Protein AF-A0AAU9S4K1-F1 (afdb_monomer)

Sequence (407 aa):
MAERFPLLFLLASHLLVSVMSRSFTIENKCEYTIWPASYSYVGSLDTTGFRLETNETRTVNATSSWIGNLWGRTDCDTNSTGYFSCVTGDCGSGEIECSDPLVQVQLVPPATLAEFNLAYDGGDDYYDVNVINGYNLPMLVTPENRKCKSIRCVVDINNTCPSELRMNSSDIRSNDPFACMTSCQKNQLPELCCVGLYVKDEDVVGPEKCKRTIYSQTFNRACPGAYSYAYDTNLSTFTCPYSNNFVITFCPPKPGKSTLKLKLILGASSVFAMIIIIAIIVVKVRENNMRKSDRNRKDMETVGEIMSVFADQITEEEDEELVKKMAIVGLWCIQTNPFDRPPMSKVVEMLEGSQEALQIPPKPILSLPARTVQETSSFSIPSQDTFHYSEEVQDIAQENQDSISSS

Structure (mmCIF, N/CA/C/O backbone):
data_AF-A0AAU9S4K1-F1
#
_entry.id   AF-A0AAU9S4K1-F1
#
loop_
_atom_site.group_PDB
_atom_site.id
_atom_site.type_symbol
_atom_site.label_atom_id
_atom_site.label_alt_id
_atom_site.label_comp_id
_atom_site.label_asym_id
_atom_site.label_entity_id
_atom_site.label_seq_id
_atom_site.pdbx_PDB_ins_code
_atom_site.Cartn_x
_atom_site.Cartn_y
_atom_site.Cartn_z
_atom_site.occupancy
_atom_site.B_iso_or_equiv
_atom_site.auth_seq_id
_atom_site.auth_comp_id
_atom_site.auth_asym_id
_atom_site.auth_atom_id
_atom_site.pdbx_PDB_model_num
ATOM 1 N N . MET A 1 1 ? 8.009 3.450 62.447 1.00 46.72 1 MET A N 1
ATOM 2 C CA . MET A 1 1 ? 7.973 2.629 61.210 1.00 46.72 1 MET A CA 1
ATOM 3 C C . MET A 1 1 ? 6.678 2.848 60.403 1.00 46.72 1 MET A C 1
ATOM 5 O O . MET A 1 1 ? 6.231 1.937 59.726 1.00 46.72 1 MET A O 1
ATOM 9 N N . ALA A 1 2 ? 6.088 4.053 60.409 1.00 48.84 2 ALA A N 1
ATOM 10 C CA . ALA A 1 2 ? 4.742 4.293 59.863 1.00 48.84 2 ALA A CA 1
ATOM 11 C C . ALA A 1 2 ? 4.674 5.497 58.899 1.00 48.84 2 ALA A C 1
ATOM 13 O O . ALA A 1 2 ? 3.703 6.232 58.907 1.00 48.84 2 ALA A O 1
ATOM 14 N N . GLU A 1 3 ? 5.710 5.712 58.084 1.00 48.25 3 GLU A N 1
ATOM 15 C CA . GLU A 1 3 ? 5.802 6.885 57.182 1.00 48.25 3 GLU A CA 1
ATOM 16 C C . GLU A 1 3 ? 6.219 6.510 55.741 1.00 48.25 3 GLU A C 1
ATOM 18 O O . GLU A 1 3 ? 6.391 7.372 54.890 1.00 48.25 3 GLU A O 1
ATOM 23 N N . ARG A 1 4 ? 6.399 5.216 55.419 1.00 51.94 4 ARG A N 1
ATOM 24 C CA . ARG A 1 4 ? 6.898 4.772 54.092 1.00 51.94 4 ARG A CA 1
ATOM 25 C C . ARG A 1 4 ? 5.851 4.130 53.178 1.00 51.94 4 ARG A C 1
ATOM 27 O O . ARG A 1 4 ? 6.166 3.796 52.042 1.00 51.94 4 ARG A O 1
ATOM 34 N N . PHE A 1 5 ? 4.619 3.961 53.651 1.00 48.44 5 PHE A N 1
ATOM 35 C CA . PHE A 1 5 ? 3.547 3.321 52.885 1.00 48.44 5 PHE A CA 1
ATOM 36 C C . PHE A 1 5 ? 2.871 4.202 51.805 1.00 48.44 5 PHE A C 1
ATOM 38 O O . PHE A 1 5 ? 2.525 3.646 50.763 1.00 48.44 5 PHE A O 1
ATOM 45 N N . PRO A 1 6 ? 2.717 5.539 51.952 1.00 51.25 6 PRO A N 1
ATOM 46 C CA . PRO A 1 6 ? 2.006 6.331 50.940 1.00 51.25 6 PRO A CA 1
ATOM 47 C C . PRO A 1 6 ? 2.846 6.635 49.686 1.00 51.25 6 PRO A C 1
ATOM 49 O O . PRO A 1 6 ? 2.284 6.807 48.607 1.00 51.25 6 PRO A O 1
ATOM 52 N N . LEU A 1 7 ? 4.185 6.624 49.778 1.00 48.00 7 LEU A N 1
ATOM 53 C CA . LEU A 1 7 ? 5.066 6.848 48.619 1.00 48.00 7 LEU A CA 1
ATOM 54 C C . LEU A 1 7 ? 5.077 5.661 47.637 1.00 48.00 7 LEU A C 1
ATOM 56 O O . LEU A 1 7 ? 5.192 5.857 46.431 1.00 48.00 7 LEU A O 1
ATOM 60 N N . LEU A 1 8 ? 4.921 4.432 48.141 1.00 49.75 8 LEU A N 1
ATOM 61 C CA . LEU A 1 8 ? 4.856 3.215 47.321 1.00 49.75 8 LEU A CA 1
ATOM 62 C C . LEU A 1 8 ? 3.538 3.104 46.537 1.00 49.75 8 LEU A C 1
ATOM 64 O O . LEU A 1 8 ? 3.538 2.575 45.430 1.00 49.75 8 LEU A O 1
ATOM 68 N N . PHE A 1 9 ? 2.438 3.651 47.065 1.00 49.44 9 PHE A N 1
ATOM 69 C CA . PHE A 1 9 ? 1.154 3.716 46.355 1.00 49.44 9 PHE A CA 1
ATOM 70 C C . PHE A 1 9 ? 1.126 4.802 45.265 1.00 49.44 9 PHE A C 1
ATOM 72 O O . PHE A 1 9 ? 0.525 4.584 44.217 1.00 49.44 9 PHE A O 1
ATOM 79 N N . LEU A 1 10 ? 1.820 5.930 45.467 1.00 47.12 10 LEU A N 1
ATOM 80 C CA . LEU A 1 10 ? 1.967 6.987 44.453 1.00 47.12 10 LEU A CA 1
ATOM 81 C C . LEU A 1 10 ? 2.917 6.591 43.307 1.00 47.12 10 LEU A C 1
ATOM 83 O O . LEU A 1 10 ? 2.677 6.957 42.165 1.00 47.12 10 LEU A O 1
ATOM 87 N N . LEU A 1 11 ? 3.950 5.783 43.573 1.00 45.44 11 LEU A N 1
ATOM 88 C CA . LEU A 1 11 ? 4.796 5.209 42.514 1.00 45.44 11 LEU A CA 1
ATOM 89 C C . LEU A 1 11 ? 4.094 4.090 41.725 1.00 45.44 11 LEU A C 1
ATOM 91 O O . LEU A 1 11 ? 4.361 3.926 40.537 1.00 45.44 11 LEU A O 1
ATOM 95 N N . ALA A 1 12 ? 3.173 3.347 42.347 1.00 46.72 12 ALA A N 1
ATOM 96 C CA . ALA A 1 12 ? 2.389 2.317 41.663 1.00 46.72 12 ALA A CA 1
ATOM 97 C C . ALA A 1 12 ? 1.271 2.894 40.770 1.00 46.72 12 ALA A C 1
ATOM 99 O O . ALA A 1 12 ? 0.875 2.239 39.807 1.00 46.72 12 ALA A O 1
ATOM 100 N N . SER A 1 13 ? 0.788 4.117 41.033 1.00 43.41 13 SER A N 1
ATOM 101 C CA . SER A 1 13 ? -0.243 4.764 40.203 1.00 43.41 13 SER A CA 1
ATOM 102 C C . SER A 1 13 ? 0.299 5.405 38.918 1.00 43.41 13 SER A C 1
ATOM 104 O O . SER A 1 13 ? -0.483 5.766 38.044 1.00 43.41 13 SER A O 1
ATOM 106 N N . HIS A 1 14 ? 1.623 5.509 38.759 1.00 41.75 14 HIS A N 1
ATOM 107 C CA . HIS A 1 14 ? 2.272 5.993 37.529 1.00 41.75 14 HIS A CA 1
ATOM 108 C C . HIS A 1 14 ? 2.745 4.863 36.596 1.00 41.75 14 HIS A C 1
ATOM 110 O O . HIS A 1 14 ? 3.279 5.137 35.525 1.00 41.75 14 HIS A O 1
ATOM 116 N N . LEU A 1 15 ? 2.534 3.594 36.968 1.00 43.69 15 LEU A N 1
ATOM 117 C CA . LEU A 1 15 ? 2.999 2.417 36.216 1.00 43.69 15 LEU A CA 1
ATOM 118 C C . LEU A 1 15 ? 1.909 1.716 35.386 1.00 43.69 15 LEU A C 1
ATOM 120 O O . LEU A 1 15 ? 2.158 0.657 34.818 1.00 43.69 15 LEU A O 1
ATOM 124 N N . LEU A 1 16 ? 0.718 2.307 35.275 1.00 42.28 16 LEU A N 1
ATOM 125 C CA . LEU A 1 16 ? -0.373 1.803 34.433 1.00 42.28 16 LEU A CA 1
ATOM 126 C C . LEU A 1 16 ? -0.854 2.869 33.443 1.00 42.28 16 LEU A C 1
ATOM 128 O O . LEU A 1 16 ? -2.050 3.073 33.264 1.00 42.28 16 LEU A O 1
ATOM 132 N N . VAL A 1 17 ? 0.074 3.529 32.747 1.00 42.88 17 VAL A N 1
ATOM 133 C CA . VAL A 1 17 ? -0.262 4.024 31.407 1.00 42.88 17 VAL A CA 1
ATOM 134 C C . VAL A 1 17 ? -0.227 2.798 30.501 1.00 42.88 17 VAL A C 1
ATOM 136 O O . VAL A 1 17 ? 0.812 2.428 29.962 1.00 42.88 17 VAL A O 1
ATOM 139 N N . SER A 1 18 ? -1.359 2.101 30.408 1.00 46.03 18 SER A N 1
ATOM 140 C CA . SER A 1 18 ? -1.590 1.135 29.337 1.00 46.03 18 SER A CA 1
ATOM 141 C C . SER A 1 18 ? -1.575 1.921 28.031 1.00 46.03 18 SER A C 1
ATOM 143 O O . SER A 1 18 ? -2.608 2.441 27.612 1.00 46.03 18 SER A O 1
ATOM 145 N N . VAL A 1 19 ? -0.408 2.052 27.399 1.00 52.53 19 VAL A N 1
ATOM 146 C CA . VAL A 1 19 ? -0.343 2.498 26.009 1.00 52.53 19 VAL A CA 1
ATOM 147 C C . VAL A 1 19 ? -1.103 1.443 25.216 1.00 52.53 19 VAL A C 1
ATOM 149 O O . VAL A 1 19 ? -0.638 0.312 25.090 1.00 52.53 19 VAL A O 1
ATOM 152 N N . MET A 1 20 ? -2.310 1.773 24.753 1.00 60.78 20 MET A N 1
ATOM 153 C CA . MET A 1 20 ? -3.021 0.912 23.816 1.00 60.78 20 MET A CA 1
ATOM 154 C C . MET A 1 20 ? -2.223 0.927 22.513 1.00 60.78 20 MET A C 1
ATOM 156 O O . MET A 1 20 ? -2.341 1.862 21.725 1.00 60.78 20 MET A O 1
ATOM 160 N N . SER A 1 21 ? -1.345 -0.056 22.322 1.00 73.94 21 SER A N 1
ATOM 161 C CA . SER A 1 21 ? -0.647 -0.244 21.056 1.00 73.94 21 SER A CA 1
ATOM 162 C C . SER A 1 21 ? -1.522 -1.072 20.126 1.00 73.94 21 SER A C 1
ATOM 164 O O . SER A 1 21 ? -2.162 -2.043 20.537 1.00 73.94 21 SER A O 1
ATOM 166 N N . ARG A 1 22 ? -1.564 -0.666 18.861 1.00 89.19 22 ARG A N 1
ATOM 167 C CA . ARG A 1 22 ? -2.154 -1.466 17.789 1.00 89.19 22 ARG A CA 1
ATOM 168 C C . ARG A 1 22 ? -1.046 -2.246 17.102 1.00 89.19 22 ARG A C 1
ATOM 170 O O . ARG A 1 22 ? 0.130 -1.908 17.251 1.00 89.19 22 ARG A O 1
ATOM 177 N N . SER A 1 23 ? -1.392 -3.285 16.351 1.00 94.69 23 SER A N 1
ATOM 178 C CA . SER A 1 23 ? -0.378 -4.031 15.607 1.00 94.69 23 SER A CA 1
ATOM 179 C C . SER A 1 23 ? -0.830 -4.498 14.231 1.00 94.69 23 SER A C 1
ATOM 181 O O . SER A 1 23 ? -2.000 -4.805 13.983 1.00 94.69 23 SER A O 1
ATOM 183 N N . PHE A 1 24 ? 0.148 -4.582 13.338 1.00 97.94 24 PHE A N 1
ATOM 184 C CA . PHE A 1 24 ? 0.028 -5.157 12.012 1.00 97.94 24 PHE A CA 1
ATOM 185 C C . PHE A 1 24 ? 0.788 -6.475 11.983 1.00 97.94 24 PHE A C 1
ATOM 187 O O . PHE A 1 24 ? 1.999 -6.510 12.186 1.00 97.94 24 PHE A O 1
ATOM 194 N N . THR A 1 25 ? 0.087 -7.572 11.724 1.00 98.31 25 THR A N 1
ATOM 195 C CA . THR A 1 25 ? 0.716 -8.866 11.450 1.00 98.31 25 THR A CA 1
ATOM 196 C C . THR A 1 25 ? 0.905 -9.005 9.949 1.00 98.31 25 THR A C 1
ATOM 198 O O . THR A 1 25 ? -0.068 -9.051 9.202 1.00 98.31 25 THR A O 1
ATOM 201 N N . ILE A 1 26 ? 2.156 -9.055 9.506 1.00 98.69 26 ILE A N 1
ATOM 202 C CA . ILE A 1 26 ? 2.529 -9.097 8.095 1.00 98.69 26 ILE A CA 1
ATOM 203 C C . ILE A 1 26 ? 2.964 -10.515 7.741 1.00 98.69 26 ILE A C 1
ATOM 205 O O . ILE A 1 26 ? 3.911 -11.042 8.323 1.00 98.69 26 ILE A O 1
ATOM 209 N N . GLU A 1 27 ? 2.271 -11.132 6.788 1.00 98.69 27 GLU A N 1
ATOM 210 C CA . GLU A 1 27 ? 2.515 -12.500 6.338 1.00 98.69 27 GLU A CA 1
ATOM 211 C C . GLU A 1 27 ? 3.015 -12.522 4.894 1.00 98.69 27 GLU A C 1
ATOM 213 O O . GLU A 1 27 ? 2.358 -11.994 3.993 1.00 98.69 27 GLU A O 1
ATOM 218 N N . ASN A 1 28 ? 4.126 -13.216 4.648 1.00 98.50 28 ASN A N 1
ATOM 219 C CA . ASN A 1 28 ? 4.563 -13.526 3.294 1.00 98.50 28 ASN A CA 1
ATOM 220 C C . ASN A 1 28 ? 4.090 -14.933 2.907 1.00 98.50 28 ASN A C 1
ATOM 222 O O . ASN A 1 28 ? 4.614 -15.924 3.410 1.00 98.50 28 ASN A O 1
ATOM 226 N N . LYS A 1 29 ? 3.104 -15.041 2.011 1.00 98.06 29 LYS A N 1
ATOM 227 C CA . LYS A 1 29 ? 2.686 -16.322 1.409 1.00 98.06 29 LYS A CA 1
ATOM 228 C C . LYS A 1 29 ? 3.155 -16.470 -0.042 1.00 98.06 29 LYS A C 1
ATOM 230 O O . LYS A 1 29 ? 2.724 -17.398 -0.723 1.00 98.06 29 LYS A O 1
ATOM 235 N N . CYS A 1 30 ? 4.007 -15.566 -0.522 1.00 96.44 30 CYS A N 1
ATOM 236 C CA . CYS A 1 30 ? 4.638 -15.673 -1.831 1.00 96.44 30 CYS A CA 1
ATOM 237 C C . CYS A 1 30 ? 5.688 -16.794 -1.812 1.00 96.44 30 CYS A C 1
ATOM 239 O O . CYS A 1 30 ? 6.187 -17.169 -0.753 1.00 96.44 30 CYS A O 1
ATOM 241 N N . GLU A 1 31 ? 6.044 -17.319 -2.984 1.00 94.88 31 GLU A N 1
ATOM 242 C CA . GLU A 1 31 ? 7.080 -18.359 -3.134 1.00 94.88 31 GLU A CA 1
ATOM 243 C C . GLU A 1 31 ? 8.512 -17.787 -3.136 1.00 94.88 31 GLU A C 1
ATOM 245 O O . GLU A 1 31 ? 9.472 -18.488 -3.449 1.00 94.88 31 GLU A O 1
ATOM 250 N N . TYR A 1 32 ? 8.653 -16.504 -2.808 1.00 94.81 32 TYR A N 1
ATOM 251 C CA . TYR A 1 32 ? 9.899 -15.750 -2.815 1.00 94.81 32 TYR A CA 1
ATOM 252 C C . TYR A 1 32 ? 9.943 -14.761 -1.645 1.00 94.81 32 TYR A C 1
ATOM 254 O O . TYR A 1 32 ? 8.925 -14.442 -1.022 1.00 94.81 32 TYR A O 1
ATOM 262 N N . THR A 1 33 ? 11.146 -14.293 -1.313 1.00 97.62 33 THR A N 1
ATOM 263 C CA . THR A 1 33 ? 11.364 -13.268 -0.286 1.00 97.62 33 THR A CA 1
ATOM 264 C C . THR A 1 33 ? 10.751 -11.938 -0.726 1.00 97.62 33 THR A C 1
ATOM 266 O O . THR A 1 33 ? 10.892 -11.533 -1.879 1.00 97.62 33 THR A O 1
ATOM 269 N N . ILE A 1 34 ? 10.119 -11.235 0.211 1.00 98.56 34 ILE A N 1
ATOM 270 C CA . ILE A 1 34 ? 9.677 -9.850 0.027 1.00 98.56 34 ILE A CA 1
ATOM 271 C C . ILE A 1 34 ? 10.319 -8.958 1.086 1.00 98.56 34 ILE A C 1
ATOM 273 O O . ILE A 1 34 ? 10.771 -9.433 2.132 1.00 98.56 34 ILE A O 1
ATOM 277 N N . TRP A 1 35 ? 10.319 -7.654 0.836 1.00 98.50 35 TRP A N 1
ATOM 278 C CA . TRP A 1 35 ? 10.763 -6.667 1.813 1.00 98.50 35 TRP A CA 1
ATOM 279 C C . TRP A 1 35 ? 9.631 -5.694 2.114 1.00 98.50 35 TRP A C 1
ATOM 281 O O . TRP A 1 35 ? 9.509 -4.687 1.407 1.00 98.50 35 TRP A O 1
ATOM 291 N N . PRO A 1 36 ? 8.777 -5.977 3.120 1.00 98.50 36 PRO A N 1
ATOM 292 C CA . PRO A 1 36 ? 7.751 -5.040 3.534 1.00 98.50 36 PRO A CA 1
ATOM 293 C C . PRO A 1 36 ? 8.365 -3.685 3.870 1.00 98.50 36 PRO A C 1
ATOM 295 O O . PRO A 1 36 ? 9.497 -3.602 4.359 1.00 98.50 36 PRO A O 1
ATOM 298 N N . ALA A 1 37 ? 7.622 -2.639 3.551 1.00 96.81 37 ALA A N 1
ATOM 299 C CA . ALA A 1 37 ? 7.996 -1.258 3.762 1.00 96.81 37 ALA A CA 1
ATOM 300 C C . ALA A 1 37 ? 6.767 -0.457 4.184 1.00 96.81 37 ALA A C 1
ATOM 302 O O . ALA A 1 37 ? 5.628 -0.855 3.921 1.00 96.81 37 ALA A O 1
ATOM 303 N N . SER A 1 38 ? 7.007 0.650 4.872 1.00 95.00 38 SER A N 1
ATOM 304 C CA . SER A 1 38 ? 5.950 1.508 5.370 1.00 95.00 38 SER A CA 1
ATOM 305 C C . SER A 1 38 ? 6.331 2.972 5.316 1.00 95.00 38 SER A C 1
ATOM 307 O O . SER A 1 38 ? 7.507 3.325 5.412 1.00 95.00 38 SER A O 1
ATOM 309 N N . TYR A 1 39 ? 5.308 3.809 5.271 1.00 90.62 39 TYR A N 1
ATOM 310 C CA . TYR A 1 39 ? 5.423 5.246 5.383 1.00 90.62 39 TYR A CA 1
ATOM 311 C C . TYR A 1 39 ? 4.389 5.751 6.391 1.00 90.62 39 TYR A C 1
ATOM 313 O O . TYR A 1 39 ? 3.229 5.352 6.318 1.00 90.62 39 TYR A O 1
ATOM 321 N N . SER A 1 40 ? 4.798 6.599 7.337 1.00 91.00 40 SER A N 1
ATOM 322 C CA . SER A 1 40 ? 3.921 7.121 8.396 1.00 91.00 40 SER A CA 1
ATOM 323 C C . SER A 1 40 ? 3.666 8.611 8.177 1.00 91.00 40 SER A C 1
ATOM 325 O O . SER A 1 40 ? 4.600 9.398 8.249 1.00 91.00 40 SER A O 1
ATOM 327 N N . TYR A 1 41 ? 2.411 9.001 7.948 1.00 88.81 41 TYR A N 1
ATOM 328 C CA . TYR A 1 41 ? 1.984 10.406 7.931 1.00 88.81 41 TYR A CA 1
ATOM 329 C C . TYR A 1 41 ? 1.746 10.939 9.348 1.00 88.81 41 TYR A C 1
ATOM 331 O O . TYR A 1 41 ? 2.052 12.089 9.653 1.00 88.81 41 TYR A O 1
ATOM 339 N N . VAL A 1 42 ? 1.172 10.098 10.216 1.00 89.31 42 VAL A N 1
ATOM 340 C CA . VAL A 1 42 ? 0.904 10.402 11.626 1.00 89.31 42 VAL A CA 1
ATOM 341 C C . VAL A 1 42 ? 1.253 9.185 12.469 1.00 89.31 42 VAL A C 1
ATOM 343 O O . VAL A 1 42 ? 0.894 8.057 12.132 1.00 89.31 42 VAL A O 1
ATOM 346 N N . GLY A 1 43 ? 1.909 9.425 13.604 1.00 89.94 43 GLY A N 1
ATOM 347 C CA . GLY A 1 43 ? 2.342 8.361 14.501 1.00 89.94 43 GLY A CA 1
ATOM 348 C C . GLY A 1 43 ? 3.579 7.626 13.987 1.00 89.94 43 GLY A C 1
ATOM 349 O O . GLY A 1 43 ? 4.311 8.138 13.143 1.00 89.94 43 GLY A O 1
ATOM 350 N N . SER A 1 44 ? 3.833 6.431 14.517 1.00 90.94 44 SER A N 1
ATOM 351 C CA . SER A 1 44 ? 5.006 5.640 14.138 1.00 90.94 44 SER A CA 1
ATOM 352 C C . SER A 1 44 ? 4.749 4.138 14.188 1.00 90.94 44 SER A C 1
ATOM 354 O O . SER A 1 44 ? 3.870 3.654 14.909 1.00 90.94 44 SER A O 1
ATOM 356 N N . LEU A 1 45 ? 5.572 3.418 13.427 1.00 93.62 45 LEU A N 1
ATOM 357 C CA . LEU A 1 45 ? 5.757 1.974 13.497 1.00 93.62 45 LEU A CA 1
ATOM 358 C C . LEU A 1 45 ? 7.137 1.665 14.090 1.00 93.62 45 LEU A C 1
ATOM 360 O O . LEU A 1 45 ? 8.068 2.452 13.928 1.00 93.62 45 LEU A O 1
ATOM 364 N N . ASP A 1 46 ? 7.289 0.505 14.730 1.00 94.75 46 ASP A N 1
ATOM 365 C CA . ASP A 1 46 ? 8.581 0.075 15.305 1.00 94.75 46 ASP A CA 1
ATOM 366 C C . ASP A 1 46 ? 9.677 -0.182 14.244 1.00 94.75 46 ASP A C 1
ATOM 368 O O . ASP A 1 46 ? 10.855 -0.303 14.574 1.00 94.75 46 ASP A O 1
ATOM 372 N N . THR A 1 47 ? 9.297 -0.319 12.972 1.00 96.00 47 THR A N 1
ATOM 373 C CA . THR A 1 47 ? 10.189 -0.453 11.809 1.00 96.00 47 THR A CA 1
ATOM 374 C C . THR A 1 47 ? 9.462 0.069 10.574 1.00 96.00 47 THR A C 1
ATOM 376 O O . THR A 1 47 ? 8.243 -0.071 10.461 1.00 96.00 47 THR A O 1
ATOM 379 N N . THR A 1 48 ? 10.210 0.660 9.651 1.00 96.38 48 THR A N 1
ATOM 380 C CA . THR A 1 48 ? 9.728 1.167 8.362 1.00 96.38 48 THR A CA 1
ATOM 381 C C . THR A 1 48 ? 10.066 0.259 7.186 1.00 96.38 48 THR A C 1
ATOM 383 O O . THR A 1 48 ? 9.532 0.447 6.095 1.00 96.38 48 THR A O 1
ATOM 386 N N . GLY A 1 49 ? 10.914 -0.747 7.386 1.00 97.31 49 GLY A N 1
ATOM 387 C CA . GLY A 1 49 ? 11.212 -1.741 6.376 1.00 97.31 49 GLY A CA 1
ATOM 388 C C . GLY A 1 49 ? 12.023 -2.910 6.911 1.00 97.31 49 GLY A C 1
ATOM 389 O O . GLY A 1 49 ? 12.894 -2.768 7.762 1.00 97.31 49 GLY A O 1
ATOM 390 N N . PHE A 1 50 ? 11.739 -4.105 6.401 1.00 98.38 50 PHE A N 1
ATOM 391 C CA . PHE A 1 50 ? 12.440 -5.317 6.813 1.00 98.38 50 PHE A CA 1
ATOM 392 C C . PHE A 1 50 ? 12.377 -6.395 5.739 1.00 98.38 50 PHE A C 1
ATOM 394 O O . PHE A 1 50 ? 11.586 -6.310 4.808 1.00 98.38 50 PHE A O 1
ATOM 401 N N . ARG A 1 51 ? 13.210 -7.426 5.878 1.00 98.50 51 ARG A N 1
ATOM 402 C CA . ARG A 1 51 ? 13.187 -8.627 5.038 1.00 98.50 51 ARG A CA 1
ATOM 403 C C . ARG A 1 51 ? 12.225 -9.662 5.621 1.00 98.50 51 ARG A C 1
ATOM 405 O O . ARG A 1 51 ? 12.248 -9.873 6.831 1.00 98.50 51 ARG A O 1
ATOM 412 N N . LEU A 1 52 ? 11.410 -10.299 4.780 1.00 98.50 52 LEU A N 1
ATOM 413 C CA . LEU A 1 52 ? 10.440 -11.315 5.192 1.00 98.50 52 LEU A CA 1
ATOM 414 C C . LEU A 1 52 ? 10.473 -12.520 4.239 1.00 98.50 52 LEU A C 1
ATOM 416 O O . LEU A 1 52 ? 10.122 -12.423 3.059 1.00 98.50 52 LEU A O 1
ATOM 420 N N . GLU A 1 53 ? 10.908 -13.667 4.752 1.00 98.44 53 GLU A N 1
ATOM 421 C CA . GLU A 1 53 ? 11.087 -14.894 3.976 1.00 98.44 53 GLU A CA 1
ATOM 422 C C . GLU A 1 53 ? 9.769 -15.558 3.580 1.00 98.44 53 GLU A C 1
ATOM 424 O O . GLU A 1 53 ? 8.701 -15.265 4.116 1.00 98.44 53 GLU A O 1
ATOM 429 N N . THR A 1 54 ? 9.848 -16.493 2.633 1.00 97.75 54 THR A N 1
ATOM 430 C CA . THR A 1 54 ? 8.701 -17.316 2.225 1.00 97.75 54 THR A CA 1
ATOM 431 C C . THR A 1 54 ? 8.065 -18.005 3.437 1.00 97.75 54 THR A C 1
ATOM 433 O O . THR A 1 54 ? 8.742 -18.712 4.183 1.00 97.75 54 THR A O 1
ATOM 436 N N . ASN A 1 55 ? 6.748 -17.849 3.604 1.00 97.06 55 ASN A N 1
ATOM 437 C CA . ASN A 1 55 ? 5.949 -18.346 4.733 1.00 97.06 55 ASN A CA 1
ATOM 438 C C . ASN A 1 55 ? 6.282 -17.743 6.108 1.00 97.06 55 ASN A C 1
ATOM 440 O O . ASN A 1 55 ? 5.720 -18.195 7.109 1.00 97.06 55 ASN A O 1
ATOM 444 N N . GLU A 1 56 ? 7.137 -16.724 6.176 1.00 98.38 56 GLU A N 1
ATOM 445 C CA . GLU A 1 56 ? 7.421 -16.010 7.415 1.00 98.38 56 GLU A CA 1
ATOM 446 C C . GLU A 1 56 ? 6.273 -15.056 7.783 1.00 98.38 56 GLU A C 1
ATOM 448 O O . GLU A 1 56 ? 5.430 -14.666 6.966 1.00 98.38 56 GLU A O 1
ATOM 453 N N . THR A 1 57 ? 6.195 -14.712 9.064 1.00 98.44 57 THR A N 1
ATOM 454 C CA . THR A 1 57 ? 5.233 -13.756 9.604 1.00 98.44 57 THR A CA 1
ATOM 455 C C . THR A 1 57 ? 5.920 -12.893 10.647 1.00 98.44 57 THR A C 1
ATOM 457 O O . THR A 1 57 ? 6.630 -13.415 11.506 1.00 98.44 57 THR A O 1
ATOM 460 N N . ARG A 1 58 ? 5.693 -11.580 10.588 1.00 98.19 58 ARG A N 1
ATOM 461 C CA . ARG A 1 58 ? 6.233 -10.617 11.549 1.00 98.19 58 ARG A CA 1
ATOM 462 C C . ARG A 1 58 ? 5.152 -9.641 11.982 1.00 98.19 58 ARG A C 1
ATOM 464 O O . ARG A 1 58 ? 4.423 -9.113 11.149 1.00 98.19 58 ARG A O 1
ATOM 471 N N . THR A 1 59 ? 5.080 -9.377 13.280 1.00 97.88 59 THR A N 1
ATOM 472 C CA . THR A 1 59 ? 4.213 -8.338 13.839 1.00 97.88 59 THR A CA 1
ATOM 473 C C . THR A 1 59 ? 4.997 -7.039 13.999 1.00 97.88 59 THR A C 1
ATOM 475 O O . THR A 1 59 ? 6.136 -7.056 14.468 1.00 97.88 59 THR A O 1
ATOM 478 N N . VAL A 1 60 ? 4.385 -5.927 13.604 1.00 96.50 60 VAL A N 1
ATOM 479 C CA . VAL A 1 60 ? 4.897 -4.564 13.776 1.00 96.50 60 VAL A CA 1
ATOM 480 C C . VAL A 1 60 ? 3.895 -3.793 14.622 1.00 96.50 60 VAL A C 1
ATOM 482 O O . VAL A 1 60 ? 2.701 -3.804 14.315 1.00 96.50 60 VAL A O 1
ATOM 485 N N . ASN A 1 61 ? 4.357 -3.144 15.689 1.00 95.75 61 ASN A N 1
ATOM 486 C CA . ASN A 1 61 ? 3.479 -2.319 16.512 1.00 95.75 61 ASN A CA 1
ATOM 487 C C . ASN A 1 61 ? 3.352 -0.922 15.918 1.00 95.75 61 ASN A C 1
ATOM 489 O O . ASN A 1 61 ? 4.294 -0.404 15.320 1.00 95.75 61 ASN A O 1
ATOM 493 N N . ALA A 1 62 ? 2.181 -0.334 16.128 1.00 93.31 62 ALA A N 1
ATOM 494 C CA . ALA A 1 62 ? 1.816 0.999 15.699 1.00 93.31 62 ALA A CA 1
ATOM 495 C C . ALA A 1 62 ? 1.279 1.808 16.879 1.00 93.31 62 ALA A C 1
ATOM 497 O O . ALA A 1 62 ? 0.619 1.280 17.785 1.00 93.31 62 ALA A O 1
ATOM 498 N N . THR A 1 63 ? 1.491 3.118 16.825 1.00 91.50 63 THR A N 1
ATOM 499 C CA . THR A 1 63 ? 0.739 4.066 17.654 1.00 91.50 63 THR A CA 1
ATOM 500 C C . THR A 1 63 ? -0.770 3.937 17.399 1.00 91.50 63 THR A C 1
ATOM 502 O O . THR A 1 63 ? -1.190 3.638 16.282 1.00 91.50 63 THR A O 1
ATOM 505 N N . SER A 1 64 ? -1.604 4.191 18.412 1.00 86.81 64 SER A N 1
ATOM 506 C CA . SER A 1 64 ? -3.056 3.945 18.353 1.00 86.81 64 SER A CA 1
ATOM 507 C C . SER A 1 64 ? -3.805 4.696 17.247 1.00 86.81 64 SER A C 1
ATOM 509 O O . SER A 1 64 ? -4.817 4.185 16.774 1.00 86.81 64 SER A O 1
ATOM 511 N N . SER A 1 65 ? -3.318 5.867 16.837 1.00 88.50 65 SER A N 1
ATOM 512 C CA . SER A 1 65 ? -3.899 6.721 15.792 1.00 88.50 65 SER A CA 1
ATOM 513 C C . SER A 1 65 ? -2.999 6.821 14.555 1.00 88.50 65 SER A C 1
ATOM 515 O O . SER A 1 65 ? -2.797 7.905 14.007 1.00 88.50 65 SER A O 1
ATOM 517 N N . TRP A 1 66 ? -2.339 5.717 14.197 1.00 93.00 66 TRP A N 1
ATOM 518 C CA . TRP A 1 66 ? -1.408 5.695 13.073 1.00 93.00 66 TRP A CA 1
ATOM 519 C C . TRP A 1 66 ? -2.127 5.955 11.743 1.00 93.00 66 TRP A C 1
ATOM 521 O O . TRP A 1 66 ? -3.175 5.365 11.468 1.00 93.00 66 TRP A O 1
ATOM 531 N N . ILE A 1 67 ? -1.540 6.827 10.923 1.00 92.38 67 ILE A N 1
ATOM 532 C CA . ILE A 1 67 ? -1.977 7.094 9.552 1.00 92.38 67 ILE A CA 1
ATOM 533 C C . ILE A 1 67 ? -0.780 6.863 8.645 1.00 92.38 67 ILE A C 1
ATOM 535 O O . ILE A 1 67 ? 0.274 7.471 8.849 1.00 92.38 67 ILE A O 1
ATOM 539 N N . GLY A 1 68 ? -0.924 5.999 7.649 1.00 92.69 68 GLY A N 1
ATOM 540 C CA . GLY A 1 68 ? 0.207 5.599 6.830 1.00 92.69 68 GLY A CA 1
ATOM 541 C C . GLY A 1 68 ? -0.103 4.518 5.812 1.00 92.69 68 GLY A C 1
ATOM 542 O O . GLY A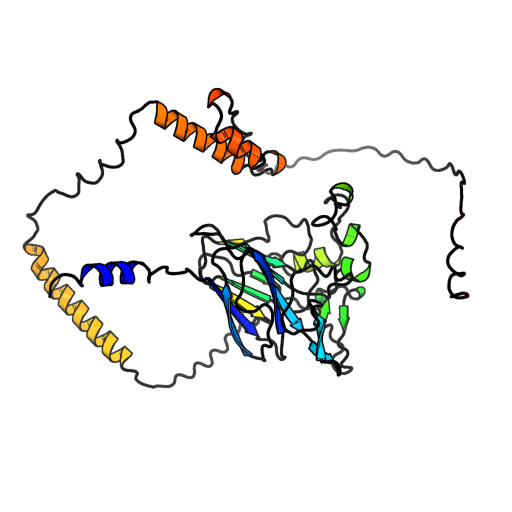 1 68 ? -1.224 4.024 5.700 1.00 92.69 68 GLY A O 1
ATOM 543 N N . ASN A 1 69 ? 0.949 4.152 5.089 1.00 93.75 69 ASN A N 1
ATOM 544 C CA . ASN A 1 69 ? 0.933 3.146 4.041 1.00 93.75 69 ASN A CA 1
ATOM 545 C C . ASN A 1 69 ? 1.857 1.986 4.390 1.00 93.75 69 ASN A C 1
ATOM 547 O O . ASN A 1 69 ? 2.931 2.187 4.954 1.00 93.75 69 ASN A O 1
ATOM 551 N N . LEU A 1 70 ? 1.460 0.781 3.991 1.00 97.00 70 LEU A N 1
ATOM 552 C CA . LEU A 1 70 ? 2.246 -0.448 4.058 1.00 97.00 70 LEU A CA 1
ATOM 553 C C . LEU A 1 70 ? 2.228 -1.129 2.687 1.00 97.00 70 LEU A C 1
ATOM 555 O O . LEU A 1 70 ? 1.173 -1.290 2.080 1.00 97.00 70 LEU A O 1
ATOM 559 N N . TRP A 1 71 ? 3.383 -1.560 2.191 1.00 98.12 71 TRP A N 1
ATOM 560 C CA . TRP A 1 71 ? 3.498 -2.283 0.921 1.00 98.12 71 TRP A CA 1
ATOM 561 C C . TRP A 1 71 ? 4.640 -3.297 0.972 1.00 98.12 71 TRP A C 1
ATOM 563 O O . TRP A 1 71 ? 5.364 -3.397 1.962 1.00 98.12 71 TRP A O 1
ATOM 573 N N . GLY A 1 72 ? 4.778 -4.100 -0.081 1.00 97.62 72 GLY A N 1
ATOM 574 C CA . GLY A 1 72 ? 5.866 -5.066 -0.221 1.00 97.62 72 GLY A CA 1
ATOM 575 C C . GLY A 1 72 ? 6.759 -4.717 -1.403 1.00 97.62 72 GLY A C 1
ATOM 576 O O . GLY A 1 72 ? 6.259 -4.346 -2.465 1.00 97.62 72 GLY A O 1
ATOM 577 N N . ARG A 1 73 ? 8.073 -4.856 -1.218 1.00 97.62 73 ARG A N 1
ATOM 578 C CA . ARG A 1 73 ? 9.086 -4.708 -2.271 1.00 97.62 73 ARG A CA 1
ATOM 579 C C . ARG A 1 73 ? 9.552 -6.069 -2.776 1.00 97.62 73 ARG A C 1
ATOM 581 O O . ARG A 1 73 ? 9.602 -7.025 -1.993 1.00 97.62 73 ARG A O 1
ATOM 588 N N . THR A 1 74 ? 9.906 -6.149 -4.057 1.00 95.94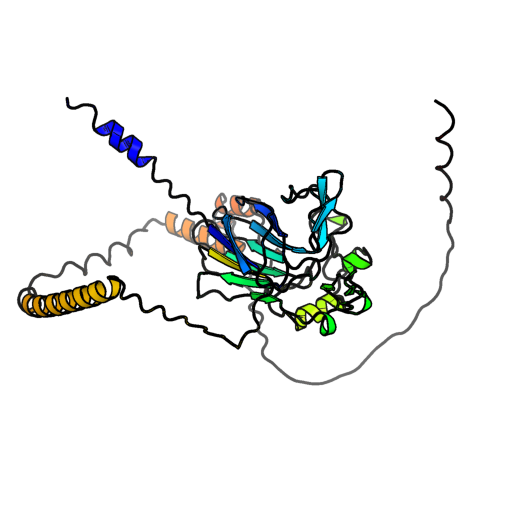 74 THR A N 1
ATOM 589 C CA . THR A 1 74 ? 10.404 -7.378 -4.701 1.00 95.94 74 THR A CA 1
ATOM 590 C C . THR A 1 74 ? 11.701 -7.137 -5.459 1.00 95.94 74 THR A C 1
ATOM 592 O O . THR A 1 74 ? 12.006 -6.001 -5.831 1.00 95.94 74 THR A O 1
ATOM 595 N N . ASP A 1 75 ? 12.433 -8.230 -5.698 1.00 93.69 75 ASP A N 1
ATOM 596 C CA . ASP A 1 75 ? 13.705 -8.250 -6.430 1.00 93.69 75 ASP A CA 1
ATOM 597 C C . ASP A 1 75 ? 14.681 -7.198 -5.899 1.00 93.69 75 ASP A C 1
ATOM 599 O O . ASP A 1 75 ? 15.187 -6.347 -6.629 1.00 93.69 75 ASP A O 1
ATOM 603 N N . CYS A 1 76 ? 14.873 -7.228 -4.581 1.00 95.12 76 CYS A N 1
ATOM 604 C CA . CYS A 1 76 ? 15.760 -6.313 -3.890 1.00 95.12 76 CYS A CA 1
ATOM 605 C C . CYS A 1 76 ? 17.173 -6.877 -3.781 1.00 95.12 76 CYS A C 1
ATOM 607 O O . CYS A 1 76 ? 17.348 -8.060 -3.481 1.00 95.12 76 CYS A O 1
ATOM 609 N N . ASP A 1 77 ? 18.166 -6.009 -3.945 1.00 95.56 77 ASP A N 1
ATOM 610 C CA . ASP A 1 77 ? 19.576 -6.345 -3.777 1.00 95.56 77 ASP A CA 1
ATOM 611 C C . ASP A 1 77 ? 20.362 -5.169 -3.183 1.00 95.56 77 ASP A C 1
ATOM 613 O O . ASP A 1 77 ? 19.951 -4.006 -3.267 1.00 95.56 77 ASP A O 1
ATOM 617 N N . THR A 1 78 ? 21.508 -5.482 -2.583 1.00 96.44 78 THR A N 1
ATOM 618 C CA . THR A 1 78 ? 22.473 -4.505 -2.084 1.00 96.44 78 THR A CA 1
ATOM 619 C C . THR A 1 78 ? 23.694 -4.521 -2.987 1.00 96.44 78 THR A C 1
ATOM 621 O O . THR A 1 78 ? 24.400 -5.524 -3.088 1.00 96.44 78 THR A O 1
ATOM 624 N N . ASN A 1 79 ? 23.974 -3.395 -3.636 1.00 94.75 79 ASN A N 1
ATOM 625 C CA . ASN A 1 79 ? 25.128 -3.300 -4.520 1.00 94.75 79 ASN A CA 1
ATOM 626 C C . ASN A 1 79 ? 26.460 -3.303 -3.733 1.00 94.75 79 ASN A C 1
ATOM 628 O O . ASN A 1 79 ? 26.507 -3.266 -2.502 1.00 94.75 79 ASN A O 1
ATOM 632 N N . SER A 1 80 ? 27.585 -3.269 -4.451 1.00 96.06 80 SER A N 1
ATOM 633 C CA . SER A 1 80 ? 28.923 -3.271 -3.841 1.00 96.06 80 SER A CA 1
ATOM 634 C C . SER A 1 80 ? 29.231 -2.066 -2.943 1.00 96.06 80 SER A C 1
ATOM 636 O O . SER A 1 80 ? 30.198 -2.119 -2.188 1.00 96.06 80 SER A O 1
ATOM 638 N N . THR A 1 81 ? 28.466 -0.972 -3.037 1.00 95.38 81 THR A N 1
ATOM 639 C CA . THR A 1 81 ? 28.631 0.218 -2.188 1.00 95.38 81 THR A CA 1
ATOM 640 C C . THR A 1 81 ? 27.763 0.173 -0.932 1.00 95.38 81 THR A C 1
ATOM 642 O O . THR A 1 81 ? 27.799 1.120 -0.154 1.00 95.38 81 THR A O 1
ATOM 645 N N . GLY A 1 82 ? 26.987 -0.897 -0.728 1.00 94.88 82 GLY A N 1
ATOM 646 C CA . GLY A 1 82 ? 26.037 -1.008 0.379 1.00 94.88 82 GLY A CA 1
ATOM 647 C C . GLY A 1 82 ? 24.674 -0.373 0.097 1.00 94.88 82 GLY A C 1
ATOM 648 O O . GLY A 1 82 ? 23.829 -0.377 0.978 1.00 94.88 82 GLY A O 1
ATOM 649 N N . TYR A 1 83 ? 24.435 0.133 -1.117 1.00 94.19 83 TYR A N 1
ATOM 650 C CA . TYR A 1 83 ? 23.159 0.748 -1.480 1.00 94.19 83 TYR A CA 1
ATOM 651 C C . TYR A 1 83 ? 22.125 -0.340 -1.778 1.00 94.19 83 TYR A C 1
ATOM 653 O O . TYR A 1 83 ? 22.298 -1.131 -2.711 1.00 94.19 83 TYR A O 1
ATOM 661 N N . PHE A 1 84 ? 21.070 -0.389 -0.970 1.00 95.19 84 PHE A N 1
ATOM 662 C CA . PHE A 1 84 ? 19.930 -1.284 -1.126 1.00 95.19 84 PHE A CA 1
ATOM 663 C C . PHE A 1 84 ? 18.889 -0.678 -2.071 1.00 95.19 84 PHE A C 1
ATOM 665 O O . PHE A 1 84 ? 18.497 0.476 -1.917 1.00 95.19 84 PHE A O 1
ATOM 672 N N . SER A 1 85 ? 18.428 -1.472 -3.035 1.00 93.88 85 SER A N 1
ATOM 673 C CA . SER A 1 85 ? 17.403 -1.060 -3.996 1.00 93.88 85 SER A CA 1
ATOM 674 C C . SER A 1 85 ? 16.538 -2.235 -4.430 1.00 93.88 85 SER A C 1
ATOM 676 O O . SER A 1 85 ? 17.008 -3.373 -4.447 1.00 93.88 85 SER A O 1
ATOM 678 N N . CYS A 1 86 ? 15.298 -1.956 -4.815 1.00 94.06 86 CYS A N 1
ATOM 679 C CA . CYS A 1 86 ? 14.325 -2.934 -5.289 1.00 94.06 86 CYS A CA 1
ATOM 680 C C . CYS A 1 86 ? 13.811 -2.600 -6.691 1.00 94.06 86 CYS A C 1
ATOM 682 O O . CYS A 1 86 ? 13.710 -1.436 -7.076 1.00 94.06 86 CYS A O 1
ATOM 684 N N . VAL A 1 87 ? 13.415 -3.619 -7.456 1.00 92.94 87 VAL A N 1
ATOM 685 C CA . VAL A 1 87 ? 12.802 -3.393 -8.776 1.00 92.94 87 VAL A CA 1
ATOM 686 C C . VAL A 1 87 ? 11.368 -2.872 -8.644 1.00 92.94 87 VAL A C 1
ATOM 688 O O . VAL A 1 87 ? 10.929 -2.060 -9.458 1.00 92.94 87 VAL A O 1
ATOM 691 N N . THR A 1 88 ? 10.627 -3.313 -7.621 1.00 94.19 88 THR A N 1
ATOM 692 C CA . THR A 1 88 ? 9.260 -2.836 -7.345 1.00 94.19 88 THR A CA 1
ATOM 693 C C . THR A 1 88 ? 9.126 -2.318 -5.921 1.00 94.19 88 THR A C 1
ATOM 695 O O . THR A 1 88 ? 9.768 -2.820 -4.997 1.00 94.19 88 THR A O 1
ATOM 698 N N . GLY A 1 89 ? 8.281 -1.300 -5.749 1.00 93.06 89 GLY A N 1
ATOM 699 C CA . GLY A 1 89 ? 8.027 -0.636 -4.471 1.00 93.06 89 GLY A CA 1
ATOM 700 C C . GLY A 1 89 ? 9.235 0.009 -3.791 1.00 93.06 89 GLY A C 1
ATOM 701 O O . GLY A 1 89 ? 9.158 0.274 -2.593 1.00 93.06 89 GLY A O 1
ATOM 702 N N . ASP A 1 90 ? 10.349 0.233 -4.488 1.00 93.12 90 ASP A N 1
ATOM 703 C CA . ASP A 1 90 ? 11.518 0.864 -3.874 1.00 93.12 90 ASP A CA 1
ATOM 704 C C . ASP A 1 90 ? 11.171 2.232 -3.270 1.00 93.12 90 ASP A C 1
ATOM 706 O O . ASP A 1 90 ? 10.435 3.014 -3.873 1.00 93.12 90 ASP A O 1
ATOM 710 N N . CYS A 1 91 ? 11.688 2.504 -2.070 1.00 90.94 91 CYS A N 1
ATOM 711 C CA . CYS A 1 91 ? 11.434 3.760 -1.361 1.00 90.94 91 CYS A CA 1
ATOM 712 C C . CYS A 1 91 ? 12.563 4.783 -1.494 1.00 90.94 91 CYS A C 1
ATOM 714 O O . CYS A 1 91 ? 12.496 5.838 -0.870 1.00 90.94 91 CYS A O 1
ATOM 716 N N . GLY A 1 92 ? 13.600 4.487 -2.281 1.00 89.38 92 GLY A N 1
ATOM 717 C CA . GLY A 1 92 ? 14.672 5.423 -2.602 1.00 89.38 92 GLY A CA 1
ATOM 718 C C . GLY A 1 92 ? 15.578 5.802 -1.431 1.00 89.38 92 GLY A C 1
ATOM 719 O O . GLY A 1 92 ? 16.379 6.723 -1.577 1.00 89.38 92 GLY A O 1
ATOM 720 N N . SER A 1 93 ? 15.482 5.125 -0.280 1.00 90.94 93 SER A N 1
ATOM 721 C CA . SER A 1 93 ? 16.331 5.410 0.886 1.00 90.94 93 SER A CA 1
ATOM 722 C C . SER A 1 93 ? 17.766 4.910 0.716 1.00 90.94 93 SER A C 1
ATOM 724 O O . SER A 1 93 ? 18.658 5.384 1.415 1.00 90.94 93 SER A O 1
ATOM 726 N N . GLY A 1 94 ? 17.998 3.959 -0.195 1.00 92.62 94 GLY A N 1
ATOM 727 C CA . GLY A 1 94 ? 19.266 3.236 -0.285 1.00 92.62 94 GLY A CA 1
ATOM 728 C C . GLY A 1 94 ? 19.468 2.209 0.830 1.00 92.62 94 GLY A C 1
ATOM 729 O O . GLY A 1 94 ? 20.547 1.634 0.925 1.00 92.62 94 GLY A O 1
ATOM 730 N N . GLU A 1 95 ? 18.450 1.971 1.663 1.00 94.81 95 GLU A N 1
ATOM 731 C CA . GLU A 1 95 ? 18.496 1.111 2.845 1.00 94.81 95 GLU A CA 1
ATOM 732 C C . GLU A 1 95 ? 17.250 0.215 2.924 1.00 94.81 95 GLU A C 1
ATOM 734 O O . GLU A 1 95 ? 16.227 0.452 2.275 1.00 94.81 95 GLU A O 1
ATOM 739 N N . ILE A 1 96 ? 17.303 -0.831 3.756 1.00 96.25 96 ILE A N 1
ATOM 740 C CA . ILE A 1 96 ? 16.113 -1.662 4.009 1.00 96.25 96 ILE A CA 1
ATOM 741 C C . ILE A 1 96 ? 15.014 -0.829 4.683 1.00 96.25 96 ILE A C 1
ATOM 743 O O . ILE A 1 96 ? 13.847 -0.965 4.318 1.00 96.25 96 ILE A O 1
ATOM 747 N N . GLU A 1 97 ? 15.369 0.017 5.644 1.00 96.00 97 GLU A N 1
ATOM 748 C CA . GLU A 1 97 ? 14.449 0.962 6.282 1.00 96.00 97 GLU A CA 1
ATOM 749 C C . GLU A 1 97 ? 14.145 2.131 5.322 1.00 96.00 97 GLU A C 1
ATOM 751 O O . GLU A 1 97 ? 15.021 2.596 4.589 1.00 96.00 97 GLU A O 1
ATOM 756 N N . CYS A 1 98 ? 12.903 2.611 5.311 1.00 92.12 98 CYS A N 1
ATOM 757 C CA . CYS A 1 98 ? 12.482 3.745 4.491 1.00 92.12 98 CYS A CA 1
ATOM 758 C C . CYS A 1 98 ? 12.565 5.055 5.293 1.00 92.12 98 CYS A C 1
ATOM 760 O O . CYS A 1 98 ? 12.349 5.081 6.499 1.00 92.12 98 CYS A O 1
ATOM 762 N N . SER A 1 99 ? 12.909 6.158 4.626 1.00 82.81 99 SER A N 1
ATOM 763 C CA . SER A 1 99 ? 13.015 7.490 5.247 1.00 82.81 99 SER A CA 1
ATOM 764 C C . SER A 1 99 ? 11.795 8.367 4.933 1.00 82.81 99 SER A C 1
ATOM 766 O O . SER A 1 99 ? 11.015 8.040 4.039 1.00 82.81 99 SER A O 1
ATOM 768 N N . ASP A 1 100 ? 11.636 9.478 5.665 1.00 64.69 100 ASP A N 1
ATOM 769 C CA . ASP A 1 100 ? 10.568 10.472 5.445 1.00 64.69 100 ASP A CA 1
ATOM 770 C C . ASP A 1 100 ? 10.583 10.997 3.975 1.00 64.69 100 ASP A C 1
ATOM 772 O O . ASP A 1 100 ? 11.652 11.030 3.355 1.00 64.69 100 ASP A O 1
ATOM 776 N N . PRO A 1 101 ? 9.455 11.420 3.365 1.00 58.22 101 PRO A N 1
ATOM 777 C CA . PRO A 1 101 ? 9.196 11.475 1.934 1.00 58.22 101 PRO A CA 1
ATOM 778 C C . PRO A 1 101 ? 9.703 12.804 1.365 1.00 58.22 101 PRO A C 1
ATOM 780 O O . PRO A 1 101 ? 9.030 13.472 0.583 1.00 58.22 101 PRO A O 1
ATOM 783 N N . LEU A 1 102 ? 10.896 13.225 1.778 1.00 47.81 102 LEU A N 1
ATOM 784 C CA . LEU A 1 102 ? 11.567 14.359 1.153 1.00 47.81 102 LEU A CA 1
ATOM 785 C C . LEU A 1 102 ? 12.175 13.978 -0.200 1.00 47.81 102 LEU A C 1
ATOM 787 O O . LEU A 1 102 ? 12.644 14.851 -0.928 1.00 47.81 102 LEU A O 1
ATOM 791 N N . VAL A 1 103 ? 12.121 12.699 -0.582 1.00 46.00 103 VAL A N 1
ATOM 792 C CA . VAL A 1 103 ? 12.520 12.259 -1.914 1.00 46.00 103 VAL A CA 1
ATOM 793 C C . VAL A 1 103 ? 11.278 12.173 -2.794 1.00 46.00 103 VAL A C 1
ATOM 795 O O . VAL A 1 103 ? 10.571 11.170 -2.827 1.00 46.00 103 VAL A O 1
ATOM 798 N N . GLN A 1 104 ? 11.032 13.255 -3.533 1.00 48.62 104 GLN A N 1
ATOM 799 C CA . GLN A 1 104 ? 10.259 13.239 -4.774 1.00 48.62 104 GLN A CA 1
ATOM 800 C C . GLN A 1 104 ? 10.960 12.283 -5.749 1.00 48.62 104 GLN A C 1
ATOM 802 O O . GLN A 1 104 ? 11.745 12.706 -6.599 1.00 48.62 104 GLN A O 1
ATOM 807 N N . VAL A 1 105 ? 10.744 10.975 -5.599 1.00 50.22 105 VAL A N 1
ATOM 808 C CA . VAL A 1 105 ? 11.201 10.015 -6.598 1.00 50.22 105 VAL A CA 1
ATOM 809 C C . VAL A 1 105 ? 10.358 10.299 -7.838 1.00 50.22 105 VAL A C 1
ATOM 811 O O . VAL A 1 105 ? 9.178 9.967 -7.885 1.00 50.22 105 VAL A O 1
ATOM 814 N N . GLN A 1 106 ? 10.966 10.932 -8.845 1.00 50.75 106 GLN A N 1
ATOM 815 C CA . GLN A 1 106 ? 10.351 11.212 -10.154 1.00 50.75 106 GLN A CA 1
ATOM 816 C C . GLN A 1 106 ? 9.762 9.954 -10.824 1.00 50.75 106 GLN A C 1
ATOM 818 O O . GLN A 1 106 ? 8.974 10.058 -11.759 1.00 50.75 106 GLN A O 1
ATOM 823 N N . LEU A 1 107 ? 10.131 8.766 -10.337 1.00 60.47 107 LEU A N 1
ATOM 824 C CA . LEU A 1 107 ? 9.715 7.456 -10.815 1.00 60.47 107 LEU A CA 1
ATOM 825 C C . LEU A 1 107 ? 9.507 6.490 -9.638 1.00 60.47 107 LEU A C 1
ATOM 827 O O . LEU A 1 107 ? 10.380 5.681 -9.337 1.00 60.47 107 LEU A O 1
ATOM 831 N N . VAL A 1 108 ? 8.359 6.563 -8.964 1.00 76.25 108 VAL A N 1
ATOM 832 C CA . VAL A 1 108 ? 7.978 5.553 -7.960 1.00 76.25 108 VAL A CA 1
ATOM 833 C C . VAL A 1 108 ? 7.715 4.225 -8.688 1.00 76.25 108 VAL A C 1
ATOM 835 O O . VAL A 1 108 ? 6.836 4.206 -9.557 1.00 76.25 108 VAL A O 1
ATOM 838 N N . PRO A 1 109 ? 8.434 3.124 -8.392 1.00 87.00 109 PRO A N 1
ATOM 839 C CA . PRO A 1 109 ? 8.161 1.824 -9.007 1.00 87.00 109 PRO A CA 1
ATOM 840 C C . PRO A 1 109 ? 6.772 1.292 -8.621 1.00 87.00 109 PRO A C 1
ATOM 842 O O . PRO A 1 109 ? 6.244 1.677 -7.575 1.00 87.00 109 PRO A O 1
ATOM 845 N N . PRO A 1 110 ? 6.158 0.391 -9.414 1.00 93.25 110 PRO A N 1
ATOM 846 C CA . PRO A 1 110 ? 4.809 -0.069 -9.131 1.00 93.25 110 PRO A CA 1
ATOM 847 C C . PRO A 1 110 ? 4.702 -0.779 -7.782 1.00 93.25 110 PRO A C 1
ATOM 849 O O . PRO A 1 110 ? 5.513 -1.656 -7.481 1.00 93.25 110 PRO A O 1
ATOM 852 N N . ALA A 1 111 ? 3.688 -0.423 -6.995 1.00 95.12 111 ALA A N 1
ATOM 853 C CA . ALA A 1 111 ? 3.428 -1.032 -5.696 1.00 95.12 111 ALA A CA 1
ATOM 854 C C . ALA A 1 111 ? 1.935 -1.074 -5.366 1.00 95.12 111 ALA A C 1
ATOM 856 O O . ALA A 1 111 ? 1.242 -0.060 -5.434 1.00 95.12 111 ALA A O 1
ATOM 857 N N . THR A 1 112 ? 1.464 -2.247 -4.942 1.00 97.25 112 THR A N 1
ATOM 858 C CA . THR A 1 112 ? 0.168 -2.389 -4.270 1.00 97.25 112 THR A CA 1
ATOM 859 C C . THR A 1 112 ? 0.319 -1.983 -2.810 1.00 97.25 112 THR A C 1
ATOM 861 O O . THR A 1 112 ? 1.185 -2.508 -2.109 1.00 97.25 112 THR A O 1
ATOM 864 N N . LEU A 1 113 ? -0.526 -1.062 -2.358 1.00 95.50 113 LEU A N 1
ATOM 865 C CA . LEU A 1 113 ? -0.463 -0.454 -1.033 1.00 95.50 113 LEU A CA 1
ATOM 866 C C . LEU A 1 113 ? -1.666 -0.876 -0.191 1.00 95.50 113 LEU A C 1
ATOM 868 O O . LEU A 1 113 ? -2.767 -1.049 -0.711 1.00 95.50 113 LEU A O 1
ATOM 872 N N . ALA A 1 114 ? -1.445 -1.016 1.111 1.00 96.69 114 ALA A N 1
ATOM 873 C CA . ALA A 1 114 ? -2.484 -0.948 2.125 1.00 96.69 114 ALA A CA 1
ATOM 874 C C . ALA A 1 114 ? -2.385 0.413 2.814 1.00 96.69 114 ALA A C 1
ATOM 876 O O . ALA A 1 114 ? -1.338 0.733 3.382 1.00 96.69 114 ALA A O 1
ATOM 877 N N . GLU A 1 115 ? -3.466 1.181 2.772 1.00 93.88 115 GLU A N 1
ATOM 878 C CA . GLU A 1 115 ? -3.572 2.484 3.424 1.00 93.88 115 GLU A CA 1
ATOM 879 C C . GLU A 1 115 ? -4.409 2.358 4.693 1.00 93.88 115 GLU A C 1
ATOM 881 O O . GLU A 1 115 ? -5.385 1.601 4.740 1.00 93.88 115 GLU A O 1
ATOM 886 N N . PHE A 1 116 ? -4.012 3.089 5.733 1.00 94.31 116 PHE A N 1
ATOM 887 C CA . PHE A 1 116 ? -4.709 3.122 7.009 1.00 94.31 116 PHE A CA 1
ATOM 888 C C . PHE A 1 116 ? -4.820 4.548 7.531 1.00 94.31 116 PHE A C 1
ATOM 890 O O . PHE A 1 116 ? -3.856 5.311 7.528 1.00 94.31 116 PHE A O 1
ATOM 897 N N . ASN A 1 117 ? -5.989 4.855 8.079 1.00 92.94 117 ASN A N 1
ATOM 898 C CA . ASN A 1 117 ? -6.248 5.998 8.934 1.00 92.94 117 ASN A CA 1
ATOM 899 C C . ASN A 1 117 ? -6.968 5.477 10.183 1.00 92.94 117 ASN A C 1
ATOM 901 O O . ASN A 1 117 ? -8.178 5.231 10.172 1.00 92.94 117 ASN A O 1
ATOM 905 N N . LEU A 1 118 ? -6.185 5.202 11.228 1.00 92.25 118 LEU A N 1
ATOM 906 C CA . LEU A 1 118 ? -6.681 4.604 12.461 1.00 92.25 118 LEU A CA 1
ATOM 907 C C . LEU A 1 118 ? -7.163 5.691 13.416 1.00 92.25 118 LEU A C 1
ATOM 909 O O . LEU A 1 118 ? -6.438 6.642 13.716 1.00 92.25 118 LEU A O 1
ATOM 913 N N . ALA A 1 119 ? -8.374 5.529 13.940 1.00 85.62 119 ALA A N 1
ATOM 914 C CA . ALA A 1 119 ? -8.925 6.501 14.867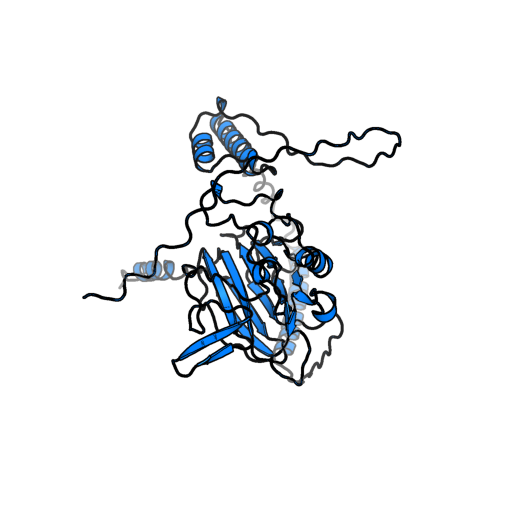 1.00 85.62 119 ALA A CA 1
ATOM 915 C C . ALA A 1 119 ? -8.219 6.455 16.227 1.00 85.62 119 ALA A C 1
ATOM 917 O O . ALA A 1 119 ? -7.857 5.394 16.751 1.00 85.62 119 ALA A O 1
ATOM 918 N N . TYR A 1 120 ? -8.093 7.626 16.843 1.00 77.81 120 TYR A N 1
ATOM 919 C CA . TYR A 1 120 ? -7.786 7.722 18.262 1.00 77.81 120 TYR A CA 1
ATOM 920 C C . TYR A 1 120 ? -9.004 7.262 19.088 1.00 77.81 120 TYR A C 1
ATOM 922 O O . TYR A 1 120 ? -10.136 7.598 18.750 1.00 77.81 120 TYR A O 1
ATOM 930 N N . ASP A 1 121 ? -8.765 6.494 20.154 1.00 66.00 121 ASP A N 1
ATOM 931 C CA . ASP A 1 121 ? -9.737 6.193 21.223 1.00 66.00 121 ASP A CA 1
ATOM 932 C C . ASP A 1 121 ? -11.123 5.671 20.773 1.00 66.00 121 ASP A C 1
ATOM 934 O O . ASP A 1 121 ? -12.156 6.308 20.965 1.00 66.00 121 ASP A O 1
ATOM 938 N N . GLY A 1 122 ? -11.161 4.482 20.157 1.00 67.88 122 GLY A N 1
ATOM 939 C CA . GLY A 1 122 ? -12.419 3.761 19.901 1.00 67.88 122 GLY A CA 1
ATOM 940 C C . GLY A 1 122 ? -13.294 4.309 18.766 1.00 67.88 122 GLY A C 1
ATOM 941 O O . GLY A 1 122 ? -14.402 3.809 18.575 1.00 67.88 122 GLY A O 1
ATOM 942 N N . GLY A 1 123 ? -12.815 5.306 18.014 1.00 83.62 123 GLY A N 1
ATOM 943 C CA . GLY A 1 123 ? -13.460 5.772 16.786 1.00 83.62 123 GLY A CA 1
ATOM 944 C C . GLY A 1 123 ? -13.360 4.782 15.618 1.00 83.62 123 GLY A C 1
ATOM 945 O O . GLY A 1 123 ? -12.786 3.695 15.726 1.00 83.62 123 GLY A O 1
ATOM 946 N N . ASP A 1 124 ? -13.914 5.186 14.478 1.00 89.25 124 ASP A N 1
ATOM 947 C CA . ASP A 1 124 ? -13.921 4.382 13.259 1.00 89.25 124 ASP A CA 1
ATOM 948 C C . ASP A 1 124 ? -12.554 4.392 12.550 1.00 89.25 124 ASP A C 1
ATOM 950 O O . ASP A 1 124 ? -12.046 5.443 12.166 1.00 89.25 124 ASP A O 1
ATOM 954 N N . ASP A 1 125 ? -11.991 3.210 12.310 1.00 91.81 125 ASP A N 1
ATOM 955 C CA . ASP A 1 125 ? -10.815 3.020 11.467 1.00 91.81 125 ASP A CA 1
ATOM 956 C C . ASP A 1 125 ? -11.202 3.010 9.992 1.00 91.81 125 ASP A C 1
ATOM 958 O O . ASP A 1 125 ? -12.180 2.367 9.599 1.00 91.81 125 ASP A O 1
ATOM 962 N N . TYR A 1 126 ? -10.368 3.631 9.169 1.00 92.06 126 TYR A N 1
ATOM 963 C CA . TYR A 1 126 ? -10.460 3.573 7.719 1.00 92.06 126 TYR A CA 1
ATOM 964 C C . TYR A 1 126 ? -9.245 2.835 7.177 1.00 92.06 126 TYR A C 1
ATOM 966 O O . TYR A 1 126 ? -8.118 3.050 7.622 1.00 92.06 126 TYR A O 1
ATOM 974 N N . TYR A 1 127 ? -9.484 1.933 6.237 1.00 93.19 127 TYR A N 1
ATOM 975 C CA . TYR A 1 127 ? -8.426 1.205 5.555 1.00 93.19 127 TYR A CA 1
ATOM 976 C C . TYR A 1 127 ? -8.884 0.811 4.160 1.00 93.19 127 TYR A C 1
ATOM 978 O O . TYR A 1 127 ? -10.077 0.587 3.907 1.00 93.19 127 TYR A O 1
ATOM 986 N N . ASP A 1 128 ? -7.912 0.696 3.269 1.00 92.31 128 ASP A N 1
ATOM 987 C CA . ASP A 1 128 ? -8.110 0.211 1.917 1.00 92.31 128 ASP A CA 1
ATOM 988 C C . ASP A 1 128 ? -6.877 -0.517 1.386 1.00 92.31 128 ASP A C 1
ATOM 990 O O . ASP A 1 128 ? -5.801 -0.525 1.985 1.00 92.31 128 ASP A O 1
ATOM 994 N N . VAL A 1 129 ? -7.082 -1.201 0.264 1.00 93.88 129 VAL A N 1
ATOM 995 C CA . VAL A 1 129 ? -5.996 -1.613 -0.620 1.00 93.88 129 VAL A CA 1
ATOM 996 C C . VAL A 1 129 ? -6.068 -0.693 -1.826 1.00 93.88 129 VAL A C 1
ATOM 998 O O . VAL A 1 129 ? -7.148 -0.513 -2.386 1.00 93.88 129 VAL A O 1
ATOM 1001 N N . ASN A 1 130 ? -4.946 -0.159 -2.284 1.00 90.56 130 ASN A N 1
ATOM 1002 C CA . ASN A 1 130 ? -4.913 0.662 -3.480 1.00 90.56 130 ASN A CA 1
ATOM 1003 C C . ASN A 1 130 ? -3.756 0.299 -4.416 1.00 90.56 130 ASN A C 1
ATOM 1005 O O . ASN A 1 130 ? -2.723 -0.239 -4.028 1.00 90.56 130 ASN A O 1
ATOM 1009 N N . VAL A 1 131 ? -3.997 0.532 -5.702 1.00 93.19 131 VAL A N 1
ATOM 1010 C CA . VAL A 1 131 ? -3.111 0.239 -6.836 1.00 93.19 131 VAL A CA 1
ATOM 1011 C C . VAL A 1 131 ? -2.935 1.477 -7.719 1.00 93.19 131 VAL A C 1
ATOM 1013 O O . VAL A 1 131 ? -2.608 1.366 -8.904 1.00 93.19 131 VAL A O 1
ATOM 1016 N N . ILE A 1 132 ? -3.172 2.665 -7.147 1.00 88.00 132 ILE A N 1
ATOM 1017 C CA . ILE A 1 132 ? -2.974 3.972 -7.797 1.00 88.00 132 ILE A CA 1
ATOM 1018 C C . ILE A 1 132 ? -1.511 4.128 -8.231 1.00 88.00 132 ILE A C 1
ATOM 1020 O O . ILE A 1 132 ? -1.240 4.647 -9.311 1.00 88.00 132 ILE A O 1
ATOM 1024 N N . ASN A 1 133 ? -0.584 3.590 -7.435 1.00 87.44 133 ASN A N 1
ATOM 1025 C CA . ASN A 1 133 ? 0.849 3.580 -7.718 1.00 87.44 133 ASN A CA 1
ATOM 1026 C C . ASN A 1 133 ? 1.316 2.283 -8.388 1.00 87.44 133 ASN A C 1
ATOM 1028 O O . ASN A 1 133 ? 2.491 1.953 -8.308 1.00 87.44 133 ASN A O 1
ATOM 1032 N N . GLY A 1 134 ? 0.433 1.538 -9.052 1.00 93.25 134 GLY A N 1
ATOM 1033 C CA . GLY A 1 134 ? 0.788 0.306 -9.757 1.00 93.25 134 GLY A CA 1
ATOM 1034 C C . GLY A 1 134 ? 0.419 -0.962 -8.990 1.00 93.25 134 GLY A C 1
ATOM 1035 O O . GLY A 1 134 ? -0.174 -0.927 -7.913 1.00 93.25 134 GLY A O 1
ATOM 1036 N N . TYR A 1 135 ? 0.754 -2.110 -9.569 1.00 96.81 135 TYR A N 1
ATOM 1037 C CA . TYR A 1 135 ? 0.509 -3.417 -8.962 1.00 96.81 135 TYR A CA 1
ATOM 1038 C C . TYR A 1 135 ? 1.752 -4.291 -9.063 1.00 96.81 135 TYR A C 1
ATOM 1040 O O . TYR A 1 135 ? 2.269 -4.483 -10.158 1.00 96.81 135 TYR A O 1
ATOM 1048 N N . ASN A 1 136 ? 2.212 -4.852 -7.948 1.00 96.81 136 ASN A N 1
ATOM 1049 C CA . ASN A 1 136 ? 3.361 -5.767 -7.914 1.00 96.81 136 ASN A CA 1
ATOM 1050 C C . ASN A 1 136 ? 3.064 -7.049 -7.125 1.00 96.81 136 ASN A C 1
ATOM 1052 O O . ASN A 1 136 ? 3.439 -8.137 -7.547 1.00 96.81 136 ASN A O 1
ATOM 1056 N N . LEU A 1 137 ? 2.356 -6.941 -5.999 1.00 97.06 137 LEU A N 1
ATOM 1057 C CA . LEU A 1 137 ? 2.060 -8.062 -5.118 1.00 97.06 137 LEU A CA 1
ATOM 1058 C C . LEU A 1 137 ? 0.555 -8.178 -4.860 1.00 97.06 137 LEU A C 1
ATOM 1060 O O . LEU A 1 137 ? -0.079 -7.195 -4.477 1.00 97.06 137 LEU A O 1
ATOM 1064 N N . PRO A 1 138 ? -0.024 -9.388 -4.974 1.00 96.94 138 PRO A N 1
ATOM 1065 C CA . PRO A 1 138 ? -1.375 -9.629 -4.500 1.00 96.94 138 PRO A CA 1
ATOM 1066 C C . PRO A 1 138 ? -1.448 -9.401 -2.988 1.00 96.94 138 PRO A C 1
ATOM 1068 O O . PRO A 1 138 ? -0.598 -9.896 -2.245 1.00 96.94 138 PRO A O 1
ATOM 1071 N N . MET A 1 139 ? -2.483 -8.709 -2.523 1.00 97.75 139 MET A N 1
ATOM 1072 C CA . MET A 1 139 ? -2.595 -8.291 -1.124 1.00 97.75 139 MET A CA 1
ATOM 1073 C C . MET A 1 139 ? -3.992 -8.562 -0.565 1.00 97.75 139 MET A C 1
ATOM 1075 O O . MET A 1 139 ? -4.997 -8.408 -1.263 1.00 97.75 139 MET A O 1
ATOM 1079 N N . LEU A 1 140 ? -4.050 -8.959 0.706 1.00 97.12 140 LEU A N 1
ATOM 1080 C CA . LEU A 1 140 ? -5.262 -9.075 1.514 1.00 97.12 140 LEU A CA 1
ATOM 1081 C C . LEU A 1 140 ? -5.042 -8.376 2.859 1.00 97.12 140 LEU A C 1
ATOM 1083 O O . LEU A 1 140 ? -4.120 -8.730 3.586 1.00 97.12 140 LEU A O 1
ATOM 1087 N N . VAL A 1 141 ? -5.933 -7.455 3.210 1.00 97.00 141 VAL A N 1
ATOM 1088 C CA . VAL A 1 141 ? -6.006 -6.810 4.524 1.00 97.00 141 VAL A CA 1
ATOM 1089 C C . VAL A 1 141 ? -7.209 -7.372 5.273 1.00 97.00 141 VAL A C 1
ATOM 1091 O O . VAL A 1 141 ? -8.343 -7.333 4.788 1.00 97.00 141 VAL A O 1
ATOM 1094 N N . THR A 1 142 ? -6.965 -7.924 6.457 1.00 96.31 142 THR A N 1
ATOM 1095 C CA . THR A 1 142 ? -7.985 -8.535 7.313 1.00 96.31 142 THR A CA 1
ATOM 1096 C C . THR A 1 142 ? -7.956 -7.890 8.697 1.00 96.31 142 THR A C 1
ATOM 1098 O O . THR A 1 142 ? -7.017 -8.140 9.453 1.00 96.31 142 THR A O 1
ATOM 1101 N N . PRO A 1 143 ? -8.971 -7.090 9.062 1.00 95.25 143 PRO A N 1
ATOM 1102 C CA . PRO A 1 143 ? -9.118 -6.606 10.431 1.00 95.25 143 PRO A CA 1
ATOM 1103 C C . PRO A 1 143 ? -9.377 -7.768 11.394 1.00 95.25 143 PRO A C 1
ATOM 1105 O O . PRO A 1 143 ? -10.096 -8.714 11.062 1.00 95.25 143 PRO A O 1
ATOM 1108 N N . GLU A 1 144 ? -8.842 -7.689 12.612 1.00 93.06 144 GLU A N 1
ATOM 1109 C CA . GLU A 1 144 ? -9.175 -8.636 13.681 1.00 93.06 144 GLU A CA 1
ATOM 1110 C C . GLU A 1 144 ? -10.653 -8.531 14.088 1.00 93.06 144 GLU A C 1
ATOM 1112 O O . GLU A 1 144 ? -11.306 -9.543 14.379 1.00 93.06 144 GLU A O 1
ATOM 1117 N N . ASN A 1 145 ? -11.212 -7.315 14.069 1.00 91.19 145 ASN A N 1
ATOM 1118 C CA . ASN A 1 145 ? -12.635 -7.114 14.291 1.00 91.19 145 ASN A CA 1
ATOM 1119 C C . ASN A 1 145 ? -13.450 -7.760 13.157 1.00 91.19 145 ASN A C 1
ATOM 1121 O O . ASN A 1 145 ? -13.613 -7.207 12.073 1.00 91.19 145 ASN A O 1
ATOM 1125 N N . ARG A 1 146 ? -14.038 -8.927 13.444 1.00 88.81 146 ARG A N 1
ATOM 1126 C CA . ARG A 1 146 ? -14.810 -9.740 12.485 1.00 88.81 146 ARG A CA 1
ATOM 1127 C C . ARG A 1 146 ? -16.081 -9.076 11.949 1.00 88.81 146 ARG A C 1
ATOM 1129 O O . ARG A 1 146 ? -16.704 -9.629 11.046 1.00 88.81 146 ARG A O 1
ATOM 1136 N N . LYS A 1 147 ? -16.505 -7.942 12.513 1.00 89.25 147 LYS A N 1
ATOM 1137 C CA . LYS A 1 147 ? -17.604 -7.138 11.956 1.00 89.25 147 LYS A CA 1
ATOM 1138 C C . LYS A 1 147 ? -17.154 -6.327 10.735 1.00 89.25 147 LYS A C 1
ATOM 1140 O O . LYS A 1 147 ? -17.999 -5.865 9.974 1.00 89.25 147 LYS A O 1
ATOM 1145 N N . CYS A 1 148 ? -15.847 -6.169 10.554 1.00 91.00 148 CYS A N 1
ATOM 1146 C CA . CYS A 1 148 ? -15.233 -5.385 9.497 1.00 91.00 148 CYS A CA 1
ATOM 1147 C C . CYS A 1 148 ? -14.882 -6.276 8.297 1.00 91.00 148 CYS A C 1
ATOM 1149 O O . CYS A 1 148 ? -14.603 -7.469 8.438 1.00 91.00 148 CYS A O 1
ATOM 1151 N N . LYS A 1 149 ? -14.961 -5.716 7.087 1.00 91.44 149 LYS A N 1
ATOM 1152 C CA . LYS A 1 149 ? -14.766 -6.472 5.845 1.00 91.44 149 LYS A CA 1
ATOM 1153 C C . LYS A 1 149 ? -13.280 -6.625 5.538 1.00 91.44 149 LYS A C 1
ATOM 1155 O O . LYS A 1 149 ? -12.538 -5.658 5.555 1.00 91.44 149 LYS A O 1
ATOM 1160 N N . SER A 1 150 ? -12.849 -7.824 5.166 1.00 92.88 150 SER A N 1
ATOM 1161 C CA . SER A 1 150 ? -11.516 -7.991 4.581 1.00 92.88 150 SER A CA 1
ATOM 1162 C C . SER A 1 150 ? -11.491 -7.459 3.147 1.00 92.88 150 SER A C 1
ATOM 1164 O O . SER A 1 150 ? -12.423 -7.711 2.378 1.00 92.88 150 SER A O 1
ATOM 1166 N N . ILE A 1 151 ? -10.401 -6.800 2.771 1.00 92.19 151 ILE A N 1
ATOM 1167 C CA . ILE A 1 151 ? -10.204 -6.199 1.447 1.00 92.19 151 ILE A CA 1
ATOM 1168 C C . ILE A 1 151 ? -9.057 -6.912 0.763 1.00 92.19 151 ILE A C 1
ATOM 1170 O O . ILE A 1 151 ? -8.049 -7.211 1.395 1.00 92.19 151 ILE A O 1
ATOM 1174 N N . ARG A 1 152 ? -9.186 -7.194 -0.531 1.00 93.25 152 ARG A N 1
ATOM 1175 C CA . ARG A 1 152 ? -8.104 -7.808 -1.296 1.00 93.25 152 ARG A CA 1
ATOM 1176 C C . ARG A 1 152 ? -8.027 -7.251 -2.704 1.00 93.25 152 ARG A C 1
ATOM 1178 O O . ARG A 1 152 ? -9.064 -6.997 -3.313 1.00 93.25 152 ARG A O 1
ATOM 1185 N N . CYS A 1 153 ? -6.817 -7.201 -3.242 1.00 95.12 153 CYS A N 1
ATOM 1186 C CA . CYS A 1 153 ? -6.591 -7.096 -4.674 1.00 95.12 153 CYS A CA 1
ATOM 1187 C C . CYS A 1 153 ? -5.667 -8.233 -5.102 1.00 95.12 153 CYS A C 1
ATOM 1189 O O . CYS A 1 153 ? -4.488 -8.269 -4.758 1.00 95.12 153 CYS A O 1
ATOM 1191 N N . VAL A 1 154 ? -6.252 -9.217 -5.784 1.00 95.00 154 VAL A N 1
ATOM 1192 C CA . VAL A 1 154 ? -5.568 -10.425 -6.251 1.00 95.00 154 VAL A CA 1
ATOM 1193 C C . VAL A 1 154 ? -5.980 -10.626 -7.693 1.00 95.00 154 VAL A C 1
ATOM 1195 O O . VAL A 1 154 ? -7.120 -11.009 -7.961 1.00 95.00 154 VAL A O 1
ATOM 1198 N N . VAL A 1 155 ? -5.064 -10.346 -8.612 1.00 93.94 155 VAL A N 1
ATOM 1199 C CA . VAL A 1 155 ? -5.336 -10.416 -10.048 1.00 93.94 155 VAL A CA 1
ATOM 1200 C C . VAL A 1 155 ? -4.348 -11.323 -10.756 1.00 93.94 155 VAL A C 1
ATOM 1202 O O . VAL A 1 155 ? -3.226 -11.535 -10.299 1.00 93.94 155 VAL A O 1
ATOM 1205 N N . ASP A 1 156 ? -4.775 -11.829 -11.904 1.00 92.31 156 ASP A N 1
ATOM 1206 C CA . ASP A 1 156 ? -3.876 -12.408 -12.888 1.00 92.31 156 ASP A CA 1
ATOM 1207 C C . ASP A 1 156 ? -3.313 -11.282 -13.768 1.00 92.31 156 ASP A C 1
ATOM 1209 O O . ASP A 1 156 ? -4.041 -10.687 -14.567 1.00 92.31 156 ASP A O 1
ATOM 1213 N N . ILE A 1 157 ? -2.024 -10.966 -13.608 1.00 93.12 157 ILE A N 1
ATOM 1214 C CA . ILE A 1 157 ? -1.364 -9.860 -14.321 1.00 93.12 157 ILE A CA 1
ATOM 1215 C C . ILE A 1 157 ? -1.442 -10.061 -15.840 1.00 93.12 157 ILE A C 1
ATOM 1217 O O . ILE A 1 157 ? -1.639 -9.090 -16.571 1.00 93.12 157 ILE A O 1
ATOM 1221 N N . ASN A 1 158 ? -1.386 -11.305 -16.325 1.00 91.31 158 ASN A N 1
ATOM 1222 C CA . ASN A 1 158 ? -1.462 -11.605 -17.755 1.00 91.31 158 ASN A CA 1
ATOM 1223 C C . ASN A 1 158 ? -2.803 -11.211 -18.386 1.00 91.31 158 ASN A C 1
ATOM 1225 O O . ASN A 1 158 ? -2.856 -10.936 -19.585 1.00 91.31 158 ASN A O 1
ATOM 1229 N N . ASN A 1 159 ? -3.871 -11.164 -17.592 1.00 91.94 159 ASN A N 1
ATOM 1230 C CA . ASN A 1 159 ? -5.216 -10.836 -18.057 1.00 91.94 159 ASN A CA 1
ATOM 1231 C C . ASN A 1 159 ? -5.654 -9.419 -17.661 1.00 91.94 159 ASN A C 1
ATOM 1233 O O . ASN A 1 159 ? -6.452 -8.806 -18.367 1.00 91.94 159 ASN A O 1
ATOM 1237 N N . THR A 1 160 ? -5.125 -8.887 -16.560 1.00 95.12 160 THR A N 1
ATOM 1238 C CA . THR A 1 160 ? -5.526 -7.581 -16.019 1.00 95.12 160 THR A CA 1
ATOM 1239 C C . THR A 1 160 ? -4.606 -6.449 -16.469 1.00 95.12 160 THR A C 1
ATOM 1241 O O . THR A 1 160 ? -5.080 -5.343 -16.715 1.00 95.12 160 THR A O 1
ATOM 1244 N N . CYS A 1 161 ? -3.296 -6.685 -16.588 1.00 96.12 161 CYS A N 1
ATOM 1245 C CA . CYS A 1 161 ? -2.353 -5.629 -16.945 1.00 96.12 161 CYS A CA 1
ATOM 1246 C C . CYS A 1 161 ? -2.313 -5.414 -18.468 1.00 96.12 161 CYS A C 1
ATOM 1248 O O . CYS A 1 161 ? -2.012 -6.370 -19.199 1.00 96.12 161 CYS A O 1
ATOM 1250 N N . PRO A 1 162 ? -2.552 -4.188 -18.975 1.00 95.25 162 PRO A N 1
ATOM 1251 C CA . PRO A 1 162 ? -2.331 -3.861 -20.382 1.00 95.25 162 PRO A CA 1
ATOM 1252 C C . PRO A 1 162 ? -0.899 -4.196 -20.803 1.00 95.25 162 PRO A C 1
ATOM 1254 O O . PRO A 1 162 ? 0.043 -3.942 -20.055 1.00 95.25 162 PRO A O 1
ATOM 1257 N N . SER A 1 163 ? -0.725 -4.790 -21.985 1.00 93.00 163 SER A N 1
ATOM 1258 C CA . SER A 1 163 ? 0.569 -5.311 -22.456 1.00 93.00 163 SER A CA 1
ATOM 1259 C C . SER A 1 163 ? 1.698 -4.286 -22.409 1.00 93.00 163 SER A C 1
ATOM 1261 O O . SER A 1 163 ? 2.828 -4.607 -22.064 1.00 93.00 163 SER A O 1
ATOM 1263 N N . GLU A 1 164 ? 1.375 -3.039 -22.716 1.00 92.44 164 GLU A N 1
ATOM 1264 C CA . GLU A 1 164 ? 2.292 -1.919 -22.780 1.00 92.44 164 GLU A CA 1
ATOM 1265 C C . GLU A 1 164 ? 2.698 -1.384 -21.399 1.00 92.44 164 GLU A C 1
ATOM 1267 O O . GLU A 1 164 ? 3.589 -0.540 -21.325 1.00 92.44 164 GLU A O 1
ATOM 1272 N N . LEU A 1 165 ? 2.053 -1.849 -20.327 1.00 94.50 165 LEU A N 1
ATOM 1273 C CA . LEU A 1 165 ? 2.318 -1.472 -18.938 1.00 94.50 165 LEU A CA 1
ATOM 1274 C C . LEU A 1 165 ? 2.924 -2.617 -18.110 1.00 94.50 165 LEU A C 1
ATOM 1276 O O . LEU A 1 165 ? 3.184 -2.447 -16.919 1.00 94.50 165 LEU A O 1
ATOM 1280 N N . ARG A 1 166 ? 3.138 -3.789 -18.714 1.00 93.94 166 ARG A N 1
ATOM 1281 C CA . ARG A 1 166 ? 3.703 -4.958 -18.033 1.00 93.94 166 ARG A CA 1
ATOM 1282 C C . ARG A 1 166 ? 5.191 -4.782 -17.778 1.00 93.94 166 ARG A C 1
ATOM 1284 O O . ARG A 1 166 ? 5.937 -4.388 -18.672 1.00 93.94 166 ARG A O 1
ATOM 1291 N N . MET A 1 167 ? 5.617 -5.171 -16.583 1.00 91.81 167 MET A N 1
ATOM 1292 C CA . MET A 1 167 ? 7.019 -5.423 -16.278 1.00 91.81 167 MET A CA 1
ATOM 1293 C C . MET A 1 167 ? 7.265 -6.926 -16.354 1.00 91.81 167 MET A C 1
ATOM 1295 O O . MET A 1 167 ? 6.657 -7.695 -15.607 1.00 91.81 167 MET A O 1
ATOM 1299 N N . ASN A 1 168 ? 8.140 -7.335 -17.268 1.00 84.06 168 ASN A N 1
ATOM 1300 C CA . ASN A 1 168 ? 8.517 -8.733 -17.456 1.00 84.06 168 ASN A CA 1
ATOM 1301 C C . ASN A 1 168 ? 9.743 -9.057 -16.613 1.00 84.06 168 ASN A C 1
ATOM 1303 O O . ASN A 1 168 ? 10.617 -8.203 -16.451 1.00 84.06 168 ASN A O 1
ATOM 1307 N N . SER A 1 169 ? 9.809 -10.286 -16.098 1.00 75.31 169 SER A N 1
ATOM 1308 C CA . SER A 1 169 ? 10.983 -10.726 -15.350 1.00 75.31 169 SER A CA 1
ATOM 1309 C C . SER A 1 169 ? 12.237 -10.627 -16.219 1.00 75.31 169 SER A C 1
ATOM 1311 O O . SER A 1 169 ? 12.212 -10.900 -17.421 1.00 75.31 169 SER A O 1
ATOM 1313 N N . SER A 1 170 ? 13.351 -10.251 -15.596 1.00 64.62 170 SER A N 1
ATOM 1314 C CA . SER A 1 170 ? 14.675 -10.354 -16.207 1.00 64.62 170 SER A CA 1
ATOM 1315 C C . SER A 1 170 ? 15.147 -11.812 -16.321 1.00 64.62 170 SER A C 1
ATOM 1317 O O . SER A 1 170 ? 16.085 -12.087 -17.073 1.00 64.62 170 SER A O 1
ATOM 1319 N N . ASP A 1 171 ? 14.496 -12.759 -15.629 1.00 62.22 171 ASP A N 1
ATOM 1320 C CA . ASP A 1 171 ? 14.744 -14.188 -15.808 1.00 62.22 171 ASP A CA 1
ATOM 1321 C C . ASP A 1 171 ? 14.132 -14.672 -17.129 1.00 62.22 171 ASP A C 1
ATOM 1323 O O . ASP A 1 171 ? 12.921 -14.847 -17.267 1.00 62.22 171 ASP A O 1
ATOM 1327 N N . ILE A 1 172 ? 15.007 -14.966 -18.093 1.00 53.97 172 ILE A N 1
ATOM 1328 C CA . ILE A 1 172 ? 14.686 -15.498 -19.427 1.00 53.97 172 ILE A CA 1
ATOM 1329 C C . ILE A 1 172 ? 13.783 -16.749 -19.357 1.00 53.97 172 ILE A C 1
ATOM 1331 O O . ILE A 1 172 ? 13.092 -17.066 -20.326 1.00 53.97 172 ILE A O 1
ATOM 1335 N N . ARG A 1 173 ? 13.770 -17.480 -18.232 1.00 55.47 173 ARG A N 1
ATOM 1336 C CA . ARG A 1 173 ? 12.939 -18.683 -18.049 1.00 55.47 173 ARG A CA 1
ATOM 1337 C C . ARG A 1 173 ? 11.480 -18.378 -17.715 1.00 55.47 173 ARG A C 1
ATOM 1339 O O . ARG A 1 173 ? 10.633 -19.229 -17.976 1.00 55.47 173 ARG A O 1
ATOM 1346 N N . SER A 1 174 ? 11.194 -17.204 -17.160 1.00 62.03 174 SER A N 1
ATOM 1347 C CA . SER A 1 174 ? 9.857 -16.777 -16.760 1.00 62.03 174 SER A CA 1
ATOM 1348 C C . SER A 1 174 ? 9.508 -15.495 -17.505 1.00 62.03 174 SER A C 1
ATOM 1350 O O . SER A 1 174 ? 9.659 -14.394 -16.992 1.00 62.03 174 SER A O 1
ATOM 1352 N N . ASN A 1 175 ? 9.009 -15.622 -18.735 1.00 65.25 175 ASN A N 1
ATOM 1353 C CA . ASN A 1 175 ? 8.504 -14.472 -19.497 1.00 65.25 175 ASN A CA 1
ATOM 1354 C C . ASN A 1 175 ? 7.153 -13.948 -18.953 1.00 65.25 175 ASN A C 1
ATOM 1356 O O . ASN A 1 175 ? 6.438 -13.228 -19.650 1.00 65.25 175 ASN A O 1
ATOM 1360 N N . ASP A 1 176 ? 6.778 -14.351 -17.736 1.00 78.81 176 ASP A N 1
ATOM 1361 C CA . ASP A 1 176 ? 5.557 -13.917 -17.083 1.00 78.81 176 ASP A CA 1
ATOM 1362 C C . ASP A 1 176 ? 5.747 -12.512 -16.489 1.00 78.81 176 ASP A C 1
ATOM 1364 O O . ASP A 1 176 ? 6.767 -12.225 -15.848 1.00 78.81 176 ASP A O 1
ATOM 1368 N N . PRO A 1 177 ? 4.775 -11.609 -16.693 1.00 81.50 177 PRO A N 1
ATOM 1369 C CA . PRO A 1 177 ? 4.812 -10.285 -16.107 1.00 81.50 177 PRO A CA 1
ATOM 1370 C C . PRO A 1 177 ? 4.627 -10.384 -14.589 1.00 81.50 177 PRO A C 1
ATOM 1372 O O . PRO A 1 177 ? 3.674 -11.001 -14.110 1.00 81.50 177 PRO A O 1
ATOM 1375 N N . PHE A 1 178 ? 5.522 -9.751 -13.835 1.00 89.50 178 PHE A N 1
ATOM 1376 C CA . PHE A 1 178 ? 5.539 -9.809 -12.368 1.00 89.50 178 PHE A CA 1
ATOM 1377 C C . PHE A 1 178 ? 5.021 -8.523 -11.712 1.00 89.50 178 PHE A C 1
ATOM 1379 O O . PHE A 1 178 ? 4.662 -8.531 -10.539 1.00 89.50 178 PHE A O 1
ATOM 1386 N N . ALA A 1 179 ? 4.922 -7.430 -12.473 1.00 94.81 179 ALA A N 1
ATOM 1387 C CA . ALA A 1 179 ? 4.310 -6.184 -12.031 1.00 94.81 179 ALA A CA 1
ATOM 1388 C C . ALA A 1 179 ? 3.619 -5.451 -13.192 1.00 94.81 179 ALA A C 1
ATOM 1390 O O . ALA A 1 179 ? 3.809 -5.762 -14.371 1.00 94.81 179 ALA A O 1
ATOM 1391 N N . CYS A 1 180 ? 2.790 -4.472 -12.846 1.00 95.88 180 CYS A N 1
ATOM 1392 C CA . CYS A 1 180 ? 2.054 -3.623 -13.765 1.00 95.88 180 CYS A CA 1
ATOM 1393 C C . CYS A 1 180 ? 2.253 -2.158 -13.386 1.00 95.88 180 CYS A C 1
ATOM 1395 O O . CYS A 1 180 ? 1.857 -1.730 -12.299 1.00 95.88 180 CYS A O 1
ATOM 1397 N N . MET A 1 181 ? 2.849 -1.398 -14.298 1.00 93.75 181 MET A N 1
ATOM 1398 C CA . MET A 1 181 ? 2.970 0.048 -14.181 1.00 93.75 181 MET A CA 1
ATOM 1399 C C . MET A 1 181 ? 1.625 0.723 -14.450 1.00 93.75 181 MET A C 1
ATOM 1401 O O . MET A 1 181 ? 0.764 0.203 -15.159 1.00 93.75 181 MET A O 1
ATOM 1405 N N . THR A 1 182 ? 1.456 1.932 -13.939 1.00 91.75 182 THR A N 1
ATOM 1406 C CA . THR A 1 182 ? 0.353 2.803 -14.333 1.00 91.75 182 THR A CA 1
ATOM 1407 C C . THR A 1 182 ? 0.707 3.603 -15.581 1.00 91.75 182 THR A C 1
ATOM 1409 O O . THR A 1 182 ? 1.871 3.762 -15.959 1.00 91.75 182 THR A O 1
ATOM 1412 N N . SER A 1 183 ? -0.310 4.174 -16.229 1.00 89.94 183 SER A N 1
ATOM 1413 C CA . SER A 1 183 ? -0.088 5.113 -17.334 1.00 89.94 183 SER A CA 1
ATOM 1414 C C . SER A 1 183 ? 0.681 6.364 -16.892 1.00 89.94 183 SER A C 1
ATOM 1416 O O . SER A 1 183 ? 1.412 6.926 -17.704 1.00 89.94 183 SER A O 1
ATOM 1418 N N . CYS A 1 184 ? 0.549 6.774 -15.623 1.00 86.88 184 CYS A N 1
ATOM 1419 C CA . CYS A 1 184 ? 1.351 7.847 -15.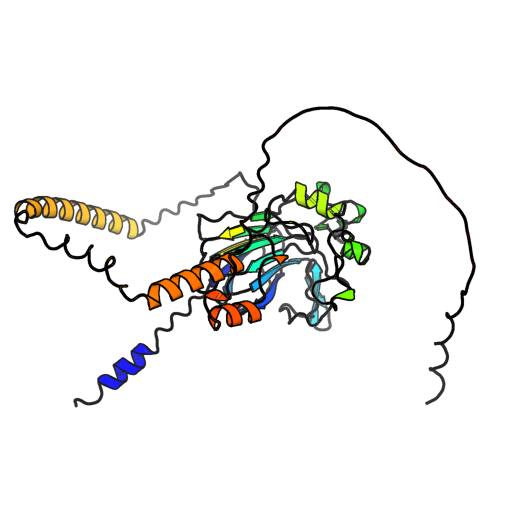039 1.00 86.88 184 CYS A CA 1
ATOM 1420 C C . CYS A 1 184 ? 2.833 7.469 -15.004 1.00 86.88 184 CYS A C 1
ATOM 1422 O O . CYS A 1 184 ? 3.652 8.178 -15.575 1.00 86.88 184 CYS A O 1
ATOM 1424 N N . GLN A 1 185 ? 3.171 6.316 -14.421 1.00 86.88 185 GLN A N 1
ATOM 1425 C CA . GLN A 1 185 ? 4.561 5.863 -14.297 1.00 86.88 185 GLN A CA 1
ATOM 1426 C C . GLN A 1 185 ? 5.251 5.712 -15.658 1.00 86.88 185 GLN A C 1
ATOM 1428 O O . GLN A 1 185 ? 6.454 5.927 -15.770 1.00 86.88 185 GLN A O 1
ATOM 1433 N N . LYS A 1 186 ? 4.492 5.356 -16.701 1.00 88.50 186 LYS A N 1
ATOM 1434 C CA . LYS A 1 186 ? 5.029 5.206 -18.054 1.00 88.50 186 LYS A CA 1
ATOM 1435 C C . LYS A 1 186 ? 5.223 6.531 -18.798 1.00 88.50 186 LYS A C 1
ATOM 1437 O O . LYS A 1 186 ? 6.213 6.672 -19.507 1.00 88.50 186 LYS A O 1
ATOM 1442 N N . ASN A 1 187 ? 4.266 7.455 -18.704 1.00 85.94 187 ASN A N 1
ATOM 1443 C CA . ASN A 1 187 ? 4.216 8.630 -19.586 1.00 85.94 187 ASN A CA 1
ATOM 1444 C C . ASN A 1 187 ? 4.496 9.960 -18.874 1.00 85.94 187 ASN A C 1
ATOM 1446 O O . ASN A 1 187 ? 4.724 10.953 -19.554 1.00 85.94 187 ASN A O 1
ATOM 1450 N N . GLN A 1 188 ? 4.436 9.993 -17.539 1.00 82.69 188 GLN A N 1
ATOM 1451 C CA . GLN A 1 188 ? 4.693 11.168 -16.694 1.00 82.69 188 GLN A CA 1
ATOM 1452 C C . GLN A 1 188 ? 3.861 12.414 -17.050 1.00 82.69 188 GLN A C 1
ATOM 1454 O O . GLN A 1 188 ? 4.257 13.540 -16.764 1.00 82.69 188 GLN A O 1
ATOM 1459 N N . LEU A 1 189 ? 2.690 12.228 -17.668 1.00 81.31 189 LEU A N 1
ATOM 1460 C CA . LEU A 1 189 ? 1.797 13.336 -17.996 1.00 81.31 189 LEU A CA 1
ATOM 1461 C C . LEU A 1 189 ? 0.966 13.737 -16.768 1.00 81.31 189 LEU A C 1
ATOM 1463 O O . LEU A 1 189 ? 0.374 12.848 -16.140 1.00 81.31 189 LEU A O 1
ATOM 1467 N N . PRO A 1 190 ? 0.846 15.039 -16.444 1.00 77.38 190 PRO A N 1
ATOM 1468 C CA . PRO A 1 190 ? 0.076 15.505 -15.291 1.00 77.38 190 PRO A CA 1
ATOM 1469 C C . PRO A 1 190 ? -1.371 14.999 -15.269 1.00 77.38 190 PRO A C 1
ATOM 1471 O O . PRO A 1 190 ? -1.873 14.613 -14.215 1.00 77.38 190 PRO A O 1
ATOM 1474 N N . GLU A 1 191 ? -2.027 14.910 -16.429 1.00 77.62 191 GLU A N 1
ATOM 1475 C CA . GLU A 1 191 ? -3.410 14.413 -16.538 1.00 77.62 191 GLU A CA 1
ATOM 1476 C C . GLU A 1 191 ? -3.538 12.906 -16.265 1.00 77.62 191 GLU A C 1
ATOM 1478 O O . GLU A 1 191 ? -4.614 12.429 -15.907 1.00 77.62 191 GLU A O 1
ATOM 1483 N N . LEU A 1 192 ? -2.453 12.144 -16.430 1.00 81.81 192 LEU A N 1
ATOM 1484 C CA . LEU A 1 192 ? -2.403 10.715 -16.105 1.00 81.81 192 LEU A CA 1
ATOM 1485 C C . LEU A 1 192 ? -1.987 10.473 -14.656 1.00 81.81 192 LEU A C 1
ATOM 1487 O O . LEU A 1 192 ? -2.402 9.479 -14.062 1.00 81.81 192 LEU A O 1
ATOM 1491 N N . CYS A 1 193 ? -1.141 11.351 -14.123 1.00 79.88 193 CYS A N 1
ATOM 1492 C CA . CYS A 1 193 ? -0.618 11.285 -12.765 1.00 79.88 193 CYS A CA 1
ATOM 1493 C C . CYS A 1 193 ? -1.529 11.930 -11.729 1.00 79.88 193 CYS A C 1
ATOM 1495 O O . CYS A 1 193 ? -1.373 11.650 -10.545 1.00 79.88 193 CYS A O 1
ATOM 1497 N N . CYS A 1 194 ? -2.484 12.753 -12.167 1.00 77.31 194 CYS A N 1
ATOM 1498 C CA . CYS A 1 194 ? -3.446 13.414 -11.291 1.00 77.31 194 CYS A CA 1
ATOM 1499 C C . CYS A 1 194 ? -2.739 14.185 -10.170 1.00 77.31 194 CYS A C 1
ATOM 1501 O O . CYS A 1 194 ? -3.122 14.115 -9.004 1.00 77.31 194 CYS A O 1
ATOM 1503 N N . VAL A 1 195 ? -1.645 14.862 -10.530 1.00 62.53 195 VAL A N 1
ATOM 1504 C CA . VAL A 1 195 ? -0.783 15.550 -9.570 1.00 62.53 195 VAL A CA 1
ATOM 1505 C C . VAL A 1 195 ? -1.558 16.730 -8.996 1.00 62.53 195 VAL A C 1
ATOM 1507 O O . VAL A 1 195 ? -2.074 17.562 -9.739 1.00 62.53 195 VAL A O 1
ATOM 1510 N N . GLY A 1 196 ? -1.697 16.759 -7.674 1.00 51.72 196 GLY A N 1
ATOM 1511 C CA . GLY A 1 196 ? -2.472 17.796 -6.999 1.00 51.72 196 GLY A CA 1
ATOM 1512 C C . GLY A 1 196 ? -2.558 17.683 -5.481 1.00 51.72 196 GLY A C 1
ATOM 1513 O O . GLY A 1 196 ? -3.438 18.298 -4.898 1.00 51.72 196 GLY A O 1
ATOM 1514 N N . LEU A 1 197 ? -1.686 16.911 -4.823 1.00 38.41 197 LEU A N 1
ATOM 1515 C CA . LEU A 1 197 ? -1.739 16.777 -3.358 1.00 38.41 197 LEU A CA 1
ATOM 1516 C C . LEU A 1 197 ? -0.557 17.418 -2.617 1.00 38.41 197 LEU A C 1
ATOM 1518 O O . LEU A 1 197 ? -0.618 17.531 -1.399 1.00 38.41 197 LEU A O 1
ATOM 1522 N N . TYR A 1 198 ? 0.477 17.897 -3.324 1.00 41.56 198 TYR A N 1
ATOM 1523 C CA . TYR A 1 198 ? 1.665 18.517 -2.700 1.00 41.56 198 TYR A CA 1
ATOM 1524 C C . TYR A 1 198 ? 2.302 19.658 -3.514 1.00 41.56 198 TYR A C 1
ATOM 1526 O O . TYR A 1 198 ? 3.429 20.068 -3.244 1.00 41.56 198 TYR A O 1
ATOM 1534 N N . VAL A 1 199 ? 1.590 20.180 -4.511 1.00 45.34 199 VAL A N 1
ATOM 1535 C CA . VAL A 1 199 ? 1.985 21.360 -5.295 1.00 45.34 199 VAL A CA 1
ATOM 1536 C C . VAL A 1 199 ? 0.969 22.473 -5.053 1.00 45.34 199 VAL A C 1
ATOM 1538 O O . VAL A 1 199 ? -0.150 22.197 -4.627 1.00 45.34 199 VAL A O 1
ATOM 1541 N N . LYS A 1 200 ? 1.392 23.730 -5.229 1.00 47.09 200 LYS A N 1
ATOM 1542 C CA . LYS A 1 200 ? 0.574 24.928 -4.969 1.00 47.09 200 LYS A CA 1
ATOM 1543 C C . LYS A 1 200 ? -0.783 24.813 -5.686 1.00 47.09 200 LYS A C 1
ATOM 1545 O O . LYS A 1 200 ? -0.841 24.217 -6.755 1.00 47.09 200 LYS A O 1
ATOM 1550 N N . ASP A 1 201 ? -1.839 25.408 -5.120 1.00 54.78 201 ASP A N 1
ATOM 1551 C CA . ASP A 1 201 ? -3.247 25.296 -5.572 1.00 54.78 201 ASP A CA 1
ATOM 1552 C C . ASP A 1 201 ? -3.482 25.479 -7.090 1.00 54.78 201 ASP A C 1
ATOM 1554 O O . ASP A 1 201 ? -4.474 24.994 -7.630 1.00 54.78 201 ASP A O 1
ATOM 1558 N N . GLU A 1 202 ? -2.576 26.153 -7.799 1.00 56.78 202 GLU A N 1
ATOM 1559 C CA . GLU A 1 202 ? -2.653 26.413 -9.242 1.00 56.78 202 GLU A CA 1
ATOM 1560 C C . GLU A 1 202 ? -2.309 25.189 -10.123 1.00 56.78 202 GLU A C 1
ATOM 1562 O O . GLU A 1 202 ? -2.693 25.158 -11.292 1.00 56.78 202 GLU A O 1
ATOM 1567 N N . ASP A 1 203 ? -1.660 24.158 -9.566 1.00 57.53 203 ASP A N 1
ATOM 1568 C CA . ASP A 1 203 ? -1.207 22.957 -10.291 1.00 57.53 203 ASP A CA 1
ATOM 1569 C C . ASP A 1 203 ? -2.093 21.718 -10.049 1.00 57.53 203 ASP A C 1
ATOM 1571 O O . ASP A 1 203 ? -1.800 20.628 -10.547 1.00 57.53 203 ASP A O 1
ATOM 1575 N N . VAL A 1 204 ? -3.183 21.852 -9.284 1.00 65.56 204 VAL A N 1
ATOM 1576 C CA . VAL A 1 204 ? -4.073 20.730 -8.951 1.00 65.56 204 VAL A CA 1
ATOM 1577 C C . VAL A 1 204 ? -4.870 20.296 -10.184 1.00 65.56 204 VAL A C 1
ATOM 1579 O O . VAL A 1 204 ? -5.731 21.017 -10.695 1.00 65.56 204 VAL A O 1
ATOM 1582 N N . VAL A 1 205 ? -4.621 19.075 -10.660 1.00 71.06 205 VAL A N 1
ATOM 1583 C CA . VAL A 1 205 ? -5.363 18.494 -11.787 1.00 71.06 205 VAL A CA 1
ATOM 1584 C C . VAL A 1 205 ? -6.689 17.908 -11.302 1.00 71.06 205 VAL A C 1
ATOM 1586 O O . VAL A 1 205 ? -6.734 16.761 -10.858 1.00 71.06 205 VAL A O 1
ATOM 1589 N N . GLY A 1 206 ? -7.776 18.672 -11.425 1.00 73.56 206 GLY A N 1
ATOM 1590 C CA . GLY A 1 206 ? -9.128 18.249 -11.049 1.00 73.56 206 GLY A CA 1
ATOM 1591 C C . GLY A 1 206 ? -9.662 17.019 -11.812 1.00 73.56 206 GLY A C 1
ATOM 1592 O O . GLY A 1 206 ? -9.103 16.612 -12.844 1.00 73.56 206 GLY A O 1
ATOM 1593 N N . PRO A 1 207 ? -10.758 16.397 -11.328 1.00 79.69 207 PRO A N 1
ATOM 1594 C CA . PRO A 1 207 ? -11.340 15.177 -11.903 1.00 79.69 207 PRO A CA 1
ATOM 1595 C C . PRO A 1 207 ? -11.833 15.340 -13.352 1.00 79.69 207 PRO A C 1
ATOM 1597 O O . PRO A 1 207 ? -12.009 14.356 -14.069 1.00 79.69 207 PRO A O 1
ATOM 1600 N N . GLU A 1 208 ? -12.049 16.571 -13.818 1.00 81.81 208 GLU A N 1
ATOM 1601 C CA . GLU A 1 208 ? -12.397 16.878 -15.205 1.00 81.81 208 GLU A CA 1
ATOM 1602 C C . GLU A 1 208 ? -11.227 16.664 -16.182 1.00 81.81 208 GLU A C 1
ATOM 1604 O O . GLU A 1 208 ? -11.442 16.255 -17.331 1.00 81.81 208 GLU A O 1
ATOM 1609 N N . LYS A 1 209 ? -9.991 16.896 -15.719 1.00 81.38 209 LYS A N 1
ATOM 1610 C CA . LYS A 1 209 ? -8.754 16.728 -16.498 1.00 81.38 209 LYS A CA 1
ATOM 1611 C C . LYS A 1 209 ? -8.104 15.371 -16.255 1.00 81.38 209 LYS A C 1
ATOM 1613 O O . LYS A 1 209 ? -7.716 14.702 -17.210 1.00 81.38 209 LYS A O 1
ATOM 1618 N N . CYS A 1 210 ? -8.030 14.936 -15.001 1.00 86.00 210 CYS A N 1
ATOM 1619 C CA . CYS A 1 210 ? -7.496 13.631 -14.632 1.00 86.00 210 CYS A CA 1
ATOM 1620 C C . CYS A 1 210 ? -8.536 12.566 -14.981 1.00 86.00 210 CYS A C 1
ATOM 1622 O O . CYS A 1 210 ? -9.436 12.313 -14.201 1.00 86.00 210 CYS A O 1
ATOM 1624 N N . LYS A 1 211 ? -8.489 11.950 -16.164 1.00 86.94 211 LYS A N 1
ATOM 1625 C CA . LYS A 1 211 ? -9.475 10.926 -16.567 1.00 86.94 211 LYS A CA 1
ATOM 1626 C C . LYS A 1 211 ? -8.983 9.522 -16.232 1.00 86.94 211 LYS A C 1
ATOM 1628 O O . LYS A 1 211 ? -7.787 9.248 -16.226 1.00 86.94 211 LYS A O 1
ATOM 1633 N N . ARG A 1 212 ? -9.914 8.584 -16.019 1.00 89.12 212 ARG A N 1
ATOM 1634 C CA . ARG A 1 212 ? -9.554 7.166 -15.862 1.00 89.12 212 ARG A CA 1
ATOM 1635 C C . ARG A 1 212 ? -8.839 6.638 -17.101 1.00 89.12 212 ARG A C 1
ATOM 1637 O O . ARG A 1 212 ? -9.343 6.758 -18.217 1.00 89.12 212 ARG A O 1
ATOM 1644 N N . THR A 1 213 ? -7.735 5.947 -16.876 1.00 91.38 213 THR A N 1
ATOM 1645 C CA . THR A 1 213 ? -6.926 5.307 -17.912 1.00 91.38 213 THR A CA 1
ATOM 1646 C C . THR A 1 213 ? -7.382 3.867 -18.143 1.00 91.38 213 THR A C 1
ATOM 1648 O O . THR A 1 213 ? -8.189 3.322 -17.386 1.00 91.38 213 THR A O 1
ATOM 1651 N N . ILE A 1 214 ? -6.854 3.213 -19.183 1.00 92.88 214 ILE A N 1
ATOM 1652 C CA . ILE A 1 214 ? -7.112 1.783 -19.420 1.00 92.88 214 ILE A CA 1
ATOM 1653 C C . ILE A 1 214 ? -6.660 0.918 -18.232 1.00 92.88 214 ILE A C 1
ATOM 1655 O O . ILE A 1 214 ? -7.342 -0.044 -17.871 1.00 92.88 214 ILE A O 1
ATOM 1659 N N . TYR A 1 215 ? -5.559 1.308 -17.582 1.00 94.50 215 TYR A N 1
ATOM 1660 C CA . TYR A 1 215 ? -5.062 0.677 -16.365 1.00 94.50 215 TYR A CA 1
ATOM 1661 C C . TYR A 1 215 ? -6.107 0.756 -15.252 1.00 94.50 215 TYR A C 1
ATOM 1663 O O . TYR A 1 215 ? -6.586 -0.278 -14.782 1.00 94.50 215 TYR A O 1
ATOM 1671 N N . SER A 1 216 ? -6.525 1.970 -14.876 1.00 91.94 216 SER A N 1
ATOM 1672 C CA . SER A 1 216 ? -7.399 2.131 -13.714 1.00 91.94 216 SER A CA 1
ATOM 1673 C C . SER A 1 216 ? -8.779 1.524 -13.939 1.00 91.94 216 SER A C 1
ATOM 1675 O O . SER A 1 216 ? -9.337 0.901 -13.044 1.00 91.94 216 SER A O 1
ATOM 1677 N N . GLN A 1 217 ? -9.315 1.590 -15.161 1.00 92.06 217 GLN A N 1
ATOM 1678 C CA . GLN A 1 217 ? -10.576 0.921 -15.492 1.00 92.06 217 GLN A CA 1
ATOM 1679 C C . GLN A 1 217 ? -10.497 -0.603 -15.342 1.00 92.06 217 GLN A C 1
ATOM 1681 O O . GLN A 1 217 ? -11.453 -1.221 -14.871 1.00 92.06 217 GLN A O 1
ATOM 1686 N N . THR A 1 218 ? -9.387 -1.218 -15.752 1.00 93.81 218 THR A N 1
ATOM 1687 C CA . THR A 1 218 ? -9.237 -2.678 -15.706 1.00 93.81 218 THR A CA 1
ATOM 1688 C C . THR A 1 218 ? -9.014 -3.160 -14.274 1.00 93.81 218 THR A C 1
ATOM 1690 O O . THR A 1 218 ? -9.669 -4.109 -13.843 1.00 93.81 218 THR A O 1
ATOM 1693 N N . PHE A 1 219 ? -8.190 -2.451 -13.497 1.00 93.75 219 PHE A N 1
ATOM 1694 C CA . PHE A 1 219 ? -7.973 -2.764 -12.085 1.00 93.75 219 PHE A CA 1
ATOM 1695 C C . PHE A 1 219 ? -9.206 -2.515 -11.216 1.00 93.75 219 PHE A C 1
ATOM 1697 O O . PHE A 1 219 ? -9.505 -3.354 -10.375 1.00 93.75 219 PHE A O 1
ATOM 1704 N N . ASN A 1 220 ? -9.993 -1.465 -11.470 1.00 90.75 220 ASN A N 1
ATOM 1705 C CA . ASN A 1 220 ? -11.268 -1.260 -10.773 1.00 90.75 220 ASN A CA 1
ATOM 1706 C C . ASN A 1 220 ? -12.242 -2.438 -10.986 1.00 90.75 220 ASN A C 1
ATOM 1708 O O . ASN A 1 220 ? -12.956 -2.850 -10.078 1.00 90.75 220 ASN A O 1
ATOM 1712 N N . ARG A 1 221 ? -12.268 -3.023 -12.194 1.00 90.94 221 ARG A N 1
ATOM 1713 C CA . ARG A 1 221 ? -13.104 -4.203 -12.489 1.00 90.94 221 ARG A CA 1
ATOM 1714 C C . ARG A 1 221 ? -12.576 -5.470 -11.817 1.00 90.94 221 ARG A C 1
ATOM 1716 O O . ARG A 1 221 ? -13.371 -6.285 -11.359 1.00 90.94 221 ARG A O 1
ATOM 1723 N N . ALA A 1 222 ? -11.257 -5.650 -11.789 1.00 93.06 222 ALA A N 1
ATOM 1724 C CA . ALA A 1 222 ? -10.620 -6.836 -11.222 1.00 93.06 222 ALA A CA 1
ATOM 1725 C C . ALA A 1 222 ? -10.565 -6.808 -9.681 1.00 93.06 222 ALA A C 1
ATOM 1727 O O . ALA A 1 222 ? -10.640 -7.857 -9.041 1.00 93.06 222 ALA A O 1
ATOM 1728 N N . CYS A 1 223 ? -10.479 -5.614 -9.094 1.00 91.12 223 CYS A N 1
ATOM 1729 C CA . CYS A 1 223 ? -10.398 -5.356 -7.660 1.00 91.12 223 CYS A CA 1
ATOM 1730 C C . CYS A 1 223 ? -11.415 -4.276 -7.244 1.00 91.12 223 CYS A C 1
ATOM 1732 O O . CYS A 1 223 ? -11.016 -3.179 -6.869 1.00 91.12 223 CYS A O 1
ATOM 1734 N N . PRO A 1 224 ? -12.730 -4.563 -7.253 1.00 83.19 224 PRO A N 1
ATOM 1735 C CA . PRO A 1 224 ? -13.770 -3.557 -6.990 1.00 83.19 224 PRO A CA 1
ATOM 1736 C C . PRO A 1 224 ? -13.799 -3.016 -5.551 1.00 83.19 224 PRO A C 1
ATOM 1738 O O . PRO A 1 224 ? -14.584 -2.123 -5.259 1.00 83.19 224 PRO A O 1
ATOM 1741 N N . GLY A 1 225 ? -13.002 -3.584 -4.641 1.00 80.25 225 GLY A N 1
ATOM 1742 C CA . GLY A 1 225 ? -12.804 -3.069 -3.283 1.00 80.25 225 GLY A CA 1
ATOM 1743 C C . GLY A 1 225 ? -11.458 -2.372 -3.090 1.00 80.25 225 GLY A C 1
ATOM 1744 O O . GLY A 1 225 ? -11.077 -2.156 -1.949 1.00 80.25 225 GLY A O 1
ATOM 1745 N N . ALA A 1 226 ? -10.713 -2.100 -4.164 1.00 87.12 226 ALA A N 1
ATOM 1746 C CA . ALA A 1 226 ? -9.431 -1.414 -4.109 1.00 87.12 226 ALA A CA 1
ATOM 1747 C C . ALA A 1 226 ? -9.480 -0.108 -4.906 1.00 87.12 226 ALA A C 1
ATOM 1749 O O . ALA A 1 226 ? -10.147 -0.036 -5.940 1.00 87.12 226 ALA A O 1
ATOM 1750 N N . TYR A 1 227 ? -8.757 0.916 -4.458 1.00 86.38 227 TYR A N 1
ATOM 1751 C CA . TYR A 1 227 ? -8.604 2.130 -5.252 1.00 86.38 227 TYR A CA 1
ATOM 1752 C C . TYR A 1 227 ? -7.655 1.902 -6.419 1.00 86.38 227 TYR A C 1
ATOM 1754 O O . TYR A 1 227 ? -6.571 1.351 -6.268 1.00 86.38 227 TYR A O 1
ATOM 1762 N N . SER A 1 228 ? -8.054 2.347 -7.600 1.00 88.19 228 SER A N 1
ATOM 1763 C CA . SER A 1 228 ? -7.287 2.210 -8.843 1.00 88.19 228 SER A CA 1
ATOM 1764 C C . SER A 1 228 ? -6.976 3.557 -9.492 1.00 88.19 228 SER A C 1
ATOM 1766 O O . SER A 1 228 ? -6.228 3.624 -10.468 1.00 88.19 228 SER A O 1
ATOM 1768 N N . TYR A 1 229 ? -7.597 4.621 -8.987 1.00 84.62 229 TYR A N 1
ATOM 1769 C CA . TYR A 1 229 ? -7.590 5.956 -9.551 1.00 84.62 229 TYR A CA 1
ATOM 1770 C C . TYR A 1 229 ? -7.806 7.003 -8.451 1.00 84.62 229 TYR A C 1
ATOM 1772 O O . TYR A 1 229 ? -8.581 6.774 -7.529 1.00 84.62 229 TYR A O 1
ATOM 1780 N N . ALA A 1 230 ? -7.137 8.153 -8.570 1.00 81.31 230 ALA A N 1
ATOM 1781 C CA . ALA A 1 230 ? -7.049 9.170 -7.516 1.00 81.31 230 ALA A CA 1
ATOM 1782 C C . ALA A 1 230 ? -8.402 9.744 -7.058 1.00 81.31 230 ALA A C 1
ATOM 1784 O O . ALA A 1 230 ? -8.565 10.060 -5.887 1.00 81.31 230 ALA A O 1
ATOM 1785 N N . TYR A 1 231 ? -9.378 9.847 -7.966 1.00 79.38 231 TYR A N 1
ATOM 1786 C CA . TYR A 1 231 ? -10.729 10.339 -7.658 1.00 79.38 231 TYR A CA 1
ATOM 1787 C C . TYR A 1 231 ? -11.771 9.215 -7.624 1.00 79.38 231 TYR A C 1
ATOM 1789 O O . TYR A 1 231 ? -12.955 9.430 -7.898 1.00 79.38 231 TYR A O 1
ATOM 1797 N N . ASP A 1 232 ? -11.340 7.983 -7.350 1.00 75.75 232 ASP A N 1
ATOM 1798 C CA . ASP A 1 232 ? -12.271 6.941 -6.942 1.00 75.75 232 ASP A CA 1
ATOM 1799 C C . ASP A 1 232 ? -13.023 7.395 -5.680 1.00 75.75 232 ASP A C 1
ATOM 1801 O O . ASP A 1 232 ? -12.455 7.991 -4.772 1.00 75.75 232 ASP A O 1
ATOM 1805 N N . THR A 1 233 ? -14.329 7.143 -5.636 1.00 66.25 233 THR A N 1
ATOM 1806 C CA . THR A 1 233 ? -15.178 7.543 -4.504 1.00 66.25 233 THR A CA 1
ATOM 1807 C C . THR A 1 233 ? -15.409 6.374 -3.543 1.00 66.25 233 THR A C 1
ATOM 1809 O O . THR A 1 233 ? -15.072 5.236 -3.862 1.00 66.25 233 THR A O 1
ATOM 1812 N N . ASN A 1 234 ? -16.022 6.693 -2.395 1.00 56.06 234 ASN A N 1
ATOM 1813 C CA . ASN A 1 234 ? -16.326 5.945 -1.155 1.00 56.06 234 ASN A CA 1
ATOM 1814 C C . ASN A 1 234 ? -16.726 4.446 -1.204 1.00 56.06 234 ASN A C 1
ATOM 1816 O O . ASN A 1 234 ? -17.087 3.883 -0.174 1.00 56.06 234 ASN A O 1
ATOM 1820 N N . LEU A 1 235 ? -16.722 3.777 -2.357 1.00 57.31 235 LEU A N 1
ATOM 1821 C CA . LEU A 1 235 ? -16.965 2.336 -2.472 1.00 57.31 235 LEU A CA 1
ATOM 1822 C C . LEU A 1 235 ? -15.736 1.480 -2.112 1.00 57.31 235 LEU A C 1
ATOM 1824 O O . LEU A 1 235 ? -15.910 0.281 -1.888 1.00 57.31 235 LEU A O 1
ATOM 1828 N N . SER A 1 236 ? -14.539 2.075 -2.032 1.00 56.81 236 SER A N 1
ATOM 1829 C CA . SER A 1 236 ? -13.283 1.348 -1.777 1.00 56.81 236 SER A CA 1
ATOM 1830 C C . SER A 1 236 ? -12.620 1.650 -0.425 1.00 56.81 236 SER A C 1
ATOM 1832 O O . SER A 1 236 ? -11.760 0.874 -0.023 1.00 56.81 236 SER A O 1
ATOM 1834 N N . THR A 1 237 ? -13.035 2.693 0.312 1.00 62.34 237 THR A N 1
ATOM 1835 C CA . THR A 1 237 ? -12.630 2.874 1.721 1.00 62.34 237 THR A CA 1
ATOM 1836 C C . THR A 1 237 ? -13.595 2.133 2.633 1.00 62.34 237 THR A C 1
ATOM 1838 O O . THR A 1 237 ? -14.809 2.342 2.582 1.00 62.34 237 THR A O 1
ATOM 1841 N N . PHE A 1 238 ? -13.060 1.281 3.507 1.00 75.12 238 PHE A N 1
ATOM 1842 C CA . PHE A 1 238 ? -13.868 0.519 4.447 1.00 75.12 238 PHE A CA 1
ATOM 1843 C C . PHE A 1 238 ? -13.718 1.083 5.847 1.00 75.12 238 PHE A C 1
ATOM 1845 O O . PHE A 1 238 ? -12.634 1.103 6.422 1.00 75.12 238 PHE A O 1
ATOM 1852 N N . THR A 1 239 ? -14.849 1.486 6.406 1.00 86.31 239 THR A N 1
ATOM 1853 C CA . THR A 1 239 ? -14.959 1.900 7.799 1.00 86.31 239 THR A CA 1
ATOM 1854 C C . THR A 1 239 ? -15.098 0.673 8.700 1.00 86.31 239 THR A C 1
ATOM 1856 O O . THR A 1 239 ? -15.851 -0.262 8.400 1.00 86.31 239 THR A O 1
ATOM 1859 N N . CYS A 1 240 ? -14.375 0.659 9.814 1.00 88.56 240 CYS A N 1
ATOM 1860 C CA . CYS A 1 240 ? -14.440 -0.365 10.847 1.00 88.56 240 CYS A CA 1
ATOM 1861 C C . CYS A 1 240 ? -14.616 0.303 12.216 1.00 88.56 240 CYS A C 1
ATOM 1863 O O . CYS A 1 240 ? -13.780 1.133 12.540 1.00 88.56 240 CYS A O 1
ATOM 1865 N N . PRO A 1 241 ? -15.619 -0.077 13.034 1.00 85.88 241 PRO A N 1
ATOM 1866 C CA . PRO A 1 241 ? -15.879 0.494 14.367 1.00 85.88 241 PRO A CA 1
ATOM 1867 C C . PRO A 1 241 ? -14.816 0.257 15.449 1.00 85.88 241 PRO A C 1
ATOM 1869 O O . PRO A 1 241 ? -15.185 -0.038 16.578 1.00 85.88 241 PRO A O 1
ATOM 1872 N N . TYR A 1 242 ? -13.530 0.333 15.107 1.00 88.38 242 TYR A N 1
ATOM 1873 C CA . TYR A 1 242 ? -12.336 -0.030 15.868 1.00 88.38 242 TYR A CA 1
ATOM 1874 C C . TYR A 1 242 ? -11.878 -1.490 15.707 1.00 88.38 242 TYR A C 1
ATOM 1876 O O . TYR A 1 242 ? -12.619 -2.446 15.959 1.00 88.38 242 TYR A O 1
ATOM 1884 N N . SER A 1 243 ? -10.610 -1.674 15.338 1.00 85.81 243 SER A N 1
ATOM 1885 C CA . SER A 1 243 ? -9.890 -2.950 15.353 1.00 85.81 243 SER A CA 1
ATOM 1886 C C . SER A 1 243 ? -8.530 -2.790 16.035 1.00 85.81 243 SER A C 1
ATOM 1888 O O . SER A 1 243 ? -7.716 -1.965 15.624 1.00 85.81 243 SER A O 1
ATOM 1890 N N . ASN A 1 244 ? -8.244 -3.618 17.048 1.00 86.62 244 ASN A N 1
ATOM 1891 C CA . ASN A 1 244 ? -6.942 -3.587 17.731 1.00 86.62 244 ASN A CA 1
ATOM 1892 C C . ASN A 1 244 ? -5.798 -3.916 16.766 1.00 86.62 244 ASN A C 1
ATOM 1894 O O . ASN A 1 244 ? -4.737 -3.298 16.806 1.00 86.62 244 ASN A O 1
ATOM 1898 N N . ASN A 1 245 ? -6.030 -4.912 15.909 1.00 92.44 245 ASN A N 1
ATOM 1899 C CA . ASN A 1 245 ? -5.009 -5.486 15.053 1.00 92.44 245 ASN A CA 1
ATOM 1900 C C . ASN A 1 245 ? -5.516 -5.670 13.622 1.00 92.44 245 ASN A C 1
ATOM 1902 O O . ASN A 1 245 ? -6.720 -5.822 13.378 1.00 92.44 245 ASN A O 1
ATOM 1906 N N . PHE A 1 246 ? -4.577 -5.713 12.684 1.00 96.69 246 PHE A N 1
ATOM 1907 C CA . PHE A 1 246 ? -4.818 -6.040 11.281 1.00 96.69 246 PHE A CA 1
ATOM 1908 C C . PHE A 1 246 ? -3.809 -7.088 10.813 1.00 96.69 246 PHE A C 1
ATOM 1910 O O . PHE A 1 246 ? -2.658 -7.101 11.248 1.00 96.69 246 PHE A O 1
ATOM 1917 N N . VAL A 1 247 ? -4.234 -7.963 9.907 1.00 98.25 247 VAL A N 1
ATOM 1918 C CA . VAL A 1 247 ? -3.362 -8.916 9.215 1.00 98.25 247 VAL A CA 1
ATOM 1919 C C . VAL A 1 247 ? -3.233 -8.489 7.758 1.00 98.25 247 VAL A C 1
ATOM 1921 O O . VAL A 1 247 ? -4.245 -8.360 7.067 1.00 98.25 247 VAL A O 1
ATOM 1924 N N . ILE A 1 248 ? -2.002 -8.281 7.297 1.00 98.50 248 ILE A N 1
ATOM 1925 C CA . ILE A 1 248 ? -1.663 -7.996 5.902 1.00 98.50 248 ILE A CA 1
ATOM 1926 C C . ILE A 1 248 ? -0.993 -9.243 5.334 1.00 98.50 248 ILE A C 1
ATOM 1928 O O . ILE A 1 248 ? 0.112 -9.604 5.734 1.00 98.50 248 ILE A O 1
ATOM 1932 N N . THR A 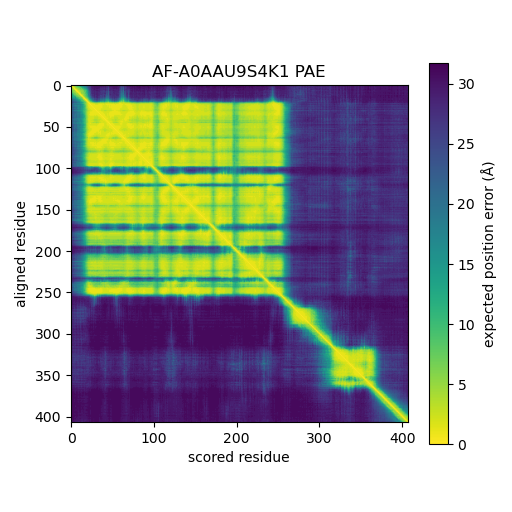1 249 ? -1.661 -9.908 4.398 1.00 98.62 249 THR A N 1
ATOM 1933 C CA . THR A 1 249 ? -1.149 -11.114 3.745 1.00 98.62 249 THR A CA 1
ATOM 1934 C C . THR A 1 249 ? -0.746 -10.787 2.313 1.00 98.62 249 THR A C 1
ATOM 1936 O O . THR A 1 249 ? -1.597 -10.442 1.489 1.00 98.62 249 THR A O 1
ATOM 1939 N N . PHE A 1 250 ? 0.539 -10.952 2.002 1.00 98.62 250 PHE A N 1
ATOM 1940 C CA . PHE A 1 250 ? 1.059 -10.925 0.637 1.00 98.62 250 PHE A CA 1
ATOM 1941 C C . PHE A 1 250 ? 0.904 -12.295 -0.024 1.00 98.62 250 PHE A C 1
ATOM 1943 O O . PHE A 1 250 ? 1.130 -13.324 0.613 1.00 98.62 250 PHE A O 1
ATOM 1950 N N . CYS A 1 251 ? 0.512 -12.305 -1.300 1.00 97.31 251 CYS A N 1
ATOM 1951 C CA . CYS A 1 251 ? 0.165 -13.501 -2.072 1.00 97.31 251 CYS A CA 1
ATOM 1952 C C . CYS A 1 251 ? -0.848 -14.417 -1.352 1.00 97.31 251 CYS A C 1
ATOM 1954 O O . CYS A 1 251 ? -0.600 -15.616 -1.199 1.00 97.31 251 CYS A O 1
ATOM 1956 N N . PRO A 1 252 ? -1.996 -13.885 -0.882 1.00 96.25 252 PRO A N 1
ATOM 1957 C CA . PRO A 1 252 ? -2.959 -14.674 -0.130 1.00 96.25 252 PRO A CA 1
ATOM 1958 C C . PRO A 1 252 ? -3.430 -15.889 -0.945 1.00 96.25 252 PRO A C 1
ATOM 1960 O O . PRO A 1 252 ? -3.644 -15.786 -2.159 1.00 96.25 252 PRO A O 1
ATOM 1963 N N . PRO A 1 253 ? -3.642 -17.045 -0.293 1.00 88.81 253 PRO A N 1
ATOM 1964 C CA . PRO A 1 253 ? -4.099 -18.240 -0.980 1.00 88.81 253 PRO A CA 1
ATOM 1965 C C . PRO A 1 253 ? -5.452 -17.986 -1.645 1.00 88.81 253 PRO A C 1
ATOM 1967 O O . PRO A 1 253 ? -6.310 -17.274 -1.114 1.00 88.81 253 PRO A O 1
ATOM 1970 N N . LYS A 1 254 ? -5.668 -18.612 -2.807 1.00 78.69 254 LYS A N 1
ATOM 1971 C CA . LYS A 1 254 ? -6.949 -18.526 -3.515 1.00 78.69 254 LYS A CA 1
ATOM 1972 C C . LYS A 1 254 ? -8.090 -18.918 -2.562 1.00 78.69 254 LYS A C 1
ATOM 1974 O O . LYS A 1 254 ? -7.981 -19.942 -1.878 1.00 78.69 254 LYS A O 1
ATOM 1979 N N . PRO A 1 255 ? -9.191 -18.148 -2.510 1.00 64.88 255 PRO A N 1
ATOM 1980 C CA . PRO A 1 255 ? -10.330 -18.495 -1.674 1.00 64.88 255 PRO A CA 1
ATOM 1981 C C . PRO A 1 255 ? -10.914 -19.832 -2.153 1.00 64.88 255 PRO A C 1
ATOM 1983 O O . PRO A 1 255 ? -11.526 -19.906 -3.213 1.00 64.88 255 PRO A O 1
ATOM 1986 N N . GLY A 1 256 ? -10.687 -20.900 -1.380 1.00 51.50 256 GLY A N 1
ATOM 1987 C CA . GLY A 1 256 ? -11.238 -22.232 -1.647 1.00 51.50 256 GLY A CA 1
ATOM 1988 C C . GLY A 1 256 ? -10.241 -23.284 -2.145 1.00 51.50 256 GLY A C 1
ATOM 1989 O O . GLY A 1 256 ? -10.336 -23.754 -3.272 1.00 51.50 256 GLY A O 1
ATOM 1990 N N . LYS A 1 257 ? -9.342 -23.723 -1.259 1.00 37.53 257 LYS A N 1
ATOM 1991 C CA . LYS A 1 257 ? -9.095 -25.138 -0.909 1.00 37.53 257 LYS A CA 1
ATOM 1992 C C . LYS A 1 257 ? -8.227 -25.130 0.344 1.00 37.53 257 LYS A C 1
ATOM 1994 O O . LYS A 1 257 ? -7.005 -25.107 0.279 1.00 37.53 257 LYS A O 1
ATOM 1999 N N . SER A 1 258 ? -8.885 -25.109 1.500 1.00 40.16 258 SER A N 1
ATOM 2000 C CA . SER A 1 258 ? -8.232 -25.430 2.765 1.00 40.16 258 SER A CA 1
ATOM 2001 C C . SER A 1 258 ? -7.668 -26.847 2.650 1.00 40.16 258 SER A C 1
ATOM 2003 O O . SER A 1 258 ? -8.397 -27.829 2.778 1.00 40.16 258 SER A O 1
ATOM 2005 N N . THR A 1 259 ? -6.372 -26.986 2.375 1.00 44.81 259 THR A N 1
ATOM 2006 C CA . THR A 1 259 ? -5.654 -28.206 2.737 1.00 44.81 259 THR A CA 1
ATOM 2007 C C . THR A 1 259 ? -5.407 -28.125 4.230 1.00 44.81 259 THR A C 1
ATOM 2009 O O . THR A 1 259 ? -4.313 -27.788 4.682 1.00 44.81 259 THR A O 1
ATOM 2012 N N . LEU A 1 260 ? -6.451 -28.410 5.006 1.00 43.00 260 LEU A N 1
ATOM 2013 C CA . LEU A 1 260 ? -6.334 -28.664 6.429 1.00 43.00 260 LEU A CA 1
ATOM 2014 C C . LEU A 1 260 ? -5.521 -29.956 6.599 1.00 43.00 260 LEU A C 1
ATOM 2016 O O . LEU A 1 260 ? -6.071 -31.031 6.822 1.00 43.00 260 LEU A O 1
ATOM 2020 N N . LYS A 1 261 ? -4.190 -29.881 6.501 1.00 42.66 261 LYS A N 1
ATOM 2021 C CA . LYS A 1 261 ? -3.335 -30.880 7.142 1.00 42.66 261 LYS A CA 1
ATOM 2022 C C . LYS A 1 261 ? -3.356 -30.579 8.634 1.00 42.66 261 LYS A C 1
ATOM 2024 O O . LYS A 1 261 ? -2.404 -30.050 9.198 1.00 42.66 261 LYS A O 1
ATOM 2029 N N . LEU A 1 262 ? -4.478 -30.924 9.264 1.00 38.69 262 LEU A N 1
ATOM 2030 C CA . LEU A 1 262 ? -4.569 -31.052 10.706 1.00 38.69 262 LEU A CA 1
ATOM 2031 C C . LEU A 1 262 ? -3.672 -32.229 11.094 1.00 38.69 262 LEU A C 1
ATOM 2033 O O . LEU A 1 262 ? -4.102 -33.381 11.114 1.00 38.69 262 LEU A O 1
ATOM 2037 N N . LYS A 1 263 ? -2.395 -31.954 11.373 1.00 37.75 263 LYS A N 1
ATOM 2038 C CA . LYS A 1 263 ? -1.599 -32.858 12.200 1.00 37.75 263 LYS A CA 1
ATOM 2039 C C . LYS A 1 263 ? -2.182 -32.765 13.605 1.00 37.75 263 LYS A C 1
ATOM 2041 O O . LYS A 1 263 ? -1.788 -31.922 14.403 1.00 37.75 263 LYS A O 1
ATOM 2046 N N . LEU A 1 264 ? -3.162 -33.623 13.869 1.00 34.78 264 LEU A N 1
ATOM 2047 C CA . LEU A 1 264 ? -3.628 -33.924 15.209 1.00 34.78 264 LEU A CA 1
ATOM 2048 C C . LEU A 1 264 ? -2.468 -34.627 15.929 1.00 34.78 264 LEU A C 1
ATOM 2050 O O . LEU A 1 264 ? -2.326 -35.846 15.866 1.00 34.78 264 LEU A O 1
ATOM 2054 N N . ILE A 1 265 ? -1.581 -33.857 16.559 1.00 40.62 265 ILE A N 1
ATOM 2055 C CA . ILE A 1 265 ? -0.686 -34.421 17.563 1.00 40.62 265 ILE A CA 1
ATOM 2056 C C . ILE A 1 265 ? -1.576 -34.653 18.780 1.00 40.62 265 ILE A C 1
ATOM 2058 O O . ILE A 1 265 ? -1.947 -33.714 19.482 1.00 40.62 265 ILE A O 1
ATOM 2062 N N . LEU A 1 266 ? -1.968 -35.911 18.984 1.00 39.47 266 LEU A N 1
ATOM 2063 C CA . LEU A 1 266 ? -2.494 -36.396 20.252 1.00 39.47 266 LEU A CA 1
ATOM 2064 C C . LEU A 1 266 ? -1.414 -36.206 21.326 1.00 39.47 266 LEU A C 1
ATOM 2066 O O . LEU A 1 266 ? -0.641 -37.106 21.627 1.00 39.47 266 LEU A O 1
ATOM 2070 N N . GLY A 1 267 ? -1.357 -35.007 21.891 1.00 40.91 267 GLY A N 1
ATOM 2071 C CA . GLY A 1 267 ? -0.832 -34.761 23.220 1.00 40.91 267 GLY A CA 1
ATOM 2072 C C . GLY A 1 267 ? -2.029 -34.422 24.085 1.00 40.91 267 GLY A C 1
ATOM 2073 O O . GLY A 1 267 ? -2.587 -33.335 23.954 1.00 40.91 267 GLY A O 1
ATOM 2074 N N . ALA A 1 268 ? -2.468 -35.367 24.914 1.00 52.34 268 ALA A N 1
ATOM 2075 C CA . ALA A 1 268 ? -3.476 -35.139 25.939 1.00 52.34 268 ALA A CA 1
ATOM 2076 C C . ALA A 1 268 ? -2.967 -34.049 26.897 1.00 52.34 268 ALA A C 1
ATOM 2078 O O . ALA A 1 268 ? -2.279 -34.324 27.876 1.00 52.34 268 ALA A O 1
ATOM 2079 N N . SER A 1 269 ? -3.241 -32.792 26.552 1.00 52.88 269 SER A N 1
ATOM 2080 C CA . SER A 1 269 ? -2.876 -31.632 27.347 1.00 52.88 269 SER A CA 1
ATOM 2081 C C . SER A 1 269 ? -3.869 -31.503 28.495 1.00 52.88 269 SER A C 1
ATOM 2083 O O . SER A 1 269 ? -5.083 -31.641 28.308 1.00 52.88 269 SER A O 1
ATOM 2085 N N . SER A 1 270 ? -3.340 -31.229 29.685 1.00 56.41 270 SER A N 1
ATOM 2086 C CA . SER A 1 270 ? -4.035 -31.047 30.968 1.00 56.41 270 SER A CA 1
ATOM 2087 C C . SER A 1 270 ? -5.261 -30.122 30.910 1.00 56.41 270 SER A C 1
ATOM 2089 O O . SER A 1 270 ? -6.120 -30.166 31.788 1.00 56.41 270 SER A O 1
ATOM 2091 N N . VAL A 1 271 ? -5.388 -29.338 29.841 1.00 54.06 271 VAL A N 1
ATOM 2092 C CA . VAL A 1 271 ? -6.517 -28.462 29.531 1.00 54.06 271 VAL A CA 1
ATOM 2093 C C . VAL A 1 271 ? -7.837 -29.231 29.375 1.00 54.06 271 VAL A C 1
ATOM 2095 O O . VAL A 1 271 ? -8.857 -28.769 29.877 1.00 54.06 271 VAL A O 1
ATOM 2098 N N . PHE A 1 272 ? -7.852 -30.427 28.768 1.00 54.66 272 PHE A N 1
ATOM 2099 C CA . PHE A 1 272 ? -9.101 -31.200 28.618 1.00 54.66 272 PHE A CA 1
ATOM 2100 C C . PHE A 1 272 ? -9.609 -31.752 29.958 1.00 54.66 272 PHE A C 1
ATOM 2102 O O . PHE A 1 272 ? -10.811 -31.729 30.226 1.00 54.66 272 PHE A O 1
ATOM 2109 N N . ALA A 1 273 ? -8.694 -32.175 30.836 1.00 58.25 273 ALA A N 1
ATOM 2110 C CA . ALA A 1 273 ? -9.032 -32.570 32.201 1.00 58.25 273 ALA A CA 1
ATOM 2111 C C . ALA A 1 273 ? -9.550 -31.371 33.015 1.00 58.25 273 ALA A C 1
ATOM 2113 O O . ALA A 1 273 ? -10.535 -31.501 33.737 1.00 58.25 273 ALA A O 1
ATOM 2114 N N . MET A 1 274 ? -8.958 -30.185 32.832 1.00 63.16 274 MET A N 1
ATOM 2115 C CA . MET A 1 274 ? -9.427 -28.950 33.468 1.00 63.16 274 MET A CA 1
ATOM 2116 C C . MET A 1 274 ? -10.817 -28.530 32.981 1.00 63.16 274 MET A C 1
ATOM 2118 O O . MET A 1 274 ? -11.645 -28.150 33.801 1.00 63.16 274 MET A O 1
ATOM 2122 N N . ILE A 1 275 ? -11.127 -28.663 31.688 1.00 68.31 275 ILE A N 1
ATOM 2123 C CA . ILE A 1 275 ? -12.464 -28.357 31.152 1.00 68.31 275 ILE A CA 1
ATOM 2124 C C . ILE A 1 275 ? -13.521 -29.310 31.729 1.00 68.31 275 ILE A C 1
ATOM 2126 O O . ILE A 1 275 ? -14.601 -28.861 32.108 1.00 68.31 275 ILE A O 1
ATOM 2130 N N . ILE A 1 276 ? -13.210 -30.605 31.864 1.00 71.19 276 ILE A N 1
ATOM 2131 C CA . ILE A 1 276 ? -14.119 -31.584 32.483 1.00 71.19 276 ILE A CA 1
ATOM 2132 C C . ILE A 1 276 ? -14.326 -31.270 33.973 1.00 71.19 276 ILE A C 1
ATOM 2134 O O . ILE A 1 276 ? -15.460 -31.295 34.450 1.00 71.19 276 ILE A O 1
ATOM 2138 N N . ILE A 1 277 ? -13.266 -30.910 34.703 1.00 70.31 277 ILE A N 1
ATOM 2139 C CA . ILE A 1 277 ? -13.360 -30.516 36.117 1.00 70.31 277 ILE A CA 1
ATOM 2140 C C . ILE A 1 277 ? -14.189 -29.232 36.272 1.00 70.31 277 ILE A C 1
ATOM 2142 O O . ILE A 1 277 ? -15.084 -29.187 37.115 1.00 70.31 277 ILE A O 1
ATOM 2146 N N . ILE A 1 278 ? -13.969 -28.220 35.427 1.00 72.94 278 ILE A N 1
ATOM 2147 C CA . ILE A 1 278 ? -14.751 -26.975 35.425 1.00 72.94 278 ILE A CA 1
ATOM 2148 C C . ILE A 1 278 ? -16.221 -27.267 35.097 1.00 72.94 278 ILE A C 1
ATOM 2150 O O . ILE A 1 278 ? -17.102 -26.751 35.779 1.00 72.94 278 ILE A O 1
ATOM 2154 N N . ALA A 1 279 ? -16.513 -28.139 34.128 1.00 75.88 279 ALA A N 1
ATOM 2155 C CA . ALA A 1 279 ? -17.882 -28.532 33.800 1.00 75.88 279 ALA A CA 1
ATOM 2156 C C . ALA A 1 279 ? -18.579 -29.238 34.977 1.00 75.88 279 ALA A C 1
ATOM 2158 O O . ALA A 1 279 ? -19.719 -28.908 35.302 1.00 75.88 279 ALA A O 1
ATOM 2159 N N . ILE A 1 280 ? -17.884 -30.148 35.671 1.00 76.19 280 ILE A N 1
ATOM 2160 C CA . ILE A 1 280 ? -18.405 -30.822 36.871 1.00 76.19 280 ILE A CA 1
ATOM 2161 C C . ILE A 1 280 ? -18.667 -29.809 37.996 1.00 76.19 280 ILE A C 1
ATOM 2163 O O . ILE A 1 280 ? -19.712 -29.882 38.647 1.00 76.19 280 ILE A O 1
ATOM 2167 N N . ILE A 1 281 ? -17.765 -28.842 38.204 1.00 74.19 281 ILE A N 1
ATOM 2168 C CA . ILE A 1 281 ? -17.935 -27.768 39.195 1.00 74.19 281 ILE A CA 1
ATOM 2169 C C . ILE A 1 281 ? -19.137 -26.891 38.832 1.00 74.19 281 ILE A C 1
ATOM 2171 O O . ILE A 1 281 ? -19.977 -26.643 39.691 1.00 74.19 281 ILE A O 1
ATOM 2175 N N . VAL A 1 282 ? -19.283 -26.475 37.572 1.00 72.50 282 VAL A N 1
ATOM 2176 C CA . VAL A 1 282 ? -20.409 -25.644 37.111 1.00 72.50 282 VAL A CA 1
ATOM 2177 C C . VAL A 1 282 ? -21.744 -26.372 37.276 1.00 72.50 282 VAL A C 1
ATOM 2179 O O . VAL A 1 282 ? -22.714 -25.763 37.727 1.00 72.50 282 VAL A O 1
ATOM 2182 N N . VAL A 1 283 ? -21.806 -27.673 36.976 1.00 74.38 283 VAL A N 1
ATOM 2183 C CA . VAL A 1 283 ? -23.019 -28.482 37.183 1.00 74.38 283 VAL A CA 1
ATOM 2184 C C . VAL A 1 283 ? -23.359 -28.579 38.673 1.00 74.38 283 VAL A C 1
ATOM 2186 O O . VAL A 1 283 ? -24.503 -28.325 39.043 1.00 74.38 283 VAL A O 1
ATOM 2189 N N . LYS A 1 284 ? -22.373 -28.825 39.547 1.00 68.31 284 LYS A N 1
ATOM 2190 C CA . LYS A 1 284 ? -22.579 -28.851 41.008 1.00 68.31 284 LYS A CA 1
ATOM 2191 C C . LYS A 1 284 ? -22.949 -27.483 41.593 1.00 68.31 284 LYS A C 1
ATOM 2193 O O . LYS A 1 284 ? -23.762 -27.414 42.511 1.00 68.31 284 LYS A O 1
ATOM 2198 N N . VAL A 1 285 ? -22.402 -26.390 41.058 1.00 66.25 285 VAL A N 1
ATOM 2199 C CA . VAL A 1 285 ? -22.758 -25.012 41.442 1.00 66.25 285 VAL A CA 1
ATOM 2200 C C . VAL A 1 285 ? -24.182 -24.677 41.001 1.00 66.25 285 VAL A C 1
ATOM 2202 O O . VAL A 1 285 ? -24.918 -24.064 41.768 1.00 66.25 285 VAL A O 1
ATOM 2205 N N . ARG A 1 286 ? -24.617 -25.126 39.815 1.00 66.56 286 ARG A N 1
ATOM 2206 C CA . ARG A 1 286 ? -26.012 -24.988 39.360 1.00 66.56 286 ARG A CA 1
ATOM 2207 C C . ARG A 1 286 ? -26.974 -25.797 40.227 1.00 66.56 286 ARG A C 1
ATOM 2209 O O . ARG A 1 286 ? -28.014 -25.274 40.615 1.00 66.56 286 ARG A O 1
ATOM 2216 N N . GLU A 1 287 ? -26.604 -27.019 40.597 1.00 59.03 287 GLU A N 1
ATOM 2217 C CA . GLU A 1 287 ? -27.410 -27.878 41.473 1.00 59.03 287 GLU A CA 1
ATOM 2218 C C . GLU A 1 287 ? -27.524 -27.306 42.903 1.00 59.03 287 GLU A C 1
ATOM 2220 O O . GLU A 1 287 ? -28.593 -27.357 43.514 1.00 59.03 287 GLU A O 1
ATOM 2225 N N . ASN A 1 288 ? -26.468 -26.649 43.403 1.00 55.66 288 ASN A N 1
ATOM 2226 C CA . ASN A 1 288 ? -26.490 -25.924 44.679 1.00 55.66 288 ASN A CA 1
ATOM 2227 C C . ASN A 1 288 ? -27.231 -24.573 44.609 1.00 55.66 288 ASN A C 1
ATOM 2229 O O . ASN A 1 288 ? -27.919 -24.212 45.564 1.00 55.66 288 ASN A O 1
ATOM 2233 N N . ASN A 1 289 ? -27.150 -23.838 43.493 1.00 53.28 289 ASN A N 1
ATOM 2234 C CA . ASN A 1 289 ? -27.885 -22.580 43.301 1.00 53.28 289 ASN A CA 1
ATOM 2235 C C . ASN A 1 289 ? -29.398 -22.808 43.161 1.00 53.28 289 ASN A C 1
ATOM 2237 O O . ASN A 1 289 ? -30.178 -22.030 43.710 1.00 53.28 289 ASN A O 1
ATOM 2241 N N . MET A 1 290 ? -29.817 -23.916 42.538 1.00 49.00 290 MET A N 1
ATOM 2242 C CA . MET A 1 290 ? -31.228 -24.327 42.478 1.00 49.00 290 MET A CA 1
ATOM 2243 C C . MET A 1 290 ? -31.822 -24.576 43.878 1.00 49.00 290 MET A C 1
ATOM 2245 O O . MET A 1 290 ? -32.998 -24.311 44.090 1.00 49.00 290 MET A O 1
ATOM 2249 N N . ARG A 1 291 ? -31.014 -24.989 44.872 1.00 50.94 291 ARG A N 1
ATOM 2250 C CA . ARG A 1 291 ? -31.446 -25.149 46.280 1.00 50.94 291 ARG A CA 1
ATOM 2251 C C . ARG A 1 291 ? -31.363 -23.868 47.127 1.00 50.94 291 ARG A C 1
ATOM 2253 O O . ARG A 1 291 ? -31.863 -23.851 48.251 1.00 50.94 291 ARG A O 1
ATOM 2260 N N . LYS A 1 292 ? -30.741 -22.794 46.621 1.00 42.25 292 LYS A N 1
ATOM 2261 C CA . LYS A 1 292 ? -30.653 -21.480 47.295 1.00 42.25 292 LYS A CA 1
ATOM 2262 C C . LYS A 1 292 ? -31.733 -20.499 46.811 1.00 42.25 292 LYS A C 1
ATOM 2264 O O . LYS A 1 292 ? -32.102 -19.592 47.553 1.00 42.25 292 LYS A O 1
ATOM 2269 N N . SER A 1 293 ? -32.286 -20.731 45.617 1.00 42.81 293 SER A N 1
ATOM 2270 C CA . SER A 1 293 ? -33.338 -19.912 44.996 1.00 42.81 293 SER A CA 1
ATOM 2271 C C . SER A 1 293 ? -34.684 -19.923 45.741 1.00 42.81 293 SER A C 1
ATOM 2273 O O . SER A 1 293 ? -35.446 -18.972 45.599 1.00 42.81 293 SER A O 1
ATOM 2275 N N . ASP A 1 294 ? -34.966 -20.925 46.581 1.00 52.28 294 ASP A N 1
ATOM 2276 C CA . ASP A 1 294 ? -36.210 -20.983 47.374 1.00 52.28 294 ASP A CA 1
ATOM 2277 C C . ASP A 1 294 ? -36.179 -20.147 48.669 1.00 52.28 294 ASP A C 1
ATOM 2279 O O . ASP A 1 294 ? -37.190 -20.056 49.366 1.00 52.28 294 ASP A O 1
ATOM 2283 N N . ARG A 1 295 ? -35.050 -19.503 49.012 1.00 48.34 295 ARG A N 1
ATOM 2284 C CA . ARG A 1 295 ? -34.910 -18.747 50.275 1.00 48.34 295 ARG A CA 1
ATOM 2285 C C . ARG A 1 295 ? -34.852 -17.221 50.149 1.00 48.34 295 ARG A C 1
ATOM 2287 O O . ARG A 1 295 ? -35.064 -16.559 51.155 1.00 48.34 295 ARG A O 1
ATOM 2294 N N . ASN A 1 296 ? -34.650 -16.664 48.952 1.00 42.09 296 ASN A N 1
ATOM 2295 C CA . ASN A 1 296 ? -34.439 -15.216 48.765 1.00 42.09 296 ASN A CA 1
ATOM 2296 C C . ASN A 1 296 ? -35.562 -14.493 47.990 1.00 42.09 296 ASN A C 1
ATOM 2298 O O . ASN A 1 296 ? -35.392 -13.348 47.590 1.00 42.09 296 ASN A O 1
ATOM 2302 N N . ARG A 1 297 ? -36.750 -15.097 47.829 1.00 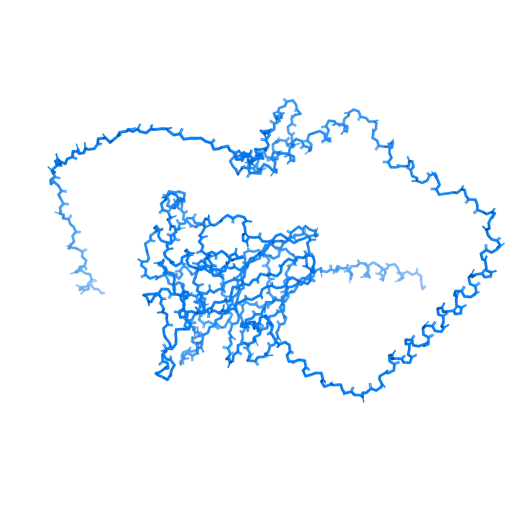44.78 297 ARG A N 1
ATOM 2303 C CA . ARG A 1 297 ? -37.950 -14.438 47.253 1.00 44.78 297 ARG A CA 1
ATOM 2304 C C . ARG A 1 297 ? -38.587 -13.389 48.193 1.00 44.78 297 ARG A C 1
ATOM 2306 O O . ARG A 1 297 ? -39.785 -13.144 48.110 1.00 44.78 297 ARG A O 1
ATOM 2313 N N . LYS A 1 298 ? -37.835 -12.816 49.134 1.00 44.19 298 LYS A N 1
ATOM 2314 C CA . LYS A 1 298 ? -38.363 -11.860 50.120 1.00 44.19 298 LYS A CA 1
ATOM 2315 C C . LYS A 1 298 ? -37.484 -10.648 50.425 1.00 44.19 298 LYS A C 1
ATOM 2317 O O . LYS A 1 298 ? -37.853 -9.903 51.318 1.00 44.19 298 LYS A O 1
ATOM 2322 N N . ASP A 1 299 ? -36.450 -10.398 49.625 1.00 35.59 299 ASP A N 1
ATOM 2323 C CA . ASP A 1 299 ? -35.735 -9.118 49.640 1.00 35.59 299 ASP A CA 1
ATOM 2324 C C . ASP A 1 299 ? -35.836 -8.525 48.212 1.00 35.59 299 ASP A C 1
ATOM 2326 O O . ASP A 1 299 ? -35.216 -9.040 47.285 1.00 35.59 299 ASP A O 1
ATOM 2330 N N . MET A 1 300 ? -36.868 -7.718 47.923 1.00 38.12 300 MET A N 1
ATOM 2331 C CA . MET A 1 300 ? -36.894 -6.248 48.083 1.00 38.12 300 MET A CA 1
ATOM 2332 C C . MET A 1 300 ? -36.206 -5.574 46.876 1.00 38.12 300 MET A C 1
ATOM 2334 O O . MET A 1 300 ? -34.998 -5.653 46.694 1.00 38.12 300 MET A O 1
ATOM 2338 N N . GLU A 1 301 ? -36.962 -5.135 45.865 1.00 51.53 301 GLU A N 1
ATOM 2339 C CA . GLU A 1 301 ? -37.5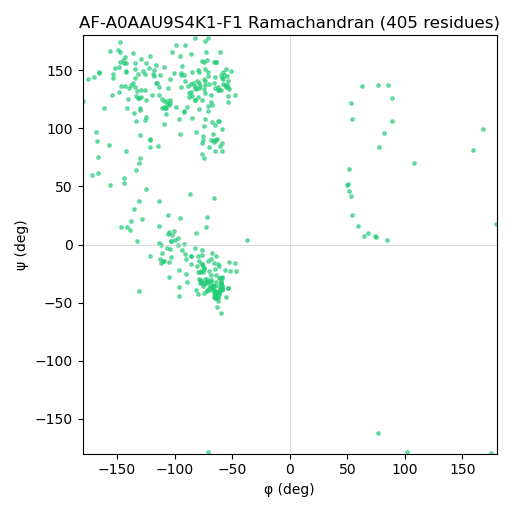35 -3.771 45.801 1.00 51.53 301 GLU A CA 1
ATOM 2340 C C . GLU A 1 301 ? -36.493 -2.655 46.033 1.00 51.53 301 GLU A C 1
ATOM 2342 O O . GLU A 1 301 ? -36.711 -1.731 46.803 1.00 51.53 301 GLU A O 1
ATOM 2347 N N . THR A 1 302 ? -35.324 -2.732 45.382 1.00 46.53 302 THR A N 1
ATOM 2348 C CA . THR A 1 302 ? -34.309 -1.647 45.436 1.00 46.53 302 THR A CA 1
ATOM 2349 C C . THR A 1 302 ? -33.597 -1.404 44.095 1.00 46.53 302 THR A C 1
ATOM 2351 O O . THR A 1 302 ? -32.568 -0.745 44.028 1.00 46.53 302 THR A O 1
ATOM 2354 N N . VAL A 1 303 ? -34.130 -1.927 42.985 1.00 41.19 303 VAL A N 1
ATOM 2355 C CA . VAL A 1 303 ? -33.536 -1.730 41.640 1.00 41.19 303 VAL A CA 1
ATOM 2356 C C . VAL A 1 303 ? -34.397 -0.819 40.752 1.00 41.19 303 VAL A C 1
ATOM 2358 O O . VAL A 1 303 ? -33.910 -0.278 39.766 1.00 41.19 303 VAL A O 1
ATOM 2361 N N . GLY A 1 304 ? -35.655 -0.568 41.135 1.00 43.19 304 GLY A N 1
ATOM 2362 C CA . GLY A 1 304 ? -36.563 0.343 40.424 1.00 43.19 304 GLY A CA 1
ATOM 2363 C C . GLY A 1 304 ? -36.276 1.836 40.636 1.00 43.19 304 GLY A C 1
ATOM 2364 O O . GLY A 1 304 ? -36.696 2.641 39.816 1.00 43.19 304 GLY A O 1
ATOM 2365 N N . GLU A 1 305 ? -35.525 2.205 41.677 1.00 49.47 305 GLU A N 1
ATOM 2366 C CA . GLU A 1 305 ? -35.196 3.607 42.001 1.00 49.47 305 GLU A CA 1
ATOM 2367 C C . GLU A 1 305 ? -33.862 4.092 41.401 1.00 49.47 305 GLU A C 1
ATOM 2369 O O . GLU A 1 305 ? -33.539 5.270 41.487 1.00 49.47 305 GLU A O 1
ATOM 2374 N N . ILE A 1 306 ? -33.085 3.224 40.738 1.00 42.00 306 ILE A N 1
ATOM 2375 C CA . ILE A 1 306 ? -31.798 3.609 40.118 1.00 42.00 306 ILE A CA 1
ATOM 2376 C C . ILE A 1 306 ? -31.981 4.082 38.660 1.00 42.00 306 ILE A C 1
ATOM 2378 O O . ILE A 1 306 ? -31.096 4.714 38.088 1.00 42.00 306 ILE A O 1
ATOM 2382 N N . MET A 1 307 ? -33.155 3.858 38.058 1.00 47.09 307 MET A N 1
ATOM 2383 C CA . MET A 1 307 ? -33.431 4.197 36.653 1.00 47.09 307 MET A CA 1
ATOM 2384 C C . MET A 1 307 ? -34.155 5.540 36.447 1.00 47.09 307 MET A C 1
ATOM 2386 O O . MET A 1 307 ? -34.478 5.885 35.315 1.00 47.09 307 MET A O 1
ATOM 2390 N N . SER A 1 308 ? -34.363 6.320 37.512 1.00 44.56 308 SER A N 1
ATOM 2391 C CA . SER A 1 308 ? -34.872 7.701 37.454 1.00 44.56 308 SER A CA 1
ATOM 2392 C C . SER A 1 308 ? -33.789 8.763 37.685 1.00 44.56 308 SER A C 1
ATOM 2394 O O . SER A 1 308 ? -34.068 9.949 37.571 1.00 44.56 308 SER A O 1
ATOM 2396 N N . VAL A 1 309 ? -32.545 8.363 37.979 1.00 50.12 309 VAL A N 1
ATOM 2397 C CA . VAL A 1 309 ? -31.444 9.295 38.303 1.00 50.12 309 VAL A CA 1
ATOM 2398 C C . VAL A 1 309 ? -30.803 9.924 37.053 1.00 50.12 309 VAL A C 1
ATOM 2400 O O . VAL A 1 309 ? -30.186 10.976 37.155 1.00 50.12 309 VAL A O 1
ATOM 2403 N N . PHE A 1 310 ? -30.990 9.350 35.858 1.00 45.81 310 PHE A N 1
ATOM 2404 C CA . PHE A 1 310 ? -30.386 9.864 34.613 1.00 45.81 310 PHE A CA 1
ATOM 2405 C C . PHE A 1 310 ? -31.345 10.631 33.690 1.00 45.81 310 PHE A C 1
ATOM 2407 O O . PHE A 1 310 ? -30.934 11.028 32.604 1.00 45.81 310 PHE A O 1
ATOM 2414 N N . ALA A 1 311 ? -32.603 10.838 34.089 1.00 49.09 311 ALA A N 1
ATOM 2415 C CA . ALA A 1 311 ? -33.607 11.481 33.235 1.00 49.09 311 ALA A CA 1
ATOM 2416 C C . ALA A 1 311 ? -34.086 12.859 33.726 1.00 49.09 311 ALA A C 1
ATOM 2418 O O . ALA A 1 311 ? -34.915 13.449 33.050 1.00 49.09 311 ALA A O 1
ATOM 2419 N N . ASP A 1 312 ? -33.560 13.380 34.843 1.00 43.81 312 ASP A N 1
ATOM 2420 C CA . ASP A 1 312 ? -34.048 14.638 35.444 1.00 43.81 312 ASP A CA 1
ATOM 2421 C C . ASP A 1 312 ? -32.935 15.584 35.940 1.00 43.81 312 ASP A C 1
ATOM 2423 O O . ASP A 1 312 ? -33.175 16.481 36.744 1.00 43.81 312 ASP A O 1
ATOM 2427 N N . GLN A 1 313 ? -31.700 15.435 35.452 1.00 51.16 313 GLN A N 1
ATOM 2428 C CA . GLN A 1 313 ? -30.678 16.474 35.616 1.00 51.16 313 GLN A CA 1
ATOM 2429 C C . GLN A 1 313 ? -30.318 17.053 34.259 1.00 51.16 313 GLN A C 1
ATOM 2431 O O . GLN A 1 313 ? -29.395 16.577 33.612 1.00 51.16 313 GLN A O 1
ATOM 2436 N N . ILE A 1 314 ? -31.116 18.030 33.842 1.00 45.06 314 ILE A N 1
ATOM 2437 C CA . ILE A 1 314 ? -30.709 19.297 33.227 1.00 45.06 314 ILE A CA 1
ATOM 2438 C C . ILE A 1 314 ? -31.989 20.141 33.234 1.00 45.06 314 ILE A C 1
ATOM 2440 O O . ILE A 1 314 ? -32.897 19.972 32.422 1.00 45.06 314 ILE A O 1
ATOM 2444 N N . THR A 1 315 ? -32.100 20.990 34.245 1.00 51.16 315 THR A N 1
ATOM 2445 C CA . THR A 1 315 ? -33.112 22.040 34.327 1.00 51.16 315 THR A CA 1
ATOM 2446 C C . THR A 1 315 ? -32.387 23.328 34.656 1.00 51.16 315 THR A C 1
ATOM 2448 O O . THR A 1 315 ? -32.450 23.764 35.797 1.00 51.16 315 THR A O 1
ATOM 2451 N N . GLU A 1 316 ? -31.697 23.906 33.676 1.00 55.47 316 GLU A N 1
ATOM 2452 C CA . GLU A 1 316 ? -31.492 25.351 33.546 1.00 55.47 316 GLU A CA 1
ATOM 2453 C C . GLU A 1 316 ? -31.535 25.673 32.041 1.00 55.47 316 GLU A C 1
ATOM 2455 O O . GLU A 1 316 ? -31.018 24.910 31.225 1.00 55.47 316 GLU A O 1
ATOM 2460 N N . GLU A 1 317 ? -32.224 26.749 31.646 1.00 54.53 317 GLU A N 1
ATOM 2461 C CA . GLU A 1 317 ? -32.437 27.127 30.232 1.00 54.53 317 GLU A CA 1
ATOM 2462 C C . GLU A 1 317 ? -31.112 27.292 29.448 1.00 54.53 317 GLU A C 1
ATOM 2464 O O . GLU A 1 317 ? -31.091 27.119 28.229 1.00 54.53 317 GLU A O 1
ATOM 2469 N N . GLU A 1 318 ? -29.996 27.533 30.149 1.00 55.03 318 GLU A N 1
ATOM 2470 C CA . GLU A 1 318 ? -28.641 27.676 29.591 1.00 55.03 318 GLU A CA 1
ATOM 2471 C C . GLU A 1 318 ? -28.073 26.362 29.010 1.00 55.03 318 GLU A C 1
ATOM 2473 O O . GLU A 1 318 ? -27.340 26.377 28.016 1.00 55.03 318 GLU A O 1
ATOM 2478 N N . ASP A 1 319 ? -28.458 25.204 29.556 1.00 64.56 319 ASP A N 1
ATOM 2479 C CA . ASP A 1 319 ? -27.972 23.903 29.080 1.00 64.56 319 ASP A CA 1
ATOM 2480 C C . ASP A 1 319 ? -28.673 23.464 27.783 1.00 64.56 319 ASP A C 1
ATOM 2482 O O . ASP A 1 319 ? -28.070 22.811 26.926 1.00 64.56 319 ASP A O 1
ATOM 2486 N N . GLU A 1 320 ? -29.941 23.846 27.583 1.00 64.12 320 GLU A N 1
ATOM 2487 C CA . GLU A 1 320 ? -30.660 23.550 26.338 1.00 64.12 320 GLU A CA 1
ATOM 2488 C C . GLU A 1 320 ? -30.069 24.342 25.159 1.00 64.12 320 GLU A C 1
ATOM 2490 O O . GLU A 1 320 ? -29.955 23.824 24.040 1.00 64.12 320 GLU A O 1
ATOM 2495 N N . GLU A 1 321 ? -29.646 25.583 25.407 1.00 68.69 321 GLU A N 1
ATOM 2496 C CA . GLU A 1 321 ? -28.969 26.427 24.425 1.00 68.69 321 GLU A CA 1
ATOM 2497 C C . GLU A 1 321 ? -27.612 25.838 24.015 1.00 68.69 321 GLU A C 1
ATOM 2499 O O . GLU A 1 321 ? -27.333 25.709 22.815 1.00 68.69 321 GLU A O 1
ATOM 2504 N N . LEU A 1 322 ? -26.817 25.376 24.987 1.00 73.31 322 LEU A N 1
ATOM 2505 C CA . LEU A 1 322 ? -25.540 24.711 24.739 1.00 73.31 322 LEU A CA 1
ATOM 2506 C C . LEU A 1 322 ? -25.717 23.407 23.945 1.00 73.31 322 LEU A C 1
ATOM 2508 O O . LEU A 1 322 ? -25.018 23.186 22.952 1.00 73.31 322 LEU A O 1
ATOM 2512 N N . VAL A 1 323 ? -26.690 22.568 24.317 1.00 73.19 323 VAL A N 1
ATOM 2513 C CA . VAL A 1 323 ? -26.973 21.301 23.621 1.00 73.19 323 VAL A CA 1
ATOM 2514 C C . VAL A 1 323 ? -27.422 21.551 22.179 1.00 73.19 323 VAL A C 1
ATOM 2516 O O . VAL A 1 323 ? -26.928 20.901 21.253 1.00 73.19 323 VAL A O 1
ATOM 2519 N N . LYS A 1 324 ? -28.304 22.532 21.946 1.00 73.56 324 LYS A N 1
ATOM 2520 C CA . LYS A 1 324 ? -28.727 22.918 20.588 1.00 73.56 324 LYS A CA 1
ATOM 2521 C C . LYS A 1 324 ? -27.565 23.461 19.761 1.00 73.56 324 LYS A C 1
ATOM 2523 O O . LYS A 1 324 ? -27.445 23.121 18.584 1.00 73.56 324 LYS A O 1
ATOM 2528 N N . LYS A 1 325 ? -26.689 24.265 20.366 1.00 81.06 325 LYS A N 1
ATOM 2529 C CA . LYS A 1 325 ? -25.495 24.816 19.716 1.00 81.06 325 LYS A CA 1
ATOM 2530 C C . LYS A 1 325 ? -24.535 23.708 19.283 1.00 81.06 325 LYS A C 1
ATOM 2532 O O . LYS A 1 325 ? -24.145 23.659 18.116 1.00 81.06 325 LYS A O 1
ATOM 2537 N N . MET A 1 326 ? -24.228 22.771 20.181 1.00 79.69 326 MET A N 1
ATOM 2538 C CA . MET A 1 326 ? -23.393 21.607 19.868 1.00 79.69 326 MET A CA 1
ATOM 2539 C C . MET A 1 326 ? -24.019 20.736 18.772 1.00 79.69 326 MET A C 1
ATOM 2541 O O . MET A 1 326 ? -23.310 20.271 17.880 1.00 79.69 326 MET A O 1
ATOM 2545 N N . ALA A 1 327 ? -25.345 20.569 18.777 1.00 77.88 327 ALA A N 1
ATOM 2546 C CA . ALA A 1 327 ? -26.052 19.825 17.739 1.00 77.88 327 ALA A CA 1
ATOM 2547 C C . ALA A 1 327 ? -25.963 20.504 16.358 1.00 77.88 327 ALA A C 1
ATOM 2549 O O . ALA A 1 327 ? -25.661 19.833 15.374 1.00 77.88 327 ALA A O 1
ATOM 2550 N N . ILE A 1 328 ? -26.173 21.824 16.262 1.00 77.88 328 ILE A N 1
ATOM 2551 C CA . ILE A 1 328 ? -26.102 22.561 14.985 1.00 77.88 328 ILE A CA 1
ATOM 2552 C C . ILE A 1 328 ? -24.675 22.560 14.430 1.00 77.88 328 ILE A C 1
ATOM 2554 O O . ILE A 1 328 ? -24.484 22.269 13.249 1.00 77.88 328 ILE A O 1
ATOM 2558 N N . VAL A 1 329 ? -23.669 22.825 15.269 1.00 84.19 329 VAL A N 1
ATOM 2559 C CA . VAL A 1 329 ? -22.258 22.758 14.856 1.00 84.19 329 VAL A CA 1
ATOM 2560 C C . VAL A 1 329 ? -21.898 21.340 14.407 1.00 84.19 329 VAL A C 1
ATOM 2562 O O . VAL A 1 329 ? -21.287 21.164 13.353 1.00 84.19 329 VAL A O 1
ATOM 2565 N N . GLY A 1 330 ? -22.361 20.319 15.135 1.00 79.44 330 GLY A N 1
ATOM 2566 C CA . GLY A 1 330 ? -22.225 18.920 14.734 1.00 79.44 330 GLY A CA 1
ATOM 2567 C C . GLY A 1 330 ? -22.815 18.646 13.348 1.00 79.44 330 GLY A C 1
ATOM 2568 O O . GLY A 1 330 ? -22.150 18.034 12.516 1.00 79.44 330 GLY A O 1
ATOM 2569 N N . LEU A 1 331 ? -24.015 19.162 13.056 1.00 76.94 331 LEU A N 1
ATOM 2570 C CA . LEU A 1 331 ? -24.679 19.011 11.755 1.00 76.94 331 LEU A CA 1
ATOM 2571 C C . LEU A 1 331 ? -23.915 19.675 10.594 1.00 76.94 331 LEU A C 1
ATOM 2573 O O . LEU A 1 331 ? -23.970 19.163 9.475 1.00 76.94 331 LEU A O 1
ATOM 2577 N N . TRP A 1 332 ? -23.203 20.781 10.832 1.00 80.38 332 TRP A N 1
ATOM 2578 C CA . TRP A 1 332 ? -22.311 21.403 9.840 1.00 80.38 332 TRP A CA 1
ATOM 2579 C C . TRP A 1 332 ? -21.046 20.569 9.607 1.00 80.38 332 TRP A C 1
ATOM 2581 O O . TRP A 1 332 ? -20.615 20.382 8.469 1.00 80.38 332 TRP A O 1
ATOM 2591 N N . CYS A 1 333 ? -20.477 20.006 10.674 1.00 81.38 333 CYS A N 1
ATOM 2592 C CA . CYS A 1 333 ? -19.281 19.171 10.596 1.00 81.38 333 CYS A CA 1
ATOM 2593 C C . CYS A 1 333 ? -19.531 17.832 9.883 1.00 81.38 333 CYS A C 1
ATOM 2595 O O . CYS A 1 333 ? -18.608 17.277 9.288 1.00 81.38 333 CYS A O 1
ATOM 2597 N N . ILE A 1 334 ? -20.761 17.312 9.887 1.00 78.62 334 ILE A N 1
ATOM 2598 C CA . ILE A 1 334 ? -21.110 16.027 9.250 1.00 78.62 334 ILE A CA 1
ATOM 2599 C C . ILE A 1 334 ? -21.785 16.167 7.877 1.00 78.62 334 ILE A C 1
ATOM 2601 O O . ILE A 1 334 ? -22.318 15.181 7.363 1.00 78.62 334 ILE A O 1
ATOM 2605 N N . GLN A 1 335 ? -21.784 17.362 7.270 1.00 77.50 335 GLN A N 1
ATOM 2606 C CA . GLN A 1 335 ? -22.291 17.532 5.906 1.00 77.50 335 GLN A CA 1
ATOM 2607 C C . GLN A 1 335 ? -21.580 16.581 4.935 1.00 77.50 335 GLN A C 1
ATOM 2609 O O . GLN A 1 335 ? -20.364 16.401 4.980 1.00 77.50 335 GLN A O 1
ATOM 2614 N N . THR A 1 336 ? -22.364 15.949 4.062 1.00 70.31 336 THR A N 1
ATOM 2615 C CA . THR A 1 336 ? -21.875 14.966 3.078 1.00 70.31 336 THR A CA 1
ATOM 2616 C C . THR A 1 336 ? -21.182 15.625 1.890 1.00 70.31 336 THR A C 1
ATOM 2618 O O . THR A 1 336 ? -20.361 14.990 1.233 1.00 70.31 336 THR A O 1
ATOM 2621 N N . ASN A 1 337 ? -21.498 16.892 1.626 1.00 65.94 337 ASN A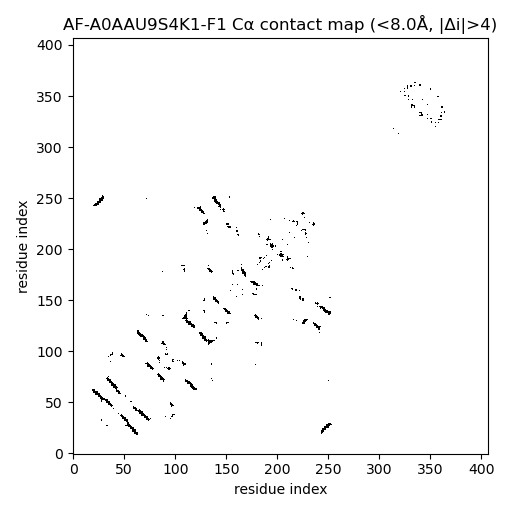 N 1
ATOM 2622 C CA . ASN A 1 337 ? -20.823 17.717 0.641 1.00 65.94 337 ASN A CA 1
ATOM 2623 C C . ASN A 1 337 ? -19.629 18.442 1.297 1.00 65.94 337 ASN A C 1
ATOM 2625 O O . ASN A 1 337 ? -19.848 19.256 2.197 1.00 65.94 337 ASN A O 1
ATOM 2629 N N . PRO A 1 338 ? -18.381 18.207 0.847 1.00 72.75 338 PRO A N 1
ATOM 2630 C CA . PRO A 1 338 ? -17.196 18.863 1.401 1.00 72.75 338 PRO A CA 1
ATOM 2631 C C . PRO A 1 338 ? -17.224 20.394 1.318 1.00 72.75 338 PRO A C 1
ATOM 2633 O O . PRO A 1 338 ? -16.631 21.047 2.170 1.00 72.75 338 PRO A O 1
ATOM 2636 N N . PHE A 1 339 ? -17.931 20.971 0.338 1.00 76.06 339 PHE A N 1
ATOM 2637 C CA . PHE A 1 339 ? -18.048 22.427 0.179 1.00 76.06 339 PHE A CA 1
ATOM 2638 C C . PHE A 1 339 ? -18.976 23.081 1.209 1.00 76.06 339 PHE A C 1
ATOM 2640 O O . PHE A 1 339 ? -18.855 24.275 1.469 1.00 76.06 339 PHE A O 1
ATOM 2647 N N . ASP A 1 340 ? -19.873 22.298 1.810 1.00 71.75 340 ASP A N 1
ATOM 2648 C CA . ASP A 1 340 ? -20.790 22.774 2.844 1.00 71.75 340 ASP A CA 1
ATOM 2649 C C . ASP A 1 340 ? -20.190 22.611 4.249 1.00 71.75 340 ASP A C 1
ATOM 2651 O O . ASP A 1 340 ? -20.759 23.104 5.219 1.00 71.75 340 ASP A O 1
ATOM 2655 N N . ARG A 1 341 ? -19.039 21.934 4.390 1.00 84.56 341 ARG A N 1
ATOM 2656 C CA . ARG A 1 341 ? -18.353 21.787 5.676 1.00 84.56 341 ARG A CA 1
ATOM 2657 C C . ARG A 1 341 ? -17.507 23.037 5.964 1.00 84.56 341 ARG A C 1
ATOM 2659 O O . ARG A 1 341 ? -16.609 23.359 5.186 1.00 84.56 341 ARG A O 1
ATOM 2666 N N . PRO A 1 342 ? -17.708 23.712 7.106 1.00 82.44 342 PRO A N 1
ATOM 2667 C CA . PRO A 1 342 ? -16.869 24.839 7.487 1.00 82.44 342 PRO A CA 1
ATOM 2668 C C . PRO A 1 342 ? -15.448 24.384 7.882 1.00 82.44 342 PRO A C 1
ATOM 2670 O O . PRO A 1 342 ? -15.278 23.295 8.438 1.00 82.44 342 PRO A O 1
ATOM 2673 N N . PRO A 1 343 ? -14.413 25.214 7.650 1.00 84.88 343 PRO A N 1
ATOM 2674 C CA . PRO A 1 343 ? -13.061 24.949 8.138 1.00 84.88 343 PRO A CA 1
ATOM 2675 C C . PRO A 1 343 ? -13.012 24.992 9.671 1.00 84.88 343 PRO A C 1
ATOM 2677 O O . PRO A 1 343 ? -13.827 25.658 10.310 1.00 84.88 343 PRO A O 1
ATOM 2680 N N . MET A 1 344 ? -12.018 24.336 10.278 1.00 84.38 344 MET A N 1
ATOM 2681 C CA . MET A 1 344 ? -11.939 24.213 11.741 1.00 84.38 344 MET A CA 1
ATOM 2682 C C . MET A 1 344 ? -11.869 25.571 12.459 1.00 84.38 344 MET A C 1
ATOM 2684 O O . MET A 1 344 ? -12.455 25.734 13.524 1.00 84.38 344 MET A O 1
ATOM 2688 N N . SER A 1 345 ? -11.234 26.576 11.849 1.00 85.62 345 SER A N 1
ATOM 2689 C CA . SER A 1 345 ? -11.231 27.953 12.363 1.00 85.62 345 SER A CA 1
ATOM 2690 C C . SER A 1 345 ? -12.641 28.539 12.485 1.00 85.62 345 SER A C 1
ATOM 2692 O O . SER A 1 345 ? -12.949 29.198 13.474 1.00 85.62 345 SER A O 1
ATOM 2694 N N . LYS A 1 346 ? -13.524 28.243 11.523 1.00 83.94 346 LYS A N 1
ATOM 2695 C CA . LYS A 1 346 ? -14.925 28.672 11.545 1.00 83.94 346 LYS A CA 1
ATOM 2696 C C . LYS A 1 346 ? -15.763 27.850 12.524 1.00 83.94 346 LYS A C 1
ATOM 2698 O O . LYS A 1 346 ? -16.657 28.397 13.151 1.00 83.94 346 LYS A O 1
ATOM 2703 N N . VAL A 1 347 ? -15.453 26.566 12.705 1.00 84.88 347 VAL A N 1
ATOM 2704 C CA . VAL A 1 347 ? -16.099 25.709 13.716 1.00 84.88 347 VAL A CA 1
ATOM 2705 C C . VAL A 1 347 ? -15.815 26.214 15.132 1.00 84.88 347 VAL A C 1
ATOM 2707 O O . VAL A 1 347 ? -16.735 26.293 15.940 1.00 84.88 347 VAL A O 1
ATOM 2710 N N . VAL A 1 348 ? -14.571 26.606 15.422 1.00 84.62 348 VAL A N 1
ATOM 2711 C CA . VAL A 1 348 ? -14.207 27.218 16.711 1.00 84.62 348 VAL A CA 1
ATOM 2712 C C . VAL A 1 348 ? -14.959 28.536 16.908 1.00 84.62 348 VAL A C 1
ATOM 2714 O O . VAL A 1 348 ? -15.596 28.716 17.939 1.00 84.62 348 VAL A O 1
ATOM 2717 N N . GLU A 1 349 ? -15.016 29.393 15.884 1.00 84.69 349 GLU A N 1
ATOM 2718 C CA . GLU A 1 349 ? -15.802 30.637 15.924 1.00 84.69 349 GLU A CA 1
ATOM 2719 C C . GLU A 1 349 ? -17.300 30.375 16.188 1.00 84.69 349 GLU A C 1
ATOM 2721 O O . GLU A 1 349 ? -17.938 31.092 16.954 1.00 84.69 349 GLU A O 1
ATOM 2726 N N . MET A 1 350 ? -17.872 29.320 15.600 1.00 82.62 350 MET A N 1
ATOM 2727 C CA . MET A 1 350 ? -19.266 28.910 15.821 1.00 82.62 350 MET A CA 1
ATOM 2728 C C . MET A 1 350 ? -19.511 28.366 17.238 1.00 82.62 350 MET A C 1
ATOM 2730 O O . MET A 1 350 ? -20.606 28.529 17.776 1.00 82.62 350 MET A O 1
ATOM 2734 N N . LEU A 1 351 ? -18.511 27.727 17.852 1.00 81.56 351 LEU A N 1
ATOM 2735 C CA . LEU A 1 351 ? -18.567 27.228 19.230 1.00 81.56 351 LEU A CA 1
ATOM 2736 C C . LEU A 1 351 ? -18.352 28.338 20.265 1.00 81.56 351 LEU A C 1
ATOM 2738 O O . LEU A 1 351 ? -18.928 28.266 21.349 1.00 81.56 351 LEU A O 1
ATOM 2742 N N . GLU A 1 352 ? -17.588 29.375 19.927 1.00 81.25 352 GLU A N 1
ATOM 2743 C CA . GLU A 1 352 ? -17.301 30.522 20.797 1.00 81.25 352 GLU A CA 1
ATOM 2744 C C . GLU A 1 352 ? -18.327 31.668 20.647 1.00 81.25 352 GLU A C 1
ATOM 2746 O O . GLU A 1 352 ? -18.541 32.420 21.593 1.00 81.25 352 GLU A O 1
ATOM 2751 N N . GLY A 1 353 ? -19.007 31.787 19.497 1.00 76.31 353 GLY A N 1
ATOM 2752 C CA . GLY A 1 353 ? -19.986 32.848 19.188 1.00 76.31 353 GLY A CA 1
ATOM 2753 C C . GLY A 1 353 ? -21.411 32.630 19.734 1.00 76.31 353 GLY A C 1
ATOM 2754 O O . GLY A 1 353 ? -21.697 31.603 20.336 1.00 76.31 353 GLY A O 1
ATOM 2755 N N . SER A 1 354 ? -22.333 33.581 19.530 1.00 71.00 354 SER A N 1
ATOM 2756 C CA . SER A 1 354 ? -23.728 33.504 20.038 1.00 71.00 354 SER A CA 1
ATOM 2757 C C . SER A 1 354 ? -24.604 32.499 19.272 1.00 71.00 354 SER A C 1
ATOM 2759 O O . SER A 1 354 ? -24.397 32.302 18.071 1.00 71.00 354 SER A O 1
ATOM 2761 N N . GLN A 1 355 ? -25.614 31.895 19.918 1.00 58.75 355 GLN A N 1
ATOM 2762 C CA . GLN A 1 355 ? -26.512 30.922 19.274 1.00 58.75 355 GLN A CA 1
ATOM 2763 C C . GLN A 1 355 ? -27.293 31.533 18.098 1.00 58.75 355 GLN A C 1
ATOM 2765 O O . GLN A 1 355 ? -27.475 30.864 17.078 1.00 58.75 355 GLN A O 1
ATOM 2770 N N . GLU A 1 356 ? -27.699 32.806 18.175 1.00 60.06 356 GLU A N 1
ATOM 2771 C CA . GLU A 1 356 ? -28.500 33.463 17.128 1.00 60.06 356 GLU A CA 1
ATOM 2772 C C . GLU A 1 356 ? -27.734 33.686 15.813 1.00 60.06 356 GLU A C 1
ATOM 2774 O O . GLU A 1 356 ? -28.341 33.988 14.785 1.00 60.06 356 GLU A O 1
ATOM 2779 N N . ALA A 1 357 ? -26.407 33.516 15.818 1.00 61.75 357 ALA A N 1
ATOM 2780 C CA . ALA A 1 357 ? -25.566 33.630 14.629 1.00 61.75 357 ALA A CA 1
ATOM 2781 C C . ALA A 1 357 ? -25.467 32.319 13.819 1.00 61.75 357 ALA A C 1
ATOM 2783 O O . ALA A 1 357 ? -24.938 32.324 12.704 1.00 61.75 357 ALA A O 1
ATOM 2784 N N . LEU A 1 358 ? -25.958 31.194 14.355 1.00 69.25 358 LEU A N 1
ATOM 2785 C CA . LEU A 1 358 ? -25.816 29.875 13.740 1.00 69.25 358 LEU A CA 1
ATOM 2786 C C . LEU A 1 358 ? -27.001 29.552 12.828 1.00 69.25 358 LEU A C 1
ATOM 2788 O O . LEU A 1 358 ? -28.129 29.351 13.271 1.00 69.25 358 LEU A O 1
ATOM 2792 N N . GLN A 1 359 ? -26.735 29.450 11.527 1.00 74.31 359 GLN A N 1
ATOM 2793 C CA . GLN A 1 359 ? -27.723 28.972 10.560 1.00 74.31 359 GLN A CA 1
ATOM 2794 C C . GLN A 1 359 ? -27.808 27.445 10.590 1.00 74.31 359 GLN A C 1
ATOM 2796 O O . GLN A 1 359 ? -26.819 26.765 10.856 1.00 74.31 359 GLN A O 1
ATOM 2801 N N . ILE A 1 360 ? -28.981 26.888 10.290 1.00 76.19 360 ILE A N 1
ATOM 2802 C CA . ILE A 1 360 ? -29.141 25.438 10.133 1.00 76.19 360 ILE A CA 1
ATOM 2803 C C . ILE A 1 360 ? -28.498 25.034 8.796 1.00 76.19 360 ILE A C 1
ATOM 2805 O O . ILE A 1 360 ? -28.811 25.661 7.779 1.00 76.19 360 ILE A O 1
ATOM 2809 N N . PRO A 1 361 ? -27.625 24.011 8.766 1.00 75.19 361 PRO A N 1
ATOM 2810 C CA . PRO A 1 361 ? -26.984 23.585 7.530 1.00 75.19 361 PRO A CA 1
ATOM 2811 C C . PRO A 1 361 ? -28.002 23.057 6.513 1.00 75.19 361 PRO A C 1
ATOM 2813 O O . PRO A 1 361 ? -29.089 22.601 6.897 1.00 75.19 361 PRO A O 1
ATOM 2816 N N . PRO A 1 362 ? -27.661 23.072 5.211 1.00 71.44 362 PRO A N 1
ATOM 2817 C CA . PRO A 1 362 ? -28.503 22.472 4.188 1.00 71.44 362 PRO A CA 1
ATOM 2818 C C . PRO A 1 362 ? -28.820 21.012 4.541 1.00 71.44 362 PRO A C 1
ATOM 2820 O O . PRO A 1 362 ? -27.998 20.272 5.087 1.00 71.44 362 PRO A O 1
ATOM 2823 N N . LYS A 1 363 ? -30.062 20.591 4.270 1.00 60.44 363 LYS A N 1
ATOM 2824 C CA . LYS A 1 363 ? -30.455 19.198 4.499 1.00 60.44 363 LYS A CA 1
ATOM 2825 C C . LYS A 1 363 ? -29.597 18.297 3.607 1.00 60.44 363 LYS A C 1
ATOM 2827 O O . LYS A 1 363 ? -29.522 18.574 2.409 1.00 60.44 363 LYS A O 1
ATOM 2832 N N . PRO A 1 364 ? -29.031 17.202 4.144 1.00 53.25 364 PRO A N 1
ATOM 2833 C CA . PRO A 1 364 ? -28.306 16.238 3.334 1.00 53.25 364 PRO A CA 1
ATOM 2834 C C . PRO A 1 364 ? -29.194 15.769 2.183 1.00 53.25 364 PRO A C 1
ATOM 2836 O O . PRO A 1 364 ? -30.300 15.264 2.406 1.00 53.25 364 PRO A O 1
ATOM 2839 N N . ILE A 1 365 ? -28.726 15.944 0.948 1.00 48.25 365 ILE A N 1
ATOM 2840 C CA . ILE A 1 365 ? -29.418 15.411 -0.221 1.00 48.25 365 ILE A CA 1
ATOM 2841 C C . ILE A 1 365 ? -29.149 13.907 -0.225 1.00 48.25 365 ILE A C 1
ATOM 2843 O O . ILE A 1 365 ? -28.166 13.430 -0.788 1.00 48.25 365 ILE A O 1
ATOM 2847 N N . LEU A 1 366 ? -30.026 13.148 0.436 1.00 38.16 366 LEU A N 1
ATOM 2848 C CA . LEU A 1 366 ? -30.150 11.712 0.212 1.00 38.16 366 LEU A CA 1
ATOM 2849 C C . LEU A 1 366 ? -30.617 11.537 -1.235 1.00 38.16 366 LEU A C 1
ATOM 2851 O O . LEU A 1 366 ? -31.811 11.573 -1.529 1.00 38.16 366 LEU A O 1
ATOM 2855 N N . SER A 1 367 ? -29.669 11.430 -2.160 1.00 33.84 367 SER A N 1
ATOM 2856 C CA . SER A 1 367 ? -29.941 11.210 -3.574 1.00 33.84 367 SER A CA 1
ATOM 2857 C C . SER A 1 367 ? -30.469 9.789 -3.786 1.00 33.84 367 SER A C 1
ATOM 2859 O O . SER A 1 367 ? -29.754 8.861 -4.144 1.00 33.84 367 SER A O 1
ATOM 2861 N N . LEU A 1 368 ? -31.775 9.628 -3.594 1.00 29.11 368 LEU A N 1
ATOM 2862 C CA . LEU A 1 368 ? -32.573 8.692 -4.371 1.00 29.11 368 LEU A CA 1
ATOM 2863 C C . LEU A 1 368 ? -33.372 9.502 -5.390 1.00 29.11 368 LEU A C 1
ATOM 2865 O O . LEU A 1 368 ? -34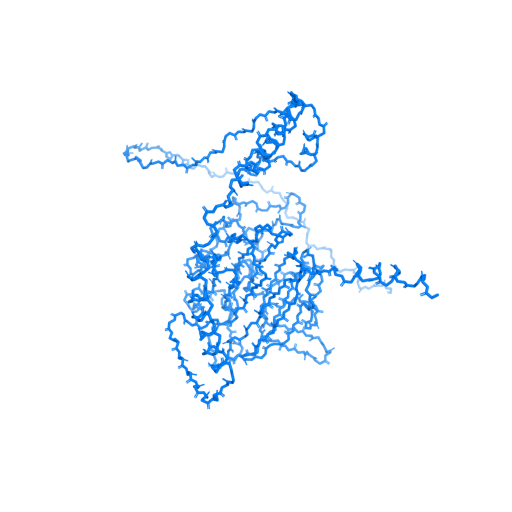.184 10.344 -5.003 1.00 29.11 368 LEU A O 1
ATOM 2869 N N . PRO A 1 369 ? -33.235 9.175 -6.681 1.00 32.16 369 PRO A N 1
ATOM 2870 C CA . PRO A 1 369 ? -34.412 9.120 -7.525 1.00 32.16 369 PRO A CA 1
ATOM 2871 C C . PRO A 1 369 ? -34.695 7.674 -7.913 1.00 32.16 369 PRO A C 1
ATOM 2873 O O . PRO A 1 369 ? -33.862 6.956 -8.472 1.00 32.16 369 PRO A O 1
ATOM 2876 N N . ALA A 1 370 ? -35.927 7.277 -7.619 1.00 27.36 370 ALA A N 1
ATOM 2877 C CA . ALA A 1 370 ? -36.571 6.127 -8.205 1.00 27.36 370 ALA A CA 1
ATOM 2878 C C . ALA A 1 370 ? -36.615 6.255 -9.736 1.00 27.36 370 ALA A C 1
ATOM 2880 O O . ALA A 1 370 ? -36.787 7.332 -10.304 1.00 27.36 370 ALA A O 1
ATOM 2881 N N . ARG A 1 371 ? -36.497 5.102 -10.387 1.00 29.61 371 ARG A N 1
ATOM 2882 C CA . ARG A 1 371 ? -36.697 4.872 -11.817 1.00 29.61 371 ARG A CA 1
ATOM 2883 C C . ARG A 1 371 ? -38.000 5.528 -12.302 1.00 29.61 371 ARG A C 1
ATOM 2885 O O . ARG A 1 371 ? -39.070 5.225 -11.779 1.00 29.61 371 ARG A O 1
ATOM 2892 N N . THR A 1 372 ? -37.937 6.315 -13.369 1.00 25.22 372 THR A N 1
ATOM 2893 C CA . THR A 1 372 ? -39.074 6.493 -14.283 1.00 25.22 372 THR A CA 1
ATOM 2894 C C . THR A 1 372 ? -38.550 6.536 -15.711 1.00 25.22 372 THR A C 1
ATOM 2896 O O . THR A 1 372 ? -37.622 7.269 -16.035 1.00 25.22 372 THR A O 1
ATOM 2899 N N . VAL A 1 373 ? -39.105 5.651 -16.533 1.00 30.52 373 VAL A N 1
ATOM 2900 C CA . VAL A 1 373 ? -38.892 5.548 -17.976 1.00 30.52 373 VAL A CA 1
ATOM 2901 C C . VAL A 1 373 ? -39.860 6.517 -18.647 1.00 30.52 373 VAL A C 1
ATOM 2903 O O . VAL A 1 373 ? -41.053 6.393 -18.389 1.00 30.52 373 VAL A O 1
ATOM 2906 N N . GLN A 1 374 ? -39.382 7.397 -19.532 1.00 26.28 374 GLN A N 1
ATOM 2907 C CA . GLN A 1 374 ? -40.060 7.671 -20.804 1.00 26.28 374 GLN A CA 1
ATOM 2908 C C . GLN A 1 374 ? -39.183 8.430 -21.810 1.00 26.28 374 GLN A C 1
ATOM 2910 O O . GLN A 1 374 ? -38.291 9.192 -21.454 1.00 26.28 374 GLN A O 1
ATOM 2915 N N . GLU A 1 375 ? -39.459 8.101 -23.068 1.00 26.09 375 GLU A N 1
ATOM 2916 C CA . GLU A 1 375 ? -38.797 8.409 -24.332 1.00 26.09 375 GLU A CA 1
ATOM 2917 C C . GLU A 1 375 ? -38.965 9.853 -24.835 1.00 26.09 375 GLU A C 1
ATOM 2919 O O . GLU A 1 375 ? -39.812 10.600 -24.355 1.00 26.09 375 GLU A O 1
ATOM 2924 N N . THR A 1 376 ? -38.260 10.113 -25.951 1.00 24.61 376 THR A N 1
ATOM 2925 C CA . THR A 1 376 ? -38.412 11.190 -26.959 1.00 24.61 376 THR A CA 1
ATOM 2926 C C . THR A 1 376 ? -37.693 12.499 -26.596 1.00 24.61 376 THR A C 1
ATOM 2928 O O . THR A 1 376 ? -37.708 12.916 -25.451 1.00 24.61 376 THR A O 1
ATOM 2931 N N . SER A 1 377 ? -36.987 13.225 -27.468 1.00 25.78 377 SER A N 1
ATOM 2932 C CA . SER A 1 377 ? -36.701 13.144 -28.906 1.00 25.78 377 SER A CA 1
ATOM 2933 C C . SER A 1 377 ? -35.702 14.265 -29.265 1.00 25.78 377 SER A C 1
ATOM 2935 O O . SER A 1 377 ? -35.870 15.381 -28.792 1.00 25.78 377 SER A O 1
ATOM 2937 N N . SER A 1 378 ? -34.757 13.973 -30.170 1.00 26.39 378 SER A N 1
ATOM 2938 C CA . SER A 1 378 ? -34.327 14.806 -31.319 1.00 26.39 378 SER A CA 1
ATOM 2939 C C . SER A 1 378 ? -33.674 16.202 -31.147 1.00 26.39 378 SER A C 1
ATOM 2941 O O . SER A 1 378 ? -34.246 17.093 -30.534 1.00 26.39 378 SER A O 1
ATOM 2943 N N . PHE A 1 379 ? -32.606 16.394 -31.952 1.00 24.53 379 PHE A N 1
ATOM 2944 C CA . PHE A 1 379 ? -32.012 17.646 -32.491 1.00 24.53 379 PHE A CA 1
ATOM 2945 C C . PHE A 1 379 ? -31.153 18.491 -31.520 1.00 24.53 379 PHE A C 1
ATOM 2947 O O . PHE A 1 379 ? -31.513 18.668 -30.370 1.00 24.53 379 PHE A O 1
ATOM 2954 N N . SER A 1 380 ? -29.988 19.050 -31.877 1.00 26.05 380 SER A N 1
ATOM 2955 C CA . SER A 1 380 ? -29.330 19.280 -33.178 1.00 26.05 380 SER A CA 1
ATOM 2956 C C . SER A 1 380 ? -27.845 19.636 -32.976 1.00 26.05 380 SER A C 1
ATOM 2958 O O . SER A 1 380 ? -27.488 20.289 -32.000 1.00 26.05 380 SER A O 1
ATOM 2960 N N . ILE A 1 381 ? -27.010 19.237 -33.939 1.00 29.58 381 ILE A N 1
ATOM 2961 C CA . ILE A 1 381 ? -25.628 19.701 -34.162 1.00 29.58 381 ILE A CA 1
ATOM 2962 C C . ILE A 1 381 ? -25.661 21.078 -34.862 1.00 29.58 381 ILE A C 1
ATOM 2964 O O . ILE A 1 381 ? -26.558 21.309 -35.674 1.00 29.58 381 ILE A O 1
ATOM 2968 N N . PRO A 1 382 ? -24.674 21.956 -34.608 1.00 26.14 382 PRO A N 1
ATOM 2969 C CA . PRO A 1 382 ? -23.869 22.533 -35.699 1.00 26.14 382 PRO A CA 1
ATOM 2970 C C . PRO A 1 382 ? -22.366 22.379 -35.371 1.00 26.14 382 PRO A C 1
ATOM 2972 O O . PRO A 1 382 ? -21.933 22.710 -34.274 1.00 26.14 382 PRO A O 1
ATOM 2975 N N . SER A 1 383 ? -21.555 21.625 -36.120 1.00 25.81 383 SER A N 1
ATOM 2976 C CA . SER A 1 383 ? -20.898 21.926 -37.406 1.00 25.81 383 SER A CA 1
ATOM 2977 C C . SER A 1 383 ? -20.059 23.210 -37.416 1.00 25.81 383 SER A C 1
ATOM 2979 O O . SER A 1 383 ? -20.618 24.296 -37.473 1.00 25.81 383 SER A O 1
ATOM 2981 N N . GLN A 1 384 ? -18.738 22.981 -37.452 1.00 28.45 384 GLN A N 1
ATOM 2982 C CA . GLN A 1 384 ? -17.669 23.723 -38.139 1.00 28.45 384 GLN A CA 1
ATOM 2983 C C . GLN A 1 384 ? -17.537 25.233 -37.904 1.00 28.45 384 GLN A C 1
ATOM 2985 O O . GLN A 1 384 ? -18.376 26.006 -38.333 1.00 28.45 384 GLN A O 1
ATOM 2990 N N . ASP A 1 385 ? -16.357 25.630 -37.421 1.00 22.56 385 ASP A N 1
ATOM 2991 C CA . ASP A 1 385 ? -15.496 26.512 -38.211 1.00 22.56 385 ASP A CA 1
ATOM 2992 C C . ASP A 1 385 ? -14.015 26.196 -37.961 1.00 22.56 385 ASP A C 1
ATOM 2994 O O . ASP A 1 385 ? -13.579 25.901 -36.850 1.00 22.56 385 ASP A O 1
ATOM 2998 N N . THR A 1 386 ? -13.258 26.170 -39.056 1.00 24.41 386 THR A N 1
ATOM 2999 C CA . THR A 1 386 ? -11.802 26.001 -39.127 1.00 24.41 386 THR A CA 1
ATOM 3000 C C . THR A 1 386 ? -11.231 27.273 -39.753 1.00 24.41 386 THR A C 1
ATOM 3002 O O . THR A 1 386 ? -11.877 27.845 -40.624 1.00 24.41 386 THR A O 1
ATOM 3005 N N . PHE A 1 387 ? -9.995 27.613 -39.370 1.00 23.70 387 PHE A N 1
ATOM 3006 C CA . PHE A 1 387 ? -9.102 28.674 -39.871 1.00 23.70 387 PHE A CA 1
ATOM 3007 C C . PHE A 1 387 ? -9.210 30.068 -39.227 1.00 23.70 387 PHE A C 1
ATOM 3009 O O . PHE A 1 387 ? -10.038 30.884 -39.607 1.00 23.70 387 PHE A O 1
ATOM 3016 N N . HIS A 1 388 ? -8.208 30.410 -38.407 1.00 23.75 388 HIS A N 1
ATOM 3017 C CA . HIS A 1 388 ? -7.157 31.317 -38.881 1.00 23.75 388 HIS A CA 1
ATOM 3018 C C . HIS A 1 388 ? -5.841 31.096 -38.118 1.00 23.75 388 HIS A C 1
ATOM 3020 O O . HIS A 1 388 ? -5.804 31.051 -36.893 1.00 23.75 388 HIS A O 1
ATOM 3026 N N . TYR A 1 389 ? -4.777 30.925 -38.895 1.00 22.59 389 TYR A N 1
ATOM 3027 C CA . TYR A 1 389 ? -3.376 30.871 -38.497 1.00 22.59 389 TYR A CA 1
ATOM 3028 C C . TYR A 1 389 ? -2.862 32.299 -38.270 1.00 22.59 389 TYR A C 1
ATOM 3030 O O . TYR A 1 389 ? -3.170 33.181 -39.078 1.00 22.59 389 TYR A O 1
ATOM 3038 N N . SER A 1 390 ? -2.070 32.503 -37.219 1.00 26.41 390 SER A N 1
ATOM 3039 C CA . SER A 1 390 ? -1.098 33.593 -37.120 1.00 26.41 390 SER A CA 1
ATOM 3040 C C . SER A 1 390 ? 0.161 33.060 -36.440 1.00 26.41 390 SER A C 1
ATOM 3042 O O . SER A 1 390 ? 0.112 32.592 -35.302 1.00 26.41 390 SER A O 1
ATOM 3044 N N . GLU A 1 391 ? 1.257 33.096 -37.194 1.00 25.91 391 GLU A N 1
ATOM 3045 C CA . GLU A 1 391 ? 2.637 32.988 -36.730 1.00 25.91 391 GLU A CA 1
ATOM 3046 C C . GLU A 1 391 ? 2.911 34.010 -35.631 1.00 25.91 391 GLU A C 1
ATOM 3048 O O . GLU A 1 391 ? 2.585 35.179 -35.806 1.00 25.91 391 GLU A O 1
ATOM 3053 N N . GLU A 1 392 ? 3.576 33.584 -34.558 1.00 28.36 392 GLU A N 1
ATOM 3054 C CA . GLU A 1 392 ? 4.627 34.384 -33.932 1.00 28.36 392 GLU A CA 1
ATOM 3055 C C . GLU A 1 392 ? 5.527 33.495 -33.047 1.00 28.36 392 GLU A C 1
ATOM 3057 O O . GLU A 1 392 ? 5.097 32.901 -32.062 1.00 28.36 392 GLU A O 1
ATOM 3062 N N . VAL A 1 393 ? 6.800 33.450 -33.456 1.00 28.52 393 VAL A N 1
ATOM 3063 C CA . VAL A 1 393 ? 8.021 33.277 -32.649 1.00 28.52 393 VAL A CA 1
ATOM 3064 C C . VAL A 1 393 ? 8.374 31.867 -32.140 1.00 28.52 393 VAL A C 1
ATOM 3066 O O . VAL A 1 393 ? 8.195 31.509 -30.979 1.00 28.52 393 VAL A O 1
ATOM 3069 N N . GLN A 1 394 ? 9.040 31.109 -33.020 1.00 27.41 394 GLN A N 1
ATOM 3070 C CA . GLN A 1 394 ? 10.222 30.332 -32.636 1.00 27.41 394 GLN A CA 1
ATOM 3071 C C . GLN A 1 394 ? 11.373 31.313 -32.383 1.00 27.41 394 GLN A C 1
ATOM 3073 O O . GLN A 1 394 ? 11.732 32.042 -33.298 1.00 27.41 394 GLN A O 1
ATOM 3078 N N . ASP A 1 395 ? 11.914 31.335 -31.165 1.00 27.62 395 ASP A N 1
ATOM 3079 C CA . ASP A 1 395 ? 13.350 31.464 -30.883 1.00 27.62 395 ASP A CA 1
ATOM 3080 C C . ASP A 1 395 ? 13.571 31.437 -29.363 1.00 27.62 395 ASP A C 1
ATOM 3082 O O . ASP A 1 395 ? 12.964 32.207 -28.628 1.00 27.62 395 ASP A O 1
ATOM 3086 N N . ILE A 1 396 ? 14.402 30.489 -28.918 1.00 28.39 396 ILE A N 1
ATOM 3087 C CA . ILE A 1 396 ? 15.349 30.482 -27.781 1.00 28.39 396 ILE A CA 1
ATOM 3088 C C . ILE A 1 396 ? 15.606 29.000 -27.469 1.00 28.39 396 ILE A C 1
ATOM 3090 O O . ILE A 1 396 ? 15.002 28.375 -26.600 1.00 28.39 396 ILE A O 1
ATOM 3094 N N . ALA A 1 397 ? 16.508 28.416 -28.251 1.00 30.02 397 ALA A N 1
ATOM 3095 C CA . ALA A 1 397 ? 17.136 27.137 -27.964 1.00 30.02 397 ALA A CA 1
ATOM 3096 C C . ALA A 1 397 ? 18.589 27.180 -28.443 1.00 30.02 397 ALA A C 1
ATOM 3098 O O . ALA A 1 397 ? 18.970 26.373 -29.278 1.00 30.02 397 ALA A O 1
ATOM 3099 N N . GLN A 1 398 ? 19.397 28.130 -27.952 1.00 36.38 398 GLN A N 1
ATOM 3100 C CA . GLN A 1 398 ? 20.858 28.007 -28.019 1.00 36.38 398 GLN A CA 1
ATOM 3101 C C . GLN A 1 398 ? 21.583 29.021 -27.125 1.00 36.38 398 GLN A C 1
ATOM 3103 O O . GLN A 1 398 ? 22.154 29.991 -27.601 1.00 36.38 398 GLN A O 1
ATOM 3108 N N . GLU A 1 399 ? 21.590 28.789 -25.813 1.00 35.12 399 GLU A N 1
ATOM 3109 C CA . GLU A 1 399 ? 22.576 29.424 -24.930 1.00 35.12 399 GLU A CA 1
ATOM 3110 C C . GLU A 1 399 ? 22.730 28.582 -23.658 1.00 35.12 399 GLU A C 1
ATOM 3112 O O . GLU A 1 399 ? 22.007 28.756 -22.686 1.00 35.12 399 GLU A O 1
ATOM 3117 N N . ASN A 1 400 ? 23.592 27.564 -23.716 1.00 34.25 400 ASN A N 1
ATOM 3118 C CA . ASN A 1 400 ? 24.283 26.989 -22.551 1.00 34.25 400 ASN A CA 1
ATOM 3119 C C . ASN A 1 400 ? 25.343 25.989 -23.023 1.00 34.25 400 ASN A C 1
ATOM 3121 O O . ASN A 1 400 ? 25.320 24.798 -22.715 1.00 34.25 400 ASN A O 1
ATOM 3125 N N . GLN A 1 401 ? 26.281 26.497 -23.818 1.00 40.50 401 GLN A N 1
ATOM 3126 C CA . GLN A 1 401 ? 27.486 25.766 -24.177 1.00 40.50 401 GLN A CA 1
ATOM 3127 C C . GLN A 1 401 ? 28.670 26.733 -24.272 1.00 40.50 401 GLN A C 1
ATOM 3129 O O . GLN A 1 401 ? 29.333 26.767 -25.289 1.00 40.50 401 GLN A O 1
ATOM 3134 N N . ASP A 1 402 ? 28.896 27.529 -23.217 1.00 42.41 402 ASP A N 1
ATOM 3135 C CA . ASP A 1 402 ? 30.111 28.348 -23.034 1.00 42.41 402 ASP A CA 1
ATOM 3136 C C . ASP A 1 402 ? 30.370 28.668 -21.542 1.00 42.41 402 ASP A C 1
ATOM 3138 O O . ASP A 1 402 ? 30.567 29.808 -21.127 1.00 42.41 402 ASP A O 1
ATOM 3142 N N . SER A 1 403 ? 30.373 27.642 -20.684 1.00 43.28 403 SER A N 1
ATOM 3143 C CA . SER A 1 403 ? 30.827 27.773 -19.285 1.00 43.28 403 SER A CA 1
ATOM 3144 C C . SER A 1 403 ? 31.738 26.629 -18.825 1.00 43.28 403 SER A C 1
ATOM 3146 O O . SER A 1 403 ? 31.799 26.296 -17.645 1.00 43.28 403 SER A O 1
ATOM 3148 N N . ILE A 1 404 ? 32.513 26.056 -19.755 1.00 47.97 404 ILE A N 1
ATOM 3149 C CA . ILE A 1 404 ? 33.673 25.202 -19.445 1.00 47.97 404 ILE A CA 1
ATOM 3150 C C . ILE A 1 404 ? 34.860 25.642 -20.314 1.00 47.97 404 ILE A C 1
ATOM 3152 O O . ILE A 1 404 ? 35.335 24.899 -21.165 1.00 47.97 404 ILE A O 1
ATOM 3156 N N . SER A 1 405 ? 35.338 26.875 -20.117 1.00 42.62 405 SER A N 1
ATOM 3157 C CA . SER A 1 405 ? 36.704 27.274 -20.495 1.00 42.62 405 SER A CA 1
ATOM 3158 C C . SER A 1 405 ? 37.122 28.615 -19.876 1.00 42.62 405 SER A C 1
ATOM 3160 O O . SER A 1 405 ? 37.395 29.557 -20.609 1.00 42.62 405 SER A O 1
ATOM 3162 N N . SER A 1 406 ? 37.178 28.719 -18.544 1.00 42.72 406 SER A N 1
ATOM 3163 C CA . SER A 1 406 ? 38.153 29.568 -17.821 1.00 42.72 406 SER A CA 1
ATOM 3164 C C . SER A 1 406 ? 37.766 29.706 -16.349 1.00 42.72 406 SER A C 1
ATOM 3166 O O . SER A 1 406 ? 36.910 30.534 -16.029 1.00 42.72 406 SER A O 1
ATOM 3168 N N . SER A 1 407 ? 38.405 28.922 -15.477 1.00 40.78 407 SER A N 1
ATOM 3169 C CA . SER A 1 407 ? 38.931 29.275 -14.136 1.00 40.78 407 SER A CA 1
ATOM 3170 C C . SER A 1 407 ? 39.156 28.006 -13.329 1.00 40.78 407 SER A C 1
ATOM 3172 O O . SER A 1 407 ? 38.149 27.327 -13.033 1.00 40.78 407 SER A O 1
#

Nearest PDB structures (foldseek):
  2ahn-assembly1_A  TM=8.580E-01  e=1.278E-23  Prunus avium
  3zs3-assembly1_A  TM=8.397E-01  e=6.029E-24  Malus domestica
  1z3q-assembly1_A  TM=8.663E-01  e=1.062E-18  Musa acuminata
  7p23-assembly2_B  TM=8.049E-01  e=3.975E-19  Puccinia graminis f. sp. tritici CRL 75-36-700-3
  2os7-assembly2_F  TM=3.751E-01  e=2.172E-03  Yersinia pestis

Radius of gyration: 31.04 Å; Cα contacts (8 Å, |Δi|>4): 619; chains: 1; bounding box: 79×71×101 Å

Mean predicted aligned error: 19.53 Å

Foldseek 3Di:
DPDPPPVVVVVVVVPPPPQLKFKEKEFEQDPAKKKKAKDWPDWDKPFGIDIAGHGGIDMIITRQFTWIKMWIFPPWDQDPVRQIAGQAQGQPPSDRTHDHPPDPPLAHHFIWMKTWGGDDDQAKIKIFIARQQWYQWWKWKAFPPPVWDIFTQDDQCVPQADPVQFDADPPPVGRGGRIGGFPCNVPVDCLRNQPADPDPNVSGQDDVSNDDDSNLVSSCVRGVLYHSGPPDDDSNMIIDSDGRYMYMYTPDDDPDDPPPPPPPPPDPDCVVVVVVVVVVVVVVVVVVVVVVVVPPPPDDDDPVVVVVPPPPPDPDPVVVLLVVLVVQLVQLCPAPDPVSRDDVVVSVVSNVDHSVVGDRGDDRPPDDDDDDDDDDDDDDDDDDDDDDDDDDDDDDDDPDDPDPPDD

Solvent-accessible surface area (backbone atoms only — not comparable to full-atom values): 24676 Å² total; per-residue (Å²): 142,88,81,70,68,69,62,58,54,59,57,57,69,68,71,69,76,76,75,68,67,23,38,39,38,39,32,32,54,35,99,52,63,34,32,42,36,41,48,64,82,34,67,50,55,84,64,32,29,45,83,39,47,56,70,35,73,50,77,42,47,29,41,50,45,27,23,33,40,39,36,55,21,36,76,64,50,63,49,98,86,64,43,29,50,36,71,24,37,42,73,84,55,38,45,70,47,45,63,80,82,81,68,81,60,93,69,64,36,26,23,30,33,37,41,38,43,34,32,61,88,74,34,60,24,38,39,36,35,34,34,60,55,7,37,45,56,34,38,32,43,36,51,64,35,78,90,34,78,65,38,50,40,69,77,60,50,88,80,54,41,54,80,93,35,49,38,59,48,88,49,87,89,43,81,54,54,58,32,23,46,34,67,21,73,75,66,70,40,58,48,59,52,41,46,49,88,88,57,63,87,90,61,46,43,49,75,90,61,26,56,85,47,77,55,29,56,39,42,32,70,69,16,66,43,25,37,29,46,97,83,63,65,81,76,25,59,45,74,25,83,45,55,66,34,35,36,40,29,34,40,58,77,72,94,85,73,85,78,75,76,73,78,78,73,90,64,92,54,71,63,61,59,48,50,52,51,50,50,52,50,52,52,52,50,50,60,51,47,64,70,51,61,83,73,58,90,78,71,76,98,71,70,79,73,67,76,60,69,84,80,73,83,84,88,54,79,68,57,58,53,52,52,52,47,54,50,50,53,48,53,27,71,64,43,86,49,75,89,68,33,70,55,70,73,55,50,50,48,62,71,74,48,65,72,91,76,63,74,81,60,82,77,78,80,76,86,75,80,79,91,79,89,82,84,89,79,86,88,82,87,83,82,86,88,84,88,84,89,78,91,82,80,92,84,90,87,83,88,88,88,84,87,86,85,88,134

Secondary structure (DSSP, 8-state):
--SSHHHHHHHHTTS------EEEEEEE-SSS-BEEEEEEEES-BS-SB--B-TT-EEEEEE-TT-EEEEEEEEEEEE-TTS-EEEEES--SSSSSSPPPS----SSPPP--EEEEEPPSTT--EEEEEE-TT-B-S-EEEEESSTTSPPEEE---HHHHS-GGGEEEPS-TT--SEEEE--HHHHH--HHHHT--SSS-GGG---TTTSPPPHHHHHHHHH-TTEE-STT--TTS-EEES--SEEEEEESPPPSS-------------THHHHHHHHHHHHHHHHHHHHTTTTS-TT----STTSSSTTSS---SHHHHHHHHHHHHHHHHHT-SSGGGSPPHHHHHHHHHS-GGG-PPPPPP------------------------------------S-SSS--

pLDDT: mean 72.21, std 23.15, range [22.56, 98.69]

Organism: Thlaspi arvense (NCBI:txid13288)

InterPro domains:
  IPR001938 Thaumatin family [PF00314] (28-252)
  IPR001938 Thaumatin family [PR00347] (23-35)
  IPR001938 Thaumatin family [PR00347] (48-57)
  IPR001938 Thaumatin family [PR00347] (125-141)
  IPR001938 Thaumatin family [PS51367] (21-252)
  IPR001938 Thaumatin family [PTHR31048] (14-252)
  IPR001938 Thaumatin family [SM00205] (24-252)
  IPR017949 Thaumatin, conserved site [PS00316] (82-98)
  IPR037176 Osmotin/thaumatin-like superfamily [G3DSA:2.60.110.10] (23-252)
  IPR037176 Osmotin/thaumatin-like superfamily [SSF49870] (23-253)